Protein AF-A0A535MM72-F1 (afdb_monomer)

Nearest PDB structures (foldseek):
  7nyc-assembly1_B  TM=1.642E-01  e=7.229E+00  Homo sapiens
  6sb5-assembly1_A  TM=1.407E-01  e=8.800E+00  Mus musculus
  8b0f-assembly1_C  TM=9.864E-02  e=9.709E+00  Homo sapiens

Mean predicted aligned error: 16.47 Å

Sequence (391 aa):
MTTKSVNGSDGHAFVYADVTDSTATFPAPAGSHYQSPYYSVWTPLYQYWLPAGDPCQWLWLIYVYDRATNKLINGDPSVGVIYFRTKNTLCASGSRTPVGMPVFNDAQAQLSLDLQVSLSPSQPLAGSPASLIASLSSRLRNDMNIYLSMAITDWAVDRWGIDFGDGHVATVTDQRGDYLSVPHTYATAGSYDPRVTAYISGHAQAAVYNSYGSPYLVTRRFTVQVSNSTRAQPGRQALKAYLAPRITAAVAPVIDGSGLAPANVAFQQVDALRGTLTDFFIHPLILREGYITLDGRAAGSGHTILTAWRYTGPPSDAPPSVATVAGTLHQANDPMRLQWNQPDALAGGTGRDYDVPLILYVRTTYPDGHVADFTFSSTFSVTVNFAAQNG

Structure (mmCIF, N/CA/C/O backbone):
data_AF-A0A535MM72-F1
#
_entry.id   AF-A0A535MM72-F1
#
loop_
_atom_site.group_PDB
_atom_site.id
_atom_site.type_symbol
_atom_site.label_atom_id
_atom_site.label_alt_id
_atom_site.label_comp_id
_atom_site.label_asym_id
_atom_site.label_entity_id
_atom_site.label_seq_id
_atom_site.pdbx_PDB_ins_code
_atom_site.Cartn_x
_atom_site.Cartn_y
_atom_site.Cartn_z
_atom_site.occupancy
_atom_site.B_iso_or_equiv
_atom_site.auth_seq_id
_atom_site.auth_comp_id
_atom_site.auth_asym_id
_atom_site.auth_atom_id
_atom_site.pdbx_PDB_model_num
ATOM 1 N N . MET A 1 1 ? -29.707 -8.256 40.793 1.00 66.69 1 MET A N 1
ATOM 2 C CA . MET A 1 1 ? -28.809 -7.666 39.779 1.00 66.69 1 MET A CA 1
ATOM 3 C C . MET A 1 1 ? -28.748 -8.571 38.569 1.00 66.69 1 MET A C 1
ATOM 5 O O . MET A 1 1 ? -28.382 -9.738 38.720 1.00 66.69 1 MET A O 1
ATOM 9 N N . THR A 1 2 ? -29.062 -8.020 37.402 1.00 67.56 2 THR A N 1
ATOM 10 C CA . THR A 1 2 ? -28.869 -8.669 36.108 1.00 67.56 2 THR A CA 1
ATOM 11 C C . THR A 1 2 ? -27.914 -7.844 35.243 1.00 67.56 2 THR A C 1
ATOM 13 O O . THR A 1 2 ? -27.744 -6.643 35.448 1.00 67.56 2 THR A O 1
ATOM 16 N N . THR A 1 3 ? -27.209 -8.514 34.333 1.00 60.78 3 THR A N 1
ATOM 17 C CA . THR A 1 3 ? -26.357 -7.886 33.321 1.00 60.78 3 THR A CA 1
ATOM 18 C C . THR A 1 3 ? -26.774 -8.420 31.959 1.00 60.78 3 THR A C 1
ATOM 20 O O . THR A 1 3 ? -26.908 -9.628 31.765 1.00 60.78 3 THR A O 1
ATOM 23 N N . LYS A 1 4 ? -26.981 -7.522 31.000 1.00 62.19 4 LYS A N 1
ATOM 24 C CA . LYS A 1 4 ? -27.322 -7.844 29.619 1.00 62.19 4 LYS A CA 1
ATOM 25 C C . LYS A 1 4 ? -26.340 -7.146 28.693 1.00 62.19 4 LYS A C 1
ATOM 27 O O . LYS A 1 4 ? -26.112 -5.949 28.802 1.00 62.19 4 LYS A O 1
ATOM 32 N N . SER A 1 5 ? -25.753 -7.903 27.777 1.00 64.88 5 SER A N 1
ATOM 33 C CA . SER A 1 5 ? -24.889 -7.362 26.727 1.00 64.88 5 SER A CA 1
ATOM 34 C C . SER A 1 5 ? -25.602 -7.479 25.386 1.00 64.88 5 SER A C 1
ATOM 36 O O . SER A 1 5 ? -26.242 -8.494 25.106 1.00 64.88 5 SER A O 1
ATOM 38 N N . VAL A 1 6 ? -25.519 -6.428 24.579 1.00 64.50 6 VAL A N 1
ATOM 39 C CA . VAL A 1 6 ? -26.051 -6.352 23.220 1.00 64.50 6 VAL A CA 1
ATOM 40 C C . VAL A 1 6 ? -24.861 -6.176 22.291 1.00 64.50 6 VAL A C 1
ATOM 42 O O . VAL A 1 6 ? -24.219 -5.126 22.286 1.00 64.50 6 VAL A O 1
ATOM 45 N N . ASN A 1 7 ? -24.555 -7.230 21.539 1.00 63.81 7 ASN A N 1
ATOM 46 C CA . ASN A 1 7 ? -23.473 -7.210 20.563 1.00 63.81 7 ASN A CA 1
ATOM 47 C C . ASN A 1 7 ? -23.823 -6.311 19.370 1.00 63.81 7 ASN A C 1
ATOM 49 O O . ASN A 1 7 ? -24.993 -6.180 19.010 1.00 63.81 7 ASN A O 1
ATOM 53 N N . GLY A 1 8 ? -22.790 -5.745 18.747 1.00 63.50 8 GLY A N 1
ATOM 54 C CA . GLY A 1 8 ? -22.901 -4.819 17.622 1.00 63.50 8 GLY A CA 1
ATOM 55 C C . GLY A 1 8 ? -22.217 -5.305 16.350 1.00 63.50 8 GLY A C 1
ATOM 56 O O . GLY A 1 8 ? -21.058 -5.728 16.403 1.00 63.50 8 GLY A O 1
ATOM 57 N N . SER A 1 9 ? -22.894 -5.206 15.203 1.00 70.88 9 SER A N 1
ATOM 58 C CA . SER A 1 9 ? -22.296 -5.436 13.874 1.00 70.88 9 SER A CA 1
ATOM 59 C C . SER A 1 9 ? -21.894 -4.165 13.127 1.00 70.88 9 SER A C 1
ATOM 61 O O . SER A 1 9 ? -21.050 -4.243 12.239 1.00 70.88 9 SER A O 1
ATOM 63 N N . ASP A 1 10 ? -22.459 -3.022 13.518 1.00 68.69 10 ASP A N 1
ATOM 64 C CA . ASP A 1 10 ? -22.357 -1.760 12.772 1.00 68.69 10 ASP A CA 1
ATOM 65 C C . ASP A 1 10 ? -21.533 -0.725 13.554 1.00 68.69 10 ASP A C 1
ATOM 67 O O . ASP A 1 10 ? -21.807 0.471 13.549 1.00 68.69 10 ASP A O 1
ATOM 71 N N . GLY A 1 11 ? -20.554 -1.209 14.318 1.00 67.25 11 GLY A N 1
ATOM 72 C CA . GLY A 1 11 ? -19.682 -0.390 15.150 1.00 67.25 11 GLY A CA 1
ATOM 73 C C . GLY A 1 11 ? -20.271 0.059 16.477 1.00 67.25 11 GLY A C 1
ATOM 74 O O . GLY A 1 11 ? -19.578 0.758 17.196 1.00 67.25 11 GLY A O 1
ATOM 75 N N . HIS A 1 12 ? -21.477 -0.366 16.855 1.00 64.44 12 HIS A N 1
ATOM 76 C CA . HIS A 1 12 ? -22.114 0.066 18.103 1.00 64.44 12 HIS A CA 1
ATOM 77 C C . HIS A 1 12 ? -22.575 -1.114 18.955 1.00 64.44 12 HIS A C 1
ATOM 79 O O . HIS A 1 12 ? -23.354 -1.940 18.484 1.00 64.44 12 HIS A O 1
ATOM 85 N N . ALA A 1 13 ? -22.131 -1.186 20.211 1.00 58.69 13 ALA A N 1
ATOM 86 C CA . ALA A 1 13 ? -22.555 -2.209 21.168 1.00 58.69 13 ALA A CA 1
ATOM 87 C C . ALA A 1 13 ? -22.870 -1.605 22.539 1.00 58.69 13 ALA A C 1
ATOM 89 O O . ALA A 1 13 ? -22.363 -0.542 22.903 1.00 58.69 13 ALA A O 1
ATOM 90 N N . PHE A 1 14 ? -23.685 -2.315 23.321 1.00 65.56 14 PHE A N 1
ATOM 91 C CA . PHE A 1 14 ? -24.109 -1.851 24.639 1.00 65.56 14 PHE A CA 1
ATOM 92 C C . PHE A 1 14 ? -23.981 -2.942 25.691 1.00 65.56 14 PHE A C 1
ATOM 94 O O . PHE A 1 14 ? -24.297 -4.106 25.449 1.00 65.56 14 PHE A O 1
ATOM 101 N N . VAL A 1 15 ? -23.608 -2.548 26.899 1.00 62.84 15 VAL A N 1
ATOM 102 C CA . VAL A 1 15 ? -23.810 -3.350 28.105 1.00 62.84 15 VAL A CA 1
ATOM 103 C C . VAL A 1 15 ? -24.737 -2.577 29.014 1.00 62.84 15 VAL A C 1
ATOM 105 O O . VAL A 1 15 ? -24.555 -1.381 29.222 1.00 62.84 15 VAL A O 1
ATOM 108 N N . TYR A 1 16 ? -25.727 -3.272 29.546 1.00 60.59 16 TYR A N 1
ATOM 109 C CA . TYR A 1 16 ? -26.680 -2.753 30.499 1.00 60.59 16 TYR A CA 1
ATOM 110 C C . TYR A 1 16 ? -26.650 -3.624 31.752 1.00 60.59 16 TYR A C 1
ATOM 112 O O . TYR A 1 16 ? -26.609 -4.853 31.671 1.00 60.59 16 TYR A O 1
ATOM 120 N N . ALA A 1 17 ? -26.642 -2.991 32.912 1.00 60.06 17 ALA A N 1
ATOM 121 C CA . ALA A 1 17 ? -26.736 -3.651 34.197 1.00 60.06 17 ALA A CA 1
ATOM 122 C C . ALA A 1 17 ? -27.846 -2.991 35.002 1.00 60.06 17 ALA A C 1
ATOM 124 O O . ALA A 1 17 ? -27.882 -1.769 35.113 1.00 60.06 17 ALA A O 1
ATOM 125 N N . ASP A 1 18 ? -28.714 -3.799 35.592 1.00 64.88 18 ASP A N 1
ATOM 126 C CA . ASP A 1 18 ? -29.791 -3.323 36.451 1.00 64.88 18 ASP A CA 1
ATOM 127 C C . ASP A 1 18 ? -29.820 -4.076 37.774 1.00 64.88 18 ASP A C 1
ATOM 129 O O . ASP A 1 18 ? -29.448 -5.251 37.904 1.00 64.88 18 ASP A O 1
ATOM 133 N N . VAL A 1 19 ? -30.253 -3.361 38.801 1.00 60.41 19 VAL A N 1
ATOM 134 C CA . VAL A 1 19 ? -30.718 -3.954 40.040 1.00 60.41 19 VAL A CA 1
ATOM 135 C C . VAL A 1 19 ? -32.100 -3.396 40.310 1.00 60.41 19 VAL A C 1
ATOM 137 O O . VAL A 1 19 ? -32.259 -2.219 40.602 1.00 60.41 19 VAL A O 1
ATOM 140 N N . THR A 1 20 ? -33.102 -4.252 40.163 1.00 57.97 20 THR A N 1
ATOM 141 C CA . THR A 1 20 ? -34.463 -3.995 40.621 1.00 57.97 20 THR A CA 1
ATOM 142 C C . THR A 1 20 ? -34.664 -4.660 41.971 1.00 57.97 20 THR A C 1
ATOM 144 O O . THR A 1 20 ? -34.142 -5.757 42.201 1.00 57.97 20 THR A O 1
ATOM 147 N N . ASP A 1 21 ? -35.462 -4.037 42.829 1.00 53.69 21 ASP A N 1
ATOM 148 C CA . ASP A 1 21 ? -35.957 -4.634 44.065 1.00 53.69 21 ASP A CA 1
ATOM 149 C C . ASP A 1 21 ? -36.861 -5.853 43.764 1.00 53.69 21 ASP A C 1
ATOM 151 O O . ASP A 1 21 ? -38.084 -5.761 43.654 1.00 53.69 21 ASP A O 1
ATOM 155 N N . SER A 1 22 ? -36.255 -7.019 43.522 1.00 37.47 22 SER A N 1
ATOM 156 C CA . SER A 1 22 ? -36.980 -8.263 43.259 1.00 37.47 22 SER A CA 1
ATOM 157 C C . SER A 1 22 ? -37.359 -8.920 44.585 1.00 37.47 22 SER A C 1
ATOM 159 O O . SER A 1 22 ? -36.665 -9.823 45.047 1.00 37.47 22 SER A O 1
ATOM 161 N N . THR A 1 23 ? -38.441 -8.451 45.210 1.00 39.69 23 THR A N 1
ATOM 162 C CA . THR A 1 23 ? -39.262 -9.159 46.223 1.00 39.69 23 THR A CA 1
ATOM 163 C C . THR A 1 23 ? -38.561 -9.776 47.454 1.00 39.69 23 THR A C 1
ATOM 165 O O . THR A 1 23 ? -39.213 -10.475 48.224 1.00 39.69 23 THR A O 1
ATOM 168 N N . ALA A 1 24 ? -37.265 -9.547 47.677 1.00 35.88 24 ALA A N 1
ATOM 169 C CA . ALA A 1 24 ? -36.484 -10.144 48.771 1.00 35.88 24 ALA A CA 1
ATOM 170 C C . ALA A 1 24 ? -35.471 -9.172 49.401 1.00 35.88 24 ALA A C 1
ATOM 172 O O . ALA A 1 24 ? -34.693 -9.553 50.276 1.00 35.88 24 ALA A O 1
ATOM 173 N N . THR A 1 25 ? -35.477 -7.918 48.968 1.00 35.7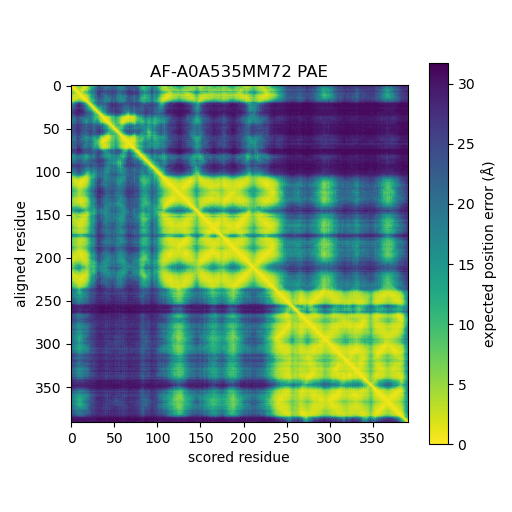5 25 THR A N 1
ATOM 174 C CA . THR A 1 25 ? -34.628 -6.856 49.491 1.00 35.75 25 THR A CA 1
ATOM 175 C C . THR A 1 25 ? -35.534 -5.887 50.223 1.00 35.75 25 THR A C 1
ATOM 177 O O . THR A 1 25 ? -36.468 -5.357 49.649 1.00 35.75 25 THR A O 1
ATOM 180 N N . PHE A 1 26 ? -35.334 -5.719 51.527 1.00 37.47 26 PHE A N 1
ATOM 181 C CA . PHE A 1 26 ? -36.056 -4.707 52.285 1.00 37.47 26 PHE A CA 1
ATOM 182 C C . PHE A 1 26 ? -35.415 -3.362 51.927 1.00 37.47 26 PHE A C 1
ATOM 184 O O . PHE A 1 26 ? -34.307 -3.105 52.416 1.00 37.47 26 PHE A O 1
ATOM 191 N N . PRO A 1 27 ? -36.028 -2.495 51.092 1.00 34.84 27 PRO A N 1
ATOM 192 C CA . PRO A 1 27 ? -35.595 -1.108 51.063 1.00 34.84 27 PRO A CA 1
ATOM 193 C C . PRO A 1 27 ? -35.678 -0.618 52.506 1.00 34.84 27 PRO A C 1
ATOM 195 O O . PRO A 1 27 ? -36.607 -1.001 53.224 1.00 34.84 27 PRO A O 1
ATOM 198 N N . ALA A 1 28 ? -34.706 0.175 52.968 1.00 34.59 28 ALA A N 1
ATOM 199 C CA . ALA A 1 28 ? -34.850 0.815 54.269 1.00 34.59 28 ALA A CA 1
ATOM 200 C C . ALA A 1 28 ? -36.226 1.517 54.265 1.00 34.59 28 ALA A C 1
ATOM 202 O O . ALA A 1 28 ? -36.465 2.378 53.416 1.00 34.59 28 ALA A O 1
ATOM 203 N N . PRO A 1 29 ? -37.173 1.060 55.098 1.00 34.91 29 PRO A N 1
ATOM 204 C CA . PRO A 1 29 ? -38.585 1.243 54.803 1.00 34.91 29 PRO A CA 1
ATOM 205 C C . PRO A 1 29 ? -38.970 2.718 54.897 1.00 34.91 29 PRO A C 1
ATOM 207 O O . PRO A 1 29 ? -38.846 3.349 55.949 1.00 34.91 29 PRO A O 1
ATOM 210 N N . ALA A 1 30 ? -39.461 3.265 53.785 1.00 36.69 30 ALA A N 1
ATOM 211 C CA . ALA A 1 30 ? -40.161 4.539 53.760 1.00 36.69 30 ALA A CA 1
ATOM 212 C C . ALA A 1 30 ? -41.618 4.290 54.184 1.00 36.69 30 ALA A C 1
ATOM 214 O O . ALA A 1 30 ? -42.485 4.021 53.358 1.00 36.69 30 ALA A O 1
ATOM 215 N N . GLY A 1 31 ? -41.884 4.311 55.492 1.00 34.06 31 GLY A N 1
ATOM 216 C CA . GLY A 1 31 ? -43.240 4.166 56.027 1.00 34.06 31 GLY A CA 1
ATOM 217 C C . GLY A 1 31 ? -43.277 3.770 57.502 1.00 34.06 31 GLY A C 1
ATOM 218 O O . GLY A 1 31 ? -42.466 2.982 57.976 1.00 34.06 31 GLY A O 1
ATOM 219 N N . SER A 1 32 ? -44.241 4.317 58.241 1.00 34.44 32 SER A N 1
ATOM 220 C CA . SER A 1 32 ? -44.362 4.284 59.708 1.00 34.44 32 SER A CA 1
ATOM 221 C C . SER A 1 32 ? -44.634 2.919 60.356 1.00 34.44 32 SER A C 1
ATOM 223 O O . SER A 1 32 ? -44.755 2.868 61.577 1.00 34.44 32 SER A O 1
ATOM 225 N N . HIS A 1 33 ? -44.742 1.823 59.598 1.00 33.69 33 HIS A N 1
ATOM 226 C CA . HIS A 1 33 ? -45.269 0.555 60.132 1.00 33.69 33 HIS A CA 1
ATOM 227 C C . HIS A 1 33 ? -44.265 -0.595 60.230 1.00 33.69 33 HIS A C 1
ATOM 229 O O . HIS A 1 33 ? -44.517 -1.546 60.959 1.00 33.69 33 HIS A O 1
ATOM 235 N N . TYR A 1 34 ? -43.096 -0.467 59.608 1.00 36.34 34 TYR A N 1
ATOM 236 C CA . TYR A 1 34 ? -41.943 -1.323 59.870 1.00 36.34 34 TYR A CA 1
ATOM 237 C C . TYR A 1 34 ? -40.730 -0.422 59.775 1.00 36.34 34 TYR A C 1
ATOM 239 O O . TYR A 1 34 ? -40.361 -0.047 58.678 1.00 36.34 34 TYR A O 1
ATOM 247 N N . GLN A 1 35 ? -40.146 0.005 60.891 1.00 41.66 35 GLN A N 1
ATOM 248 C CA . GLN A 1 35 ? -38.859 0.693 60.846 1.00 41.66 35 GLN A CA 1
ATOM 249 C C . GLN A 1 35 ? -37.773 -0.369 60.974 1.00 41.66 35 GLN A C 1
ATOM 251 O O . GLN A 1 35 ? -37.809 -1.168 61.909 1.00 41.66 35 GLN A O 1
ATOM 256 N N . SER A 1 36 ? -36.817 -0.387 60.039 1.00 40.41 36 SER A N 1
ATOM 257 C CA . SER A 1 36 ? -35.587 -1.158 60.235 1.00 40.41 36 SER A CA 1
ATOM 258 C C . SER A 1 36 ? -35.001 -0.781 61.602 1.00 40.41 36 SER A C 1
ATOM 260 O O . SER A 1 36 ? -34.955 0.418 61.914 1.00 40.41 36 SER A O 1
ATOM 262 N N . PRO A 1 37 ? -34.528 -1.749 62.409 1.00 43.78 37 PRO A N 1
ATOM 263 C CA . PRO A 1 37 ? -33.821 -1.447 63.648 1.00 43.78 37 PRO A CA 1
ATOM 264 C C . PRO A 1 37 ? -32.530 -0.658 63.393 1.00 43.78 37 PRO A C 1
ATOM 266 O O . PRO A 1 37 ? -31.907 -0.217 64.348 1.00 43.78 37 PRO A O 1
ATOM 269 N N . TYR A 1 38 ? -32.152 -0.432 62.128 1.00 44.44 38 TYR A N 1
ATOM 270 C CA . TYR A 1 38 ? -30.949 0.275 61.715 1.00 44.44 38 TYR A CA 1
ATOM 271 C C . TYR A 1 38 ? -31.243 1.457 60.772 1.00 44.44 38 TYR A C 1
ATOM 273 O O . TYR A 1 38 ? -32.256 1.491 60.065 1.00 44.44 38 TYR A O 1
ATOM 281 N N . TYR A 1 39 ? -30.347 2.444 60.741 1.00 47.31 39 TYR A N 1
ATOM 282 C CA . TYR A 1 39 ? -30.312 3.503 59.725 1.00 47.31 39 TYR A CA 1
ATOM 283 C C . TYR A 1 39 ? -28.870 3.801 59.302 1.00 47.31 39 TYR A C 1
ATOM 285 O O . TYR A 1 39 ? -27.946 3.624 60.092 1.00 47.31 39 TYR A O 1
ATOM 293 N N . SER A 1 40 ? -28.661 4.245 58.060 1.00 45.81 40 SER A N 1
ATOM 294 C CA . SER A 1 40 ? -27.330 4.602 57.559 1.00 45.81 40 SER A CA 1
ATOM 295 C C . SER A 1 40 ? -27.158 6.110 57.387 1.00 45.81 40 SER A C 1
ATOM 297 O O . SER A 1 40 ? -28.045 6.768 56.844 1.00 45.81 40 SER A O 1
ATOM 299 N N . VAL A 1 41 ? -25.997 6.636 57.765 1.00 49.03 41 VAL A N 1
ATOM 300 C CA . VAL A 1 41 ? -25.523 7.990 57.462 1.00 49.03 41 VAL A CA 1
ATOM 301 C C . VAL A 1 41 ? -24.380 7.883 56.463 1.00 49.03 41 VAL A C 1
ATOM 303 O O . VAL A 1 41 ? -23.445 7.110 56.655 1.00 49.03 41 VAL A O 1
ATOM 306 N N . TRP A 1 42 ? -24.460 8.665 55.396 1.00 48.09 42 TRP A N 1
ATOM 307 C CA . TRP A 1 42 ? -23.463 8.692 54.336 1.00 48.09 42 TRP A CA 1
ATOM 308 C C . TRP A 1 42 ? -22.667 9.984 54.458 1.00 48.09 42 TRP A C 1
ATOM 310 O O . TRP A 1 42 ? -23.228 11.073 54.338 1.00 48.09 42 TRP A O 1
ATOM 320 N N . THR A 1 43 ? -21.366 9.865 54.699 1.00 48.12 43 THR A N 1
ATOM 321 C CA . THR A 1 43 ? -20.471 11.012 54.865 1.00 48.12 43 THR A CA 1
ATOM 322 C C . THR A 1 43 ? -19.534 11.092 53.665 1.00 48.12 43 THR A C 1
ATOM 324 O O . THR A 1 43 ? -18.871 10.099 53.351 1.00 48.12 43 THR A O 1
ATOM 327 N N . PRO A 1 44 ? -19.445 12.243 52.982 1.00 47.28 44 PRO A N 1
ATOM 328 C CA . PRO A 1 44 ? -18.492 12.407 51.895 1.00 47.28 44 PRO A CA 1
ATOM 329 C C . PRO A 1 44 ? -17.065 12.367 52.453 1.00 47.28 44 PRO A C 1
ATOM 331 O O . PRO A 1 44 ? -16.744 13.055 53.425 1.00 47.28 44 PRO A O 1
ATOM 334 N N . LEU A 1 45 ? -16.192 11.581 51.827 1.00 47.12 45 LEU A N 1
ATOM 335 C CA . LEU A 1 45 ? -14.759 11.664 52.072 1.00 47.12 45 LEU A CA 1
ATOM 336 C C . LEU A 1 45 ? -14.240 12.892 51.312 1.00 47.12 45 LEU A C 1
ATOM 338 O O . LEU A 1 45 ? -14.148 12.887 50.086 1.00 47.12 45 LEU A O 1
ATOM 342 N N . TYR A 1 46 ? -13.956 13.974 52.036 1.00 45.22 46 TYR A N 1
ATOM 343 C CA . TYR A 1 46 ? -13.472 15.207 51.420 1.00 45.22 46 TYR A CA 1
ATOM 344 C C . TYR A 1 46 ? -12.100 15.017 50.750 1.00 45.22 46 TYR A C 1
ATOM 346 O O . TYR A 1 46 ? -11.212 14.341 51.270 1.00 45.22 46 TYR A O 1
ATOM 354 N N . GLN A 1 47 ? -11.942 15.711 49.621 1.00 45.50 47 GLN A N 1
ATOM 355 C CA . GLN A 1 47 ? -10.834 15.738 48.654 1.00 45.50 47 GLN A CA 1
ATOM 356 C C . GLN A 1 47 ? -9.403 15.853 49.234 1.00 45.50 47 GLN A C 1
ATOM 358 O O . GLN A 1 47 ? -8.441 15.554 48.536 1.00 45.50 47 GLN A O 1
ATOM 363 N N . TYR A 1 48 ? -9.237 16.244 50.502 1.00 44.22 48 TYR A N 1
ATOM 364 C CA . TYR A 1 48 ? -7.937 16.510 51.137 1.00 44.22 48 TYR A CA 1
ATOM 365 C C . TYR A 1 48 ? -7.076 15.268 51.433 1.00 44.22 48 TYR A C 1
ATOM 367 O O . TYR A 1 48 ? -5.902 15.420 51.759 1.00 44.22 48 TYR A O 1
ATOM 375 N N . TRP A 1 49 ? -7.625 14.056 51.312 1.00 42.94 49 TRP A N 1
ATOM 376 C CA . TRP A 1 49 ? -6.893 12.797 51.537 1.00 42.94 49 TRP A CA 1
ATOM 377 C C . TRP A 1 49 ? -6.515 12.055 50.247 1.00 42.94 49 TRP A C 1
ATOM 379 O O . TRP A 1 49 ? -6.031 10.925 50.310 1.00 42.94 49 TRP A O 1
ATOM 389 N N . LEU A 1 50 ? -6.740 12.662 49.078 1.00 48.81 50 LEU A N 1
ATOM 390 C CA . LEU A 1 50 ? -6.479 12.038 47.782 1.00 48.81 50 LEU A CA 1
ATOM 391 C C . LEU A 1 50 ? -5.267 12.676 47.085 1.00 48.81 50 LEU A C 1
ATOM 393 O O . LEU A 1 50 ? -5.075 13.889 47.193 1.00 48.81 50 LEU A O 1
ATOM 397 N N . PRO A 1 51 ? -4.447 11.889 46.360 1.00 44.91 51 PRO A N 1
ATOM 398 C CA . PRO A 1 51 ? -3.366 12.424 45.539 1.00 44.91 51 PRO A CA 1
ATOM 399 C C . PRO A 1 51 ? -3.901 13.481 44.563 1.00 44.91 51 PRO A C 1
ATOM 401 O O . PRO A 1 51 ? -4.908 13.261 43.891 1.00 44.91 51 PRO A O 1
ATOM 404 N N . ALA A 1 52 ? -3.238 14.635 44.491 1.00 40.84 52 ALA A N 1
ATOM 405 C CA . ALA A 1 52 ? -3.636 15.729 43.612 1.00 40.84 52 ALA A CA 1
ATOM 406 C C . ALA A 1 52 ? -3.625 15.286 42.136 1.00 40.84 52 ALA A C 1
ATOM 408 O O . ALA A 1 52 ? -2.599 14.815 41.648 1.00 40.84 52 ALA A O 1
ATOM 409 N N . GLY A 1 53 ? -4.746 15.460 41.424 1.00 46.81 53 GLY A N 1
ATOM 410 C CA . GLY A 1 53 ? -4.804 15.250 39.971 1.00 46.81 53 GLY A CA 1
ATOM 411 C C . GLY A 1 53 ? -6.149 14.814 39.383 1.00 46.81 53 GLY A C 1
ATOM 412 O O . GLY A 1 53 ? -6.305 14.904 38.171 1.00 46.81 53 GLY A O 1
ATOM 413 N N . ASP A 1 54 ? -7.122 14.385 40.194 1.00 45.91 54 ASP A N 1
ATOM 414 C CA . ASP A 1 54 ? -8.350 13.756 39.679 1.00 45.91 54 ASP A CA 1
ATOM 415 C C . ASP A 1 54 ? -9.621 14.482 40.194 1.00 45.91 54 ASP A C 1
ATOM 417 O O . ASP A 1 54 ? -9.991 14.335 41.362 1.00 45.91 54 ASP A O 1
ATOM 421 N N . PRO A 1 55 ? -10.292 15.326 39.381 1.00 42.16 55 PRO A N 1
ATOM 422 C CA . PRO A 1 55 ? -11.328 16.255 39.854 1.00 42.16 55 PRO A CA 1
ATOM 423 C C . PRO A 1 55 ? -12.715 15.632 40.115 1.00 42.16 55 PRO A C 1
ATOM 425 O O . PRO A 1 55 ? -13.636 16.358 40.484 1.00 42.16 55 PRO A O 1
ATOM 428 N N . CYS A 1 56 ? -12.900 14.318 39.933 1.00 45.38 56 CYS A N 1
ATOM 429 C CA . CYS A 1 56 ? -14.224 13.675 39.976 1.00 45.38 56 CYS A CA 1
ATOM 430 C C . CYS A 1 56 ? -14.249 12.314 40.714 1.00 45.38 56 CYS A C 1
ATOM 432 O O . CYS A 1 56 ? -14.776 11.323 40.205 1.00 45.38 56 CYS A O 1
ATOM 434 N N . GLN A 1 5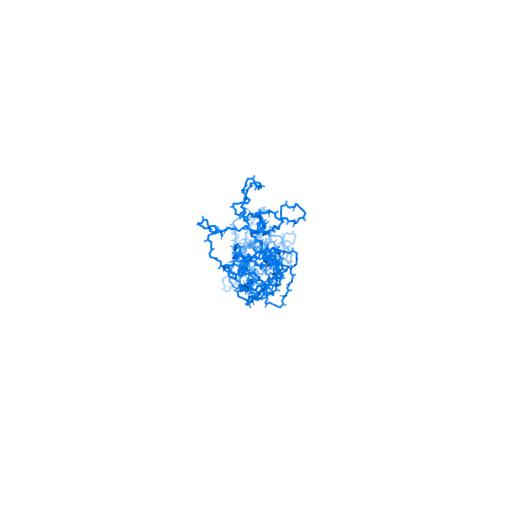7 ? -13.718 12.238 41.936 1.00 45.16 57 GLN A N 1
ATOM 435 C CA . GLN A 1 57 ? -13.891 11.053 42.790 1.00 45.16 57 GLN A CA 1
ATOM 436 C C . GLN A 1 57 ? -14.797 11.361 43.990 1.00 45.16 57 GLN A C 1
ATOM 438 O O . GLN A 1 57 ? -14.424 12.114 44.886 1.00 45.16 57 GLN A O 1
ATOM 443 N N . TRP A 1 58 ? -15.989 10.755 44.020 1.00 46.34 58 TRP A N 1
ATOM 444 C CA . TRP A 1 58 ? -16.888 10.775 45.178 1.00 46.34 58 TRP A CA 1
ATOM 445 C C . TRP A 1 58 ? -16.690 9.494 45.994 1.00 46.34 58 TRP A C 1
ATOM 447 O O . TRP A 1 58 ? -17.325 8.475 45.730 1.00 46.34 58 TRP A O 1
ATOM 457 N N . LEU A 1 59 ? -15.790 9.525 46.977 1.00 46.62 59 LEU A N 1
ATOM 458 C CA . LEU A 1 59 ? -15.667 8.460 47.974 1.00 46.62 59 LEU A CA 1
ATOM 459 C C . LEU A 1 59 ? -16.648 8.739 49.121 1.00 46.62 59 LEU A C 1
ATOM 461 O O . LEU A 1 59 ? -16.671 9.846 49.656 1.00 46.62 59 LEU A O 1
ATOM 465 N N . TRP A 1 60 ? -17.452 7.747 49.507 1.00 46.28 60 TRP A N 1
ATOM 466 C CA . TRP A 1 60 ? -18.421 7.861 50.603 1.00 46.28 60 TRP A CA 1
ATOM 467 C C . TRP A 1 60 ? -18.077 6.889 51.728 1.00 46.28 60 TRP A C 1
ATOM 469 O O . TRP A 1 60 ? -17.823 5.710 51.488 1.00 46.28 60 TRP A O 1
ATOM 479 N N . LEU A 1 61 ? -18.097 7.389 52.961 1.00 48.31 61 LEU A N 1
ATOM 480 C CA . LEU A 1 61 ? -18.089 6.574 54.170 1.00 48.31 61 LEU A CA 1
ATOM 481 C C . LEU A 1 61 ? -19.540 6.293 54.560 1.00 48.31 61 LEU A C 1
ATOM 483 O O . LEU A 1 61 ? -20.325 7.222 54.750 1.00 48.31 61 LEU A O 1
ATOM 487 N N . ILE A 1 62 ? -19.898 5.017 54.668 1.00 49.06 62 ILE A N 1
ATOM 488 C CA . ILE A 1 62 ? -21.237 4.589 55.081 1.00 49.06 62 ILE A CA 1
ATOM 489 C C . ILE A 1 62 ? -21.161 4.190 56.552 1.00 49.06 62 ILE A C 1
ATOM 491 O O . ILE A 1 62 ? -20.478 3.229 56.897 1.00 49.06 62 ILE A O 1
ATOM 495 N N . TYR A 1 63 ? -21.871 4.907 57.414 1.00 50.91 63 TYR A N 1
ATOM 496 C CA . TYR A 1 63 ? -22.017 4.621 58.839 1.00 50.91 63 TYR A CA 1
ATOM 497 C C . TYR A 1 63 ? -23.403 4.038 59.096 1.00 50.91 63 TYR A C 1
ATOM 499 O O . TYR A 1 63 ? -24.390 4.590 58.632 1.00 50.91 63 TYR A O 1
ATOM 507 N N . VAL A 1 64 ? -23.507 2.939 59.830 1.00 47.81 64 VAL A N 1
ATOM 508 C CA . VAL A 1 64 ? -24.757 2.244 60.148 1.00 47.81 64 VAL A CA 1
ATOM 509 C C . VAL A 1 64 ? -24.975 2.315 61.649 1.00 47.81 64 VAL A C 1
ATOM 511 O O . VAL A 1 64 ? -24.111 1.916 62.428 1.00 47.81 64 VAL A O 1
ATOM 514 N N . TYR A 1 65 ? -26.136 2.810 62.048 1.00 51.28 65 TYR A N 1
ATOM 515 C CA . TYR A 1 65 ? -26.529 3.049 63.427 1.00 51.28 65 TYR A CA 1
ATOM 516 C C . TYR A 1 65 ? -27.722 2.181 63.802 1.00 51.28 65 TYR A C 1
ATOM 518 O O . TYR A 1 65 ? -28.618 1.959 62.989 1.00 51.28 65 TYR A O 1
ATOM 526 N N . ASP A 1 66 ? -27.754 1.742 65.054 1.00 49.75 66 ASP A N 1
ATOM 527 C CA . ASP A 1 66 ? -28.943 1.212 65.705 1.00 49.75 66 ASP A CA 1
ATOM 528 C C . ASP A 1 66 ? -29.945 2.344 65.920 1.00 49.75 66 ASP A C 1
ATOM 530 O O . ASP A 1 66 ? -29.616 3.374 66.496 1.00 49.75 66 ASP A O 1
ATOM 534 N N . ARG A 1 67 ? -31.168 2.176 65.434 1.00 54.38 67 ARG A N 1
ATOM 535 C CA . ARG A 1 67 ? -32.221 3.191 65.471 1.00 54.38 67 ARG A CA 1
ATOM 536 C C . ARG A 1 67 ? -32.809 3.364 66.871 1.00 54.38 67 ARG A C 1
ATOM 538 O O . ARG A 1 67 ? -33.238 4.463 67.202 1.00 54.38 67 ARG A O 1
ATOM 545 N N . ALA A 1 68 ? -32.843 2.306 67.683 1.00 59.31 68 ALA A N 1
ATOM 546 C CA . ALA A 1 68 ? -33.387 2.373 69.039 1.00 59.31 68 ALA A CA 1
ATOM 547 C C . ALA A 1 68 ? -32.421 3.064 70.012 1.00 59.31 68 ALA A C 1
ATOM 549 O O . ALA A 1 68 ? -32.848 3.748 70.938 1.00 59.31 68 ALA A O 1
ATOM 550 N N . THR A 1 69 ? -31.118 2.890 69.798 1.00 67.44 69 THR A N 1
ATOM 551 C CA . THR A 1 69 ? -30.065 3.342 70.717 1.00 67.44 69 THR A CA 1
ATOM 552 C C . THR A 1 69 ? -29.170 4.438 70.140 1.00 67.44 69 THR A C 1
ATOM 554 O O . THR A 1 69 ? -28.331 4.977 70.858 1.00 67.44 69 THR A O 1
ATOM 557 N N . ASN A 1 70 ? -29.321 4.776 68.856 1.00 64.19 70 ASN A N 1
ATOM 558 C CA . ASN A 1 70 ? -28.440 5.678 68.105 1.00 64.19 70 ASN A CA 1
ATOM 559 C C . ASN A 1 70 ? -26.955 5.275 68.141 1.00 64.19 70 ASN A C 1
ATOM 561 O O . ASN A 1 70 ? -26.064 6.097 67.911 1.00 64.19 70 ASN A O 1
ATOM 565 N N . LYS A 1 71 ? -26.659 4.006 68.434 1.00 63.50 71 LYS A N 1
ATOM 566 C CA . LYS A 1 71 ? -25.288 3.519 68.558 1.00 63.50 71 LYS A CA 1
ATOM 567 C C . LYS A 1 71 ? -24.748 3.122 67.189 1.00 63.50 71 LYS A C 1
ATOM 569 O O . LYS A 1 71 ? -25.376 2.344 66.478 1.00 63.50 71 LYS A O 1
ATOM 574 N N . LEU A 1 72 ? -23.568 3.627 66.832 1.00 53.91 72 LEU A N 1
ATOM 575 C CA . LEU A 1 72 ? -22.857 3.214 65.623 1.00 53.91 72 LEU A CA 1
ATOM 576 C C . LEU A 1 72 ? -22.487 1.725 65.721 1.00 53.91 72 LEU A C 1
ATOM 578 O O . LEU A 1 72 ? -21.849 1.308 66.687 1.00 53.91 72 LEU A O 1
ATOM 582 N N . ILE A 1 73 ? -22.885 0.935 64.727 1.00 52.53 73 ILE A N 1
ATOM 583 C CA . ILE A 1 73 ? -22.719 -0.526 64.709 1.00 52.53 73 ILE A CA 1
ATOM 584 C C . ILE A 1 73 ? -21.525 -0.929 63.853 1.00 52.53 73 ILE A C 1
ATOM 586 O O . ILE A 1 73 ? -20.775 -1.824 64.222 1.00 52.53 73 ILE A O 1
ATOM 590 N N . ASN A 1 74 ? -21.307 -0.244 62.731 1.00 50.31 74 ASN A N 1
ATOM 591 C CA . ASN A 1 74 ? -20.172 -0.502 61.843 1.00 50.31 74 ASN A CA 1
ATOM 592 C C . ASN A 1 74 ? -18.971 0.425 62.119 1.00 50.31 74 ASN A C 1
ATOM 594 O O . ASN A 1 74 ? -18.169 0.691 61.229 1.00 50.31 74 ASN A O 1
ATOM 598 N N . GLY A 1 75 ? -18.856 0.928 63.353 1.00 43.50 75 GLY A N 1
ATOM 599 C CA . GLY A 1 75 ? -17.707 1.714 63.821 1.00 43.50 75 GLY A CA 1
ATOM 600 C C . GLY A 1 75 ? -16.488 0.868 64.189 1.00 43.50 75 GLY A C 1
ATOM 601 O O . GLY A 1 75 ? -15.454 1.418 64.561 1.00 43.50 75 GLY A O 1
ATOM 602 N N . ASP A 1 76 ? -16.616 -0.456 64.111 1.00 40.88 76 ASP A N 1
ATOM 603 C CA . ASP A 1 76 ? -15.541 -1.404 64.360 1.00 40.88 76 ASP A CA 1
ATOM 604 C C . ASP A 1 76 ? -14.681 -1.566 63.085 1.00 40.88 76 ASP A C 1
ATOM 606 O O . ASP A 1 76 ? -15.214 -1.945 62.034 1.00 40.88 76 ASP A O 1
ATOM 610 N N . PRO A 1 77 ? -13.359 -1.304 63.135 1.00 38.03 77 PRO A N 1
ATOM 611 C CA . PRO A 1 77 ? -12.457 -1.480 61.994 1.00 38.03 77 PRO A CA 1
ATOM 612 C C . PRO A 1 77 ? -12.406 -2.921 61.450 1.00 38.03 77 PRO A C 1
ATOM 614 O O . PRO A 1 77 ? -11.893 -3.131 60.351 1.00 38.03 77 PRO A O 1
ATOM 617 N N . SER A 1 78 ? -12.963 -3.906 62.165 1.00 34.59 78 SER A N 1
ATOM 618 C CA . SER A 1 78 ? -13.079 -5.297 61.710 1.00 34.59 78 SER A CA 1
ATOM 619 C C . SER A 1 78 ? -14.272 -5.586 60.779 1.00 34.59 78 SER A C 1
ATOM 621 O O . SER A 1 78 ? -14.278 -6.634 60.135 1.00 34.59 78 SER A O 1
ATOM 623 N N . VAL A 1 79 ? -15.246 -4.672 60.630 1.00 37.94 79 VAL A N 1
ATOM 624 C CA . VAL A 1 79 ? -16.436 -4.883 59.764 1.00 37.94 79 VAL A CA 1
ATOM 625 C C . VAL A 1 79 ? -16.225 -4.384 58.323 1.00 37.94 79 VAL A C 1
ATOM 627 O O . VAL A 1 79 ? -17.061 -4.616 57.456 1.00 37.94 79 VAL A O 1
ATOM 630 N N . GLY A 1 80 ? -15.059 -3.806 58.020 1.00 38.22 80 GLY A N 1
ATOM 631 C CA . GLY A 1 80 ? -14.627 -3.522 56.651 1.00 38.22 80 GLY A CA 1
ATOM 632 C C . GLY A 1 80 ? -15.368 -2.347 56.011 1.00 38.22 80 GLY A C 1
ATOM 633 O O . GLY A 1 80 ? -16.546 -2.413 55.671 1.00 38.22 80 GLY A O 1
ATOM 634 N N . VAL A 1 81 ? -14.646 -1.253 55.779 1.00 39.28 81 VAL A N 1
ATOM 635 C CA . VAL A 1 81 ? -15.123 -0.173 54.908 1.00 39.28 81 VAL A CA 1
ATOM 636 C C . VAL A 1 81 ? -15.363 -0.758 53.512 1.00 39.28 81 VAL A C 1
ATOM 638 O O . VAL A 1 81 ? -14.431 -1.237 52.863 1.00 39.28 81 VAL A O 1
ATOM 641 N N . ILE A 1 82 ? -16.613 -0.744 53.047 1.00 39.25 82 ILE A N 1
ATOM 642 C CA . ILE A 1 82 ? -16.958 -1.171 51.689 1.00 39.25 82 ILE A CA 1
ATOM 643 C C . ILE A 1 82 ? -16.629 -0.019 50.737 1.00 39.25 82 ILE A C 1
ATOM 645 O O . ILE A 1 82 ? -17.331 0.989 50.695 1.00 39.25 82 ILE A O 1
ATOM 649 N N . TYR A 1 83 ? -15.556 -0.171 49.963 1.00 41.62 83 TYR A N 1
ATOM 650 C CA . TYR A 1 83 ? -15.176 0.790 48.931 1.00 41.62 83 TYR A CA 1
ATOM 651 C C . TYR A 1 83 ? -15.897 0.480 47.617 1.00 41.62 83 TYR A C 1
ATOM 653 O O . TYR A 1 83 ? -15.642 -0.552 46.996 1.00 41.62 83 TYR A O 1
ATOM 661 N N . PHE A 1 84 ? -16.737 1.405 47.154 1.00 39.16 84 PHE A N 1
ATOM 662 C CA . PHE A 1 84 ? -17.236 1.404 45.778 1.00 39.16 84 PHE A CA 1
ATOM 663 C C . PHE A 1 84 ? -16.122 1.940 44.869 1.00 39.16 84 PHE A C 1
ATOM 665 O O . PHE A 1 84 ? -15.973 3.146 44.683 1.00 39.16 84 PHE A O 1
ATOM 672 N N . ARG A 1 85 ? -15.243 1.050 44.396 1.00 38.47 85 ARG A N 1
ATOM 673 C CA . ARG A 1 85 ? -14.069 1.432 43.597 1.00 38.47 85 ARG A CA 1
ATOM 674 C C . ARG A 1 85 ? -14.385 1.278 42.110 1.00 38.47 85 ARG A C 1
ATOM 676 O O . ARG A 1 85 ? -14.519 0.160 41.622 1.00 38.47 85 ARG A O 1
ATOM 683 N N . THR A 1 86 ? -14.450 2.387 41.378 1.00 37.75 86 THR A N 1
ATOM 684 C CA . THR A 1 86 ? -14.525 2.385 39.909 1.00 37.75 86 THR A CA 1
ATOM 685 C C . THR A 1 86 ? -13.159 2.730 39.324 1.00 37.75 86 THR A C 1
ATOM 687 O O . THR A 1 86 ? -12.424 3.529 39.900 1.00 37.75 86 THR A O 1
ATOM 690 N N . LYS A 1 87 ? -12.779 2.114 38.194 1.00 33.66 87 LYS A N 1
ATOM 691 C CA . LYS A 1 87 ? -11.545 2.494 37.476 1.00 33.66 87 LYS A CA 1
ATOM 692 C C . LYS A 1 87 ? -11.693 3.795 36.685 1.00 33.66 87 LYS A C 1
ATOM 694 O O . LYS A 1 87 ? -10.689 4.415 36.365 1.00 33.66 87 LYS A O 1
ATOM 699 N N . ASN A 1 88 ? -12.930 4.193 36.389 1.00 33.28 88 ASN A N 1
ATOM 700 C CA . ASN A 1 88 ? -13.247 5.406 35.645 1.00 33.28 88 ASN A CA 1
ATOM 701 C C . ASN A 1 88 ? -13.808 6.479 36.580 1.00 33.28 88 ASN A C 1
ATOM 703 O O . ASN A 1 88 ? -14.637 6.187 37.449 1.00 33.28 88 ASN A O 1
ATOM 707 N N . THR A 1 89 ? -13.341 7.708 36.380 1.00 35.50 89 THR A N 1
ATOM 708 C CA . THR A 1 89 ? -13.711 8.900 37.138 1.00 35.50 89 THR A CA 1
ATOM 709 C C . THR A 1 89 ? -15.207 9.204 36.946 1.00 35.50 89 THR A C 1
ATOM 711 O O . THR A 1 89 ? -15.669 9.405 35.823 1.00 35.50 89 THR A O 1
ATOM 714 N N . LEU A 1 90 ? -15.992 9.197 38.030 1.00 38.88 90 LEU A N 1
ATOM 715 C CA . LEU A 1 90 ? -17.449 9.376 37.999 1.00 38.88 90 LEU A CA 1
ATOM 716 C C . LEU A 1 90 ? -17.831 10.791 38.438 1.00 38.88 90 LEU A C 1
ATOM 718 O O . LEU A 1 90 ? -17.875 11.092 39.629 1.00 38.88 90 LEU A O 1
ATOM 722 N N . CYS A 1 91 ? -18.162 11.662 37.485 1.00 36.88 91 CYS A N 1
ATOM 723 C CA . CYS A 1 91 ? -18.690 12.992 37.785 1.00 36.88 91 CYS A CA 1
ATOM 724 C C . CYS A 1 91 ? -20.224 12.935 37.932 1.00 36.88 91 CYS A C 1
ATOM 726 O O . CYS A 1 91 ? -20.938 12.834 36.936 1.00 36.88 91 CYS A O 1
ATOM 728 N N . ALA A 1 92 ? -20.760 13.042 39.152 1.00 37.00 92 ALA A N 1
ATOM 729 C CA . ALA A 1 92 ? -22.155 13.455 39.328 1.00 37.00 92 ALA A CA 1
ATOM 730 C C . ALA A 1 92 ? -22.332 14.894 38.801 1.00 37.00 92 ALA A C 1
ATOM 732 O O . ALA A 1 92 ? -21.433 15.725 38.951 1.00 37.00 92 ALA A O 1
ATOM 733 N N . SER A 1 93 ? -23.475 15.216 38.185 1.00 35.97 93 SER A N 1
ATOM 734 C CA . SER A 1 93 ? -23.764 16.586 37.739 1.00 35.97 93 SER A CA 1
ATOM 735 C C . SER A 1 93 ? -23.740 17.542 38.938 1.00 35.97 93 SER A C 1
ATOM 737 O O . SER A 1 93 ? -24.497 17.346 39.889 1.00 35.97 93 SER A O 1
ATOM 739 N N . GLY A 1 94 ? -22.899 18.580 38.887 1.00 32.78 94 GLY A N 1
ATOM 74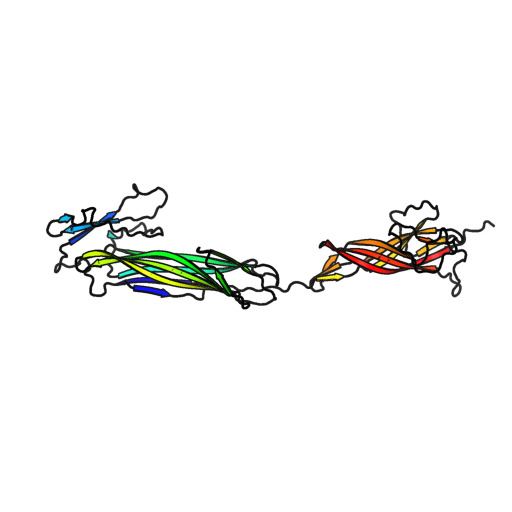0 C CA . GLY A 1 94 ? -22.535 19.446 40.020 1.00 32.78 94 GLY A CA 1
ATOM 741 C C . GLY A 1 94 ? -23.638 20.299 40.665 1.00 32.78 94 GLY A C 1
ATOM 742 O O . GLY A 1 94 ? -23.317 21.206 41.422 1.00 32.78 94 GLY A O 1
ATOM 743 N N . SER A 1 95 ? -24.921 20.053 40.393 1.00 34.28 95 SER A N 1
ATOM 744 C CA . SER A 1 95 ? -26.037 20.838 40.936 1.00 34.28 95 SER A CA 1
ATOM 745 C C . SER A 1 95 ? -26.910 20.103 41.959 1.00 34.28 95 SER A C 1
ATOM 747 O O . SER A 1 95 ? -27.729 20.759 42.603 1.00 34.28 95 SER A O 1
ATOM 749 N N . ARG A 1 96 ? -26.777 18.778 42.144 1.00 34.09 96 ARG A N 1
ATOM 750 C CA . ARG A 1 96 ? -27.588 18.007 43.111 1.00 34.09 96 ARG A CA 1
ATOM 751 C C . ARG A 1 96 ? -26.802 16.844 43.714 1.00 34.09 96 ARG A C 1
ATOM 753 O O . ARG A 1 96 ? -26.231 16.034 42.993 1.00 34.09 96 ARG A O 1
ATOM 760 N N . THR A 1 97 ? -26.789 16.765 45.043 1.00 35.22 97 THR A N 1
ATOM 761 C CA . THR A 1 97 ? -26.211 15.639 45.788 1.00 35.22 97 THR A CA 1
ATOM 762 C C . THR A 1 97 ? -27.108 14.399 45.630 1.00 35.22 97 THR A C 1
ATOM 764 O O . THR A 1 97 ? -28.329 14.556 45.538 1.00 35.22 97 THR A O 1
ATOM 767 N N . PRO A 1 98 ? -26.569 13.162 45.662 1.00 37.03 98 PRO A N 1
ATOM 768 C CA . PRO A 1 98 ? -27.391 11.944 45.715 1.00 37.03 98 PRO A CA 1
ATOM 769 C C . PRO A 1 98 ? -28.354 11.939 46.913 1.00 37.03 98 PRO A C 1
ATOM 771 O O . PRO A 1 98 ? -29.410 11.324 46.858 1.00 37.03 98 PRO A O 1
ATOM 774 N N . VAL A 1 99 ? -28.015 12.694 47.970 1.00 33.88 99 VAL A N 1
ATOM 775 C CA . VAL A 1 99 ? -28.814 12.882 49.192 1.00 33.88 99 VAL A CA 1
ATOM 776 C C . VAL A 1 99 ? -30.135 13.629 48.943 1.00 33.88 99 VAL A C 1
ATOM 778 O O . VAL A 1 99 ? -31.070 13.506 49.727 1.00 33.88 99 VAL A O 1
ATOM 781 N N . GLY A 1 100 ? -30.236 14.387 47.845 1.00 32.81 100 GLY A N 1
ATOM 782 C CA . GLY A 1 100 ? -31.442 15.125 47.454 1.00 32.81 100 GLY A CA 1
ATOM 783 C C . GLY A 1 100 ? -32.258 14.479 46.331 1.00 32.81 100 GLY A C 1
ATOM 784 O O . GLY A 1 100 ? -33.182 15.118 45.826 1.00 32.81 100 GLY A O 1
ATOM 785 N N . MET A 1 101 ? -31.908 13.266 45.885 1.00 36.41 101 MET A N 1
ATOM 786 C CA . MET A 1 101 ? -32.647 12.573 44.827 1.00 36.41 101 MET A CA 1
ATOM 787 C C . MET A 1 101 ? -33.803 11.735 45.399 1.00 36.41 101 MET A C 1
ATOM 789 O O . MET A 1 101 ? -33.689 11.213 46.509 1.00 36.41 101 MET A O 1
ATOM 793 N N . PRO A 1 102 ? -34.924 11.593 44.664 1.00 37.22 102 PRO A N 1
ATOM 794 C CA . PRO A 1 102 ? -35.996 10.678 45.041 1.00 37.22 102 PRO A CA 1
ATOM 795 C C . PRO A 1 102 ? -35.472 9.249 45.236 1.00 37.22 102 PRO A C 1
ATOM 797 O O . PRO A 1 102 ? -34.526 8.815 44.573 1.00 37.22 102 PRO A O 1
ATOM 800 N N . VAL A 1 103 ? -36.109 8.504 46.138 1.00 45.16 103 VAL A N 1
ATOM 801 C CA . VAL A 1 103 ? -35.860 7.067 46.295 1.00 45.16 103 VAL A CA 1
ATOM 802 C C . VAL A 1 103 ? -36.309 6.367 45.015 1.00 45.16 103 VAL A C 1
ATOM 804 O O . VAL A 1 103 ? -37.485 6.441 44.660 1.00 45.16 103 VAL A O 1
ATOM 807 N N . PHE A 1 104 ? -35.379 5.712 44.323 1.00 46.94 104 PHE A N 1
ATOM 808 C CA . PHE A 1 104 ? -35.683 4.843 43.188 1.00 46.94 104 PHE A CA 1
ATOM 809 C C . PHE A 1 104 ? -35.535 3.389 43.645 1.00 46.94 104 PHE A C 1
ATOM 811 O O . PHE A 1 104 ? -34.579 3.053 44.346 1.00 46.94 104 PHE A O 1
ATOM 818 N N . ASN A 1 105 ? -36.495 2.540 43.270 1.00 51.41 105 ASN A N 1
ATOM 819 C CA . ASN A 1 105 ? -36.482 1.100 43.578 1.00 51.41 105 ASN A CA 1
ATOM 820 C C . ASN A 1 105 ? -35.624 0.303 42.574 1.00 51.41 105 ASN A C 1
ATOM 822 O O . ASN A 1 105 ? -35.589 -0.930 42.596 1.00 51.41 105 ASN A O 1
ATOM 826 N N . ASP A 1 106 ? -34.955 1.019 41.676 1.00 54.91 106 ASP A N 1
ATOM 827 C CA . ASP A 1 106 ? -34.090 0.523 40.629 1.00 54.91 106 ASP A CA 1
ATOM 828 C C . ASP A 1 106 ? -32.836 1.403 40.487 1.00 54.91 106 ASP A C 1
ATOM 830 O O . ASP A 1 106 ? -32.869 2.615 40.699 1.00 54.91 106 ASP A O 1
ATOM 834 N N . ALA A 1 107 ? -31.709 0.777 40.142 1.00 58.31 107 ALA A N 1
ATOM 835 C CA . ALA A 1 107 ? -30.489 1.469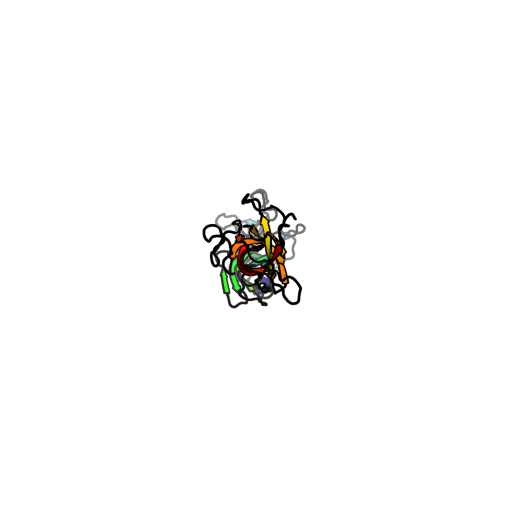 39.728 1.00 58.31 107 ALA A CA 1
ATOM 836 C C . ALA A 1 107 ? -29.903 0.799 38.483 1.00 58.31 107 ALA A C 1
ATOM 838 O O . ALA A 1 107 ? -29.879 -0.435 38.387 1.00 58.31 107 ALA A O 1
ATOM 839 N N . GLN A 1 108 ? -29.426 1.614 37.539 1.00 61.00 108 GLN A N 1
ATOM 840 C CA . GLN A 1 108 ? -28.970 1.164 36.228 1.00 61.00 108 GLN A CA 1
ATOM 841 C C . GLN A 1 108 ? -27.531 1.613 35.950 1.00 61.00 108 GLN A C 1
ATOM 843 O O . GLN A 1 108 ? -27.066 2.651 36.417 1.00 61.00 108 GLN A O 1
ATOM 848 N N . ALA A 1 109 ? -26.804 0.827 35.166 1.00 58.47 109 ALA A N 1
ATOM 849 C CA . ALA A 1 109 ? -25.549 1.235 34.553 1.00 58.47 109 ALA A CA 1
ATOM 850 C C . ALA A 1 109 ? -25.518 0.810 33.089 1.00 58.47 109 ALA A C 1
ATOM 852 O O . ALA A 1 109 ? -26.012 -0.254 32.718 1.00 58.47 109 ALA A O 1
ATOM 853 N N . GLN A 1 110 ? -24.905 1.643 32.261 1.00 64.88 110 GLN A N 1
ATOM 854 C CA . GLN A 1 110 ? -24.785 1.450 30.831 1.00 64.88 110 GLN A CA 1
ATOM 855 C C . GLN A 1 110 ? -23.365 1.776 30.367 1.00 64.88 110 GLN A C 1
ATOM 857 O O . GLN A 1 110 ? -22.807 2.824 30.693 1.00 64.88 110 GLN A O 1
ATOM 862 N N . LEU A 1 111 ? -22.810 0.891 29.545 1.00 66.00 111 LEU A N 1
ATOM 863 C CA . LEU A 1 111 ? -21.608 1.116 28.751 1.00 66.00 111 LEU A CA 1
ATOM 864 C C . LEU A 1 111 ? -22.022 1.111 27.281 1.00 66.00 111 LEU A C 1
ATOM 866 O O . LEU A 1 111 ? -22.570 0.122 26.799 1.00 66.00 111 LEU A O 1
ATOM 870 N N . SER A 1 112 ? -21.772 2.220 26.593 1.00 68.38 112 SER A N 1
ATOM 871 C CA . SER A 1 112 ? -21.881 2.348 25.140 1.00 68.38 112 SER A CA 1
ATOM 872 C C . SER A 1 112 ? -20.489 2.246 24.539 1.00 68.38 112 SER A C 1
ATOM 874 O O . SER A 1 112 ? -19.563 2.881 25.046 1.00 68.38 112 SER A O 1
ATOM 876 N N . LEU A 1 113 ? -20.350 1.462 23.478 1.00 76.44 113 LEU A N 1
ATOM 877 C CA . LEU A 1 113 ? -19.091 1.213 22.787 1.00 76.44 113 LEU A CA 1
ATOM 878 C C . LEU A 1 113 ? -19.255 1.547 21.312 1.00 76.44 113 LEU A C 1
ATOM 880 O O . LEU A 1 113 ? -20.142 0.989 20.666 1.00 76.44 113 LEU A O 1
ATOM 884 N N . ASP A 1 114 ? -18.367 2.395 20.800 1.00 75.38 114 ASP A N 1
ATOM 885 C CA . ASP A 1 114 ? -18.356 2.813 19.402 1.00 75.38 114 ASP A CA 1
ATOM 886 C C . ASP A 1 114 ? -17.004 2.441 18.775 1.00 75.38 114 ASP A C 1
ATOM 888 O O . ASP A 1 114 ? -15.962 2.981 19.158 1.00 75.38 114 ASP A O 1
ATOM 892 N N . LEU A 1 115 ? -17.013 1.499 17.832 1.00 84.62 115 LEU A N 1
ATOM 893 C CA . LEU A 1 115 ? -15.850 1.003 17.104 1.00 84.62 115 LEU A CA 1
ATOM 894 C C . LEU A 1 115 ? -15.788 1.625 15.711 1.00 84.62 115 LEU A C 1
ATOM 896 O O . LEU A 1 115 ? -16.678 1.420 14.886 1.00 84.62 115 LEU A O 1
ATOM 900 N N . GLN A 1 116 ? -14.688 2.306 15.416 1.00 92.06 116 GLN A N 1
ATOM 901 C CA . GLN A 1 116 ? -14.371 2.812 14.086 1.00 92.06 116 GLN A CA 1
ATOM 902 C C . GLN A 1 116 ? -13.286 1.955 13.443 1.00 92.06 116 GLN A C 1
ATOM 904 O O . GLN A 1 116 ? -12.319 1.581 14.104 1.00 92.06 116 GLN A O 1
ATOM 909 N N . VAL A 1 117 ? -13.441 1.661 12.150 1.00 94.88 117 VAL A N 1
ATOM 910 C CA . VAL A 1 117 ? -12.476 0.885 11.361 1.00 94.88 117 VAL A CA 1
ATOM 911 C C . VAL A 1 117 ? -12.138 1.659 10.094 1.00 94.88 117 VAL A C 1
ATOM 913 O O . VAL A 1 117 ? -13.021 2.183 9.413 1.00 94.88 117 VAL A O 1
ATOM 916 N N . SER A 1 118 ? -10.853 1.741 9.775 1.00 94.38 118 SER A N 1
ATOM 917 C CA . SER A 1 118 ? -10.349 2.437 8.596 1.00 94.38 118 SER A CA 1
ATOM 918 C C . SER A 1 118 ? -9.131 1.730 8.010 1.00 94.38 118 SER A C 1
ATOM 920 O O . SER A 1 118 ? -8.529 0.856 8.634 1.00 94.38 118 SER A O 1
ATOM 922 N N . LEU A 1 119 ? -8.784 2.096 6.779 1.00 95.31 119 LEU A N 1
ATOM 923 C CA . LEU A 1 119 ? -7.616 1.591 6.068 1.00 95.31 119 LEU A CA 1
ATOM 924 C C . LEU A 1 119 ? -6.680 2.758 5.744 1.00 95.31 119 LEU A C 1
ATOM 926 O O . LEU A 1 119 ? -7.142 3.821 5.322 1.00 95.31 119 LEU A O 1
ATOM 930 N N . SER A 1 120 ? -5.376 2.563 5.929 1.00 94.06 120 SER A N 1
ATOM 931 C CA . SER A 1 120 ? -4.347 3.551 5.602 1.00 94.06 120 SER A CA 1
ATOM 932 C C . SER A 1 120 ? -3.242 2.936 4.728 1.00 94.06 120 SER A C 1
ATOM 934 O O . SER A 1 120 ? -2.578 2.007 5.184 1.00 94.06 120 SER A O 1
ATOM 936 N N . PRO A 1 121 ? -3.013 3.425 3.496 1.00 92.44 121 PRO A N 1
ATOM 937 C CA . PRO A 1 121 ? -3.836 4.414 2.799 1.00 92.44 121 PRO A CA 1
ATOM 938 C C . PRO A 1 121 ? -5.256 3.879 2.538 1.00 92.44 121 PRO A C 1
ATOM 940 O O . PRO A 1 121 ? -5.469 2.671 2.479 1.00 92.44 121 PRO A O 1
ATOM 943 N N . SER A 1 122 ? -6.231 4.775 2.358 1.00 86.12 122 SER A N 1
ATOM 944 C CA . SER A 1 122 ? -7.635 4.394 2.115 1.00 86.12 122 SER A CA 1
ATOM 945 C C . SER A 1 122 ? -7.845 3.674 0.779 1.00 86.12 122 SER A C 1
ATOM 947 O O . SER A 1 122 ? -8.776 2.885 0.633 1.00 86.12 122 SER A O 1
ATOM 949 N N . GLN A 1 123 ? -6.960 3.925 -0.188 1.00 88.31 123 GLN A N 1
ATOM 950 C CA . GLN A 1 123 ? -6.917 3.267 -1.492 1.00 88.31 123 GLN A CA 1
ATOM 951 C C . GLN A 1 123 ? -5.481 2.798 -1.768 1.00 88.31 123 GLN A C 1
ATOM 953 O O . GLN A 1 123 ? -4.715 3.511 -2.422 1.00 88.31 123 GLN A O 1
ATOM 958 N N . PRO A 1 124 ? -5.063 1.640 -1.227 1.00 91.00 124 PRO A N 1
ATOM 959 C CA . PRO A 1 124 ? -3.753 1.086 -1.541 1.00 91.00 124 PRO A CA 1
ATOM 960 C C . PRO A 1 124 ? -3.706 0.615 -2.997 1.00 91.00 124 PRO A C 1
ATOM 962 O O . PRO A 1 124 ? -4.734 0.399 -3.633 1.00 91.00 124 PRO A O 1
ATOM 965 N N . LEU A 1 125 ? -2.509 0.413 -3.537 1.00 92.31 125 LEU A N 1
ATOM 966 C CA . LEU A 1 125 ? -2.349 -0.351 -4.773 1.00 92.31 125 LEU A CA 1
ATOM 967 C C . LEU A 1 125 ? -2.283 -1.842 -4.435 1.00 92.31 125 LEU A C 1
ATOM 969 O O . LEU A 1 125 ? -1.760 -2.224 -3.387 1.00 92.31 125 LEU A O 1
ATOM 973 N N . ALA A 1 126 ? -2.786 -2.692 -5.327 1.00 92.69 126 ALA A N 1
ATOM 974 C CA . ALA A 1 126 ? -2.598 -4.132 -5.218 1.00 92.69 126 ALA A CA 1
ATOM 975 C C . ALA A 1 126 ? -1.098 -4.465 -5.104 1.00 92.69 126 ALA A C 1
ATOM 977 O O . ALA A 1 126 ? -0.266 -3.874 -5.794 1.00 92.69 126 ALA A O 1
ATOM 978 N N . GLY A 1 127 ? -0.753 -5.372 -4.191 1.00 89.81 127 GLY A N 1
ATOM 979 C CA . GLY A 1 127 ? 0.627 -5.737 -3.866 1.00 89.81 127 GLY A CA 1
ATOM 980 C C . GLY A 1 127 ? 1.384 -4.720 -3.003 1.00 89.81 127 GLY A C 1
ATOM 981 O O . GLY A 1 127 ? 2.530 -4.979 -2.649 1.00 89.81 127 GLY A O 1
ATOM 982 N N . SER A 1 128 ? 0.774 -3.584 -2.642 1.00 90.50 128 SER A N 1
ATOM 983 C CA . SER A 1 128 ? 1.376 -2.593 -1.741 1.00 90.50 128 SER A CA 1
ATOM 984 C C . SER A 1 128 ? 0.854 -2.737 -0.307 1.00 90.50 128 SER A C 1
ATOM 986 O O . SER A 1 128 ? -0.318 -3.074 -0.117 1.00 90.50 128 SER A O 1
ATOM 988 N N . PRO A 1 129 ? 1.689 -2.457 0.710 1.00 92.88 129 PRO A N 1
ATOM 989 C CA . PRO A 1 129 ? 1.277 -2.549 2.103 1.00 92.88 129 PRO A CA 1
ATOM 990 C C . PRO A 1 129 ? 0.219 -1.494 2.448 1.00 92.88 129 PRO A C 1
ATOM 992 O O . PRO A 1 129 ? 0.331 -0.326 2.074 1.00 92.88 129 PRO A O 1
ATOM 995 N N . ALA A 1 130 ? -0.784 -1.915 3.209 1.00 94.38 130 ALA A N 1
ATOM 996 C CA . ALA A 1 130 ? -1.782 -1.074 3.852 1.00 94.38 130 ALA A CA 1
ATOM 997 C C . ALA A 1 130 ? -1.896 -1.463 5.328 1.00 94.38 130 ALA A C 1
ATOM 999 O O . ALA A 1 130 ? -1.531 -2.568 5.712 1.00 94.38 130 ALA A O 1
ATOM 1000 N N . SER A 1 131 ? -2.431 -0.582 6.159 1.00 95.69 131 SER A N 1
ATOM 1001 C CA . SER A 1 131 ? -2.694 -0.852 7.570 1.00 95.69 131 SER A CA 1
ATOM 1002 C C . SER A 1 131 ? -4.184 -0.758 7.837 1.00 95.69 131 SER A C 1
ATOM 1004 O O . SER A 1 131 ? -4.798 0.278 7.574 1.00 95.69 131 SER A O 1
ATOM 1006 N N . LEU A 1 132 ? -4.756 -1.832 8.374 1.00 96.75 132 LEU A N 1
ATOM 1007 C CA . LEU A 1 132 ? -6.105 -1.832 8.917 1.00 96.75 132 LEU A CA 1
ATOM 1008 C C . LEU A 1 132 ? -6.043 -1.299 10.347 1.00 96.75 132 LEU A C 1
ATOM 1010 O O . LEU A 1 132 ? -5.329 -1.843 11.193 1.00 96.75 132 LEU A O 1
ATOM 1014 N N . ILE A 1 133 ? -6.772 -0.220 10.593 1.00 96.00 133 ILE A N 1
ATOM 1015 C CA . ILE A 1 133 ? -6.776 0.503 11.858 1.00 96.00 133 ILE A CA 1
ATOM 1016 C C . ILE A 1 133 ? -8.161 0.365 12.475 1.00 96.00 133 ILE A C 1
ATOM 1018 O O . ILE A 1 133 ? -9.170 0.564 11.797 1.00 96.00 133 ILE A O 1
ATOM 1022 N N . ALA A 1 134 ? -8.211 0.051 13.766 1.00 95.62 134 ALA A N 1
ATOM 1023 C CA . ALA A 1 134 ? -9.443 0.071 14.535 1.00 95.62 134 ALA A CA 1
ATOM 1024 C C . ALA A 1 134 ? -9.261 0.885 15.817 1.00 95.62 134 ALA A C 1
ATOM 1026 O O . ALA A 1 134 ? -8.251 0.753 16.506 1.00 95.62 134 ALA A O 1
ATOM 1027 N N . SER A 1 135 ? -10.243 1.727 16.129 1.00 93.56 135 SER A N 1
ATOM 1028 C CA . SER A 1 135 ? -10.269 2.537 17.344 1.00 93.56 135 SER A CA 1
ATOM 1029 C C . SER A 1 135 ? -11.617 2.388 18.030 1.00 93.56 135 SER A C 1
ATOM 1031 O O . SER A 1 135 ? -12.668 2.594 17.423 1.00 93.56 135 SER A O 1
ATOM 1033 N N . LEU A 1 136 ? -11.569 1.994 19.296 1.00 88.94 136 LEU A N 1
ATOM 1034 C CA . LEU A 1 136 ? -12.718 1.824 20.159 1.00 88.94 136 LEU A CA 1
ATOM 1035 C C . LEU A 1 136 ? -12.845 3.048 21.064 1.00 88.94 136 LEU A C 1
ATOM 1037 O O . LEU A 1 136 ? -11.885 3.482 21.693 1.00 88.94 136 LEU A O 1
ATOM 1041 N N . SER A 1 137 ? -14.048 3.593 21.155 1.00 75.94 137 SER A N 1
ATOM 1042 C CA . SER A 1 137 ? -14.388 4.617 22.136 1.00 75.94 137 SER A CA 1
ATOM 1043 C C . SER A 1 137 ? -15.523 4.129 23.022 1.00 75.94 137 SER A C 1
ATOM 1045 O O . SER A 1 137 ? -16.287 3.236 22.649 1.00 75.94 137 SER A O 1
ATOM 1047 N N . SER A 1 138 ? -15.611 4.687 24.226 1.00 74.50 138 SER A N 1
ATOM 1048 C CA . SER A 1 138 ? -16.611 4.282 25.205 1.00 74.50 138 SER A CA 1
ATOM 1049 C C . SER A 1 138 ? -17.288 5.477 25.859 1.00 74.50 138 SER A C 1
ATOM 1051 O O . SER A 1 138 ? -16.699 6.549 26.020 1.00 74.50 138 SER A O 1
ATOM 1053 N N . ARG A 1 139 ? -18.544 5.281 26.262 1.00 62.22 139 ARG A N 1
ATOM 1054 C CA . ARG A 1 139 ? -19.294 6.209 27.111 1.00 62.22 139 ARG A CA 1
ATOM 1055 C C . ARG A 1 139 ? -19.975 5.433 28.224 1.00 62.22 139 ARG A C 1
ATOM 1057 O O . ARG A 1 139 ? -20.662 4.447 27.966 1.00 62.22 139 ARG A O 1
ATOM 1064 N N . LEU A 1 140 ? -19.794 5.897 29.454 1.00 61.28 140 LEU A N 1
ATOM 1065 C CA . LEU A 1 140 ? -20.357 5.281 30.649 1.00 61.28 140 LEU A CA 1
ATOM 1066 C C . LEU A 1 140 ? -21.450 6.160 31.241 1.00 61.28 140 LEU A C 1
ATOM 1068 O O . LEU A 1 140 ? -21.277 7.369 31.393 1.00 61.28 140 LEU A O 1
ATOM 1072 N N . ARG A 1 141 ? -22.551 5.525 31.628 1.00 56.34 141 ARG A N 1
ATOM 1073 C CA . ARG A 1 141 ? -23.608 6.122 32.437 1.00 56.34 141 ARG A CA 1
ATOM 1074 C C . ARG A 1 141 ? -23.879 5.193 33.608 1.00 56.34 141 ARG A C 1
ATOM 1076 O O . ARG A 1 141 ? -24.229 4.044 33.395 1.00 56.34 141 ARG A O 1
ATOM 1083 N N . ASN A 1 142 ? -23.722 5.690 34.824 1.00 57.31 142 ASN A N 1
ATOM 1084 C CA . ASN A 1 142 ? -23.940 4.921 36.043 1.00 57.31 142 ASN A CA 1
ATOM 1085 C C . ASN A 1 142 ? -24.910 5.690 36.938 1.00 57.31 142 ASN A C 1
ATOM 1087 O O . ASN A 1 142 ? -24.732 6.897 37.123 1.00 57.31 142 ASN A O 1
ATOM 1091 N N . ASP A 1 143 ? -25.883 4.998 37.517 1.00 50.09 143 ASP A N 1
ATOM 1092 C CA . ASP A 1 143 ? -26.781 5.571 38.509 1.00 50.09 143 ASP A CA 1
ATOM 1093 C C . ASP A 1 143 ? -26.246 5.293 39.919 1.00 50.09 143 ASP A C 1
ATOM 1095 O O . ASP A 1 143 ? -26.050 4.146 40.334 1.00 50.09 143 ASP A O 1
ATOM 1099 N N . MET A 1 144 ? -26.028 6.366 40.680 1.00 52.09 144 MET A N 1
ATOM 1100 C CA . MET A 1 144 ? -25.636 6.292 42.087 1.00 52.09 144 MET A CA 1
ATOM 1101 C C . MET A 1 144 ? -26.727 6.910 42.959 1.00 52.09 144 MET A C 1
ATOM 1103 O O . MET A 1 144 ? -26.990 8.110 42.869 1.00 52.09 144 MET A O 1
ATOM 1107 N N . ASN A 1 145 ? -27.350 6.095 43.812 1.00 48.22 145 ASN A N 1
ATOM 1108 C CA . ASN A 1 145 ? -28.372 6.513 44.772 1.00 48.22 145 ASN A CA 1
ATOM 1109 C C . ASN A 1 145 ? -28.045 5.971 46.178 1.00 48.22 145 ASN A C 1
ATOM 1111 O O . ASN A 1 145 ? -27.303 5.001 46.338 1.00 48.22 145 ASN A O 1
ATOM 1115 N N . ILE A 1 146 ? -28.626 6.605 47.198 1.00 46.00 146 ILE A N 1
ATOM 1116 C CA . ILE A 1 146 ? -28.520 6.268 48.624 1.00 46.00 146 ILE A CA 1
ATOM 1117 C C . ILE A 1 146 ? -29.006 4.839 48.912 1.00 46.00 146 ILE A C 1
ATOM 1119 O O . ILE A 1 146 ? -28.474 4.187 49.804 1.00 46.00 146 ILE A O 1
ATOM 1123 N N . TYR A 1 147 ? -30.022 4.356 48.187 1.00 46.84 147 TYR A N 1
ATOM 1124 C CA . TYR A 1 147 ? -30.664 3.058 48.452 1.00 46.84 147 TYR A CA 1
ATOM 1125 C C . TYR A 1 147 ? -30.171 1.933 47.535 1.00 46.84 147 TYR A C 1
ATOM 1127 O O . TYR A 1 147 ? -30.097 0.783 47.954 1.00 46.84 147 TYR A O 1
ATOM 1135 N N . LEU A 1 148 ? -29.817 2.251 46.291 1.00 53.09 148 LEU A N 1
ATOM 1136 C CA . LEU A 1 148 ? -29.260 1.315 45.318 1.00 53.09 148 LEU A CA 1
ATOM 1137 C C . LEU A 1 148 ? -28.236 2.078 44.474 1.00 53.09 148 LEU A C 1
ATOM 1139 O O . LEU A 1 148 ? -28.525 3.153 43.959 1.00 53.09 148 LEU A O 1
ATOM 1143 N N . SER A 1 149 ? -27.028 1.541 44.335 1.00 58.19 149 SER A N 1
ATOM 1144 C CA . SER A 1 149 ? -25.995 2.106 43.457 1.00 58.19 149 SER A CA 1
ATOM 1145 C C . SER A 1 149 ? -25.515 1.033 42.498 1.00 58.19 149 SER A C 1
ATOM 1147 O O . SER A 1 149 ? -25.280 -0.099 42.926 1.00 58.19 149 SER A O 1
ATOM 1149 N N . MET A 1 150 ? -25.362 1.386 41.222 1.00 61.47 150 MET A N 1
ATOM 1150 C CA . MET A 1 150 ? -24.923 0.488 40.158 1.00 61.47 150 MET A CA 1
ATOM 1151 C C . MET A 1 150 ? -23.822 1.154 39.333 1.00 61.47 150 MET A C 1
ATOM 1153 O O . MET A 1 150 ? -23.936 2.314 38.944 1.00 61.47 150 MET A O 1
ATOM 1157 N N . ALA A 1 151 ? -22.762 0.412 39.020 1.00 58.44 151 ALA A N 1
ATOM 1158 C CA . ALA A 1 151 ? -21.716 0.887 38.127 1.00 58.44 151 ALA A CA 1
ATOM 1159 C C . ALA A 1 151 ? -21.121 -0.239 37.287 1.00 58.44 151 ALA A C 1
ATOM 1161 O O . ALA A 1 151 ? -20.954 -1.363 37.756 1.00 58.44 151 ALA A O 1
ATOM 1162 N N . ILE A 1 152 ? -20.700 0.088 36.067 1.00 63.06 152 ILE A N 1
ATOM 1163 C CA . ILE A 1 152 ? -19.681 -0.701 35.369 1.00 63.06 152 ILE A CA 1
ATOM 1164 C C . ILE A 1 152 ? -18.318 -0.264 35.908 1.00 63.06 152 ILE A C 1
ATOM 1166 O O . ILE A 1 152 ? -17.925 0.896 35.769 1.00 63.06 152 ILE A O 1
ATOM 1170 N N . THR A 1 153 ? -17.634 -1.179 36.593 1.00 66.00 153 THR A N 1
ATOM 1171 C CA . THR A 1 153 ? -16.433 -0.873 37.383 1.00 66.00 153 THR A CA 1
ATOM 1172 C C . THR A 1 153 ? -15.163 -0.946 36.558 1.00 66.00 153 THR A C 1
ATOM 1174 O O . THR A 1 153 ? -14.241 -0.160 36.785 1.00 66.00 153 THR A O 1
ATOM 1177 N N . ASP A 1 154 ? -15.118 -1.887 35.616 1.00 74.81 154 ASP A N 1
ATOM 1178 C CA . ASP A 1 154 ? -14.044 -2.042 34.650 1.00 74.81 154 ASP A CA 1
ATOM 1179 C C . ASP A 1 154 ? -14.512 -2.766 33.385 1.00 74.81 154 ASP A C 1
ATOM 1181 O O . ASP A 1 154 ? -15.545 -3.440 33.368 1.00 74.81 154 ASP A O 1
ATOM 1185 N N . TRP A 1 155 ? -13.736 -2.587 32.321 1.00 83.75 155 TRP A N 1
ATOM 1186 C CA . TRP A 1 155 ? -13.816 -3.349 31.085 1.00 83.75 155 TRP A CA 1
ATOM 1187 C C . TRP A 1 155 ? -12.474 -3.242 30.350 1.00 83.75 155 TRP A C 1
ATOM 1189 O O . TRP A 1 155 ? -11.701 -2.316 30.608 1.00 83.75 155 TRP A O 1
ATOM 1199 N N . ALA A 1 156 ? -12.181 -4.204 29.482 1.00 89.31 156 ALA A N 1
ATOM 1200 C CA . ALA A 1 156 ? -11.010 -4.185 28.612 1.00 89.31 156 ALA A CA 1
ATOM 1201 C C . ALA A 1 156 ? -11.266 -5.008 27.347 1.00 89.31 156 ALA A C 1
ATOM 1203 O O . ALA A 1 156 ? -12.084 -5.932 27.350 1.00 89.31 156 ALA A O 1
ATOM 1204 N N . VAL A 1 157 ? -10.534 -4.698 26.277 1.00 93.38 157 VAL A N 1
ATOM 1205 C CA . VAL A 1 157 ? -10.474 -5.559 25.094 1.00 93.38 157 VAL A CA 1
ATOM 1206 C C . VAL A 1 157 ? -9.576 -6.762 25.399 1.00 93.38 157 VAL A C 1
ATOM 1208 O O . VAL A 1 157 ? -8.376 -6.621 25.632 1.00 93.38 157 VAL A O 1
ATOM 1211 N N . ASP A 1 158 ? -10.153 -7.961 25.378 1.00 92.69 158 ASP A N 1
ATOM 1212 C CA . ASP A 1 158 ? -9.430 -9.213 25.617 1.00 92.69 158 ASP A CA 1
ATOM 1213 C C . ASP A 1 158 ? -8.613 -9.631 24.389 1.00 92.69 158 ASP A C 1
ATOM 1215 O O . ASP A 1 158 ? -7.500 -10.150 24.510 1.00 92.69 158 ASP A O 1
ATOM 1219 N N . ARG A 1 159 ? -9.198 -9.441 23.199 1.00 94.62 159 ARG A N 1
ATOM 1220 C CA . ARG A 1 159 ? -8.602 -9.762 21.897 1.00 94.62 159 ARG A CA 1
ATOM 1221 C C . ARG A 1 159 ? -9.332 -9.061 20.754 1.00 94.62 159 ARG A C 1
ATOM 1223 O O . ARG A 1 159 ? -10.509 -8.711 20.872 1.00 94.62 159 ARG A O 1
ATOM 1230 N N . TRP A 1 160 ? -8.666 -9.004 19.609 1.00 96.94 160 TRP A N 1
ATOM 1231 C CA . TRP A 1 160 ? -9.224 -8.559 18.336 1.00 96.94 160 TRP A CA 1
ATOM 1232 C C . TRP A 1 160 ? -9.327 -9.721 17.351 1.00 96.94 160 TRP A C 1
ATOM 1234 O O . TRP A 1 160 ? -8.382 -10.493 17.199 1.00 96.94 160 TRP A O 1
ATOM 1244 N N . GLY A 1 161 ? -10.466 -9.845 16.675 1.00 96.31 161 GLY A N 1
ATOM 1245 C CA . GLY A 1 161 ? -10.636 -10.694 15.496 1.00 96.31 161 GLY A CA 1
ATOM 1246 C C . GLY A 1 161 ? -10.676 -9.836 14.238 1.00 96.31 161 GLY A C 1
ATOM 1247 O O . GLY A 1 161 ? -11.336 -8.799 14.232 1.00 96.31 161 GLY A O 1
ATOM 1248 N N . ILE A 1 162 ? -9.978 -10.261 13.193 1.00 97.62 162 ILE A N 1
ATOM 1249 C CA . ILE A 1 162 ? -9.863 -9.538 11.928 1.00 97.62 162 ILE A CA 1
ATOM 1250 C C . ILE A 1 162 ? -10.206 -10.497 10.794 1.00 97.62 162 ILE A C 1
ATOM 1252 O O . ILE A 1 162 ? -9.676 -11.606 10.742 1.00 97.62 162 ILE A O 1
ATOM 1256 N N . ASP A 1 163 ? -11.062 -10.051 9.890 1.00 97.06 163 ASP A N 1
ATOM 1257 C CA . ASP A 1 163 ? -11.293 -10.647 8.579 1.00 97.06 163 ASP A CA 1
ATOM 1258 C C . ASP A 1 163 ? -10.936 -9.581 7.546 1.00 97.06 163 ASP A C 1
ATOM 1260 O O . ASP A 1 163 ? -11.505 -8.492 7.571 1.00 97.06 163 ASP A O 1
ATOM 1264 N N . PHE A 1 164 ? -9.961 -9.840 6.680 1.00 96.19 164 PHE A N 1
ATOM 1265 C CA . PHE A 1 164 ? -9.533 -8.864 5.677 1.00 96.19 164 PHE A CA 1
ATOM 1266 C C . PHE A 1 164 ? -10.460 -8.827 4.450 1.00 96.19 164 PHE A C 1
ATOM 1268 O O . PHE A 1 164 ? -10.304 -7.965 3.590 1.00 96.19 164 PHE A O 1
ATOM 1275 N N . GLY A 1 165 ? -11.440 -9.732 4.355 1.00 94.94 165 GLY A N 1
ATOM 1276 C CA . GLY A 1 165 ? -12.389 -9.815 3.242 1.00 94.94 165 GLY A CA 1
ATOM 1277 C C . GLY A 1 165 ? -11.824 -10.474 1.979 1.00 94.94 165 GLY A C 1
ATOM 1278 O O . GLY A 1 165 ? -12.567 -10.711 1.031 1.00 94.94 165 GLY A O 1
ATOM 1279 N N . ASP A 1 166 ? -10.532 -10.809 1.959 1.00 94.44 166 ASP A N 1
ATOM 1280 C CA . ASP A 1 166 ? -9.852 -11.535 0.877 1.00 94.44 166 ASP A CA 1
ATOM 1281 C C . ASP A 1 166 ? -9.608 -13.022 1.211 1.00 94.44 166 ASP A C 1
ATOM 1283 O O . ASP A 1 166 ? -8.828 -13.703 0.546 1.00 94.44 166 ASP A O 1
ATOM 1287 N N . GLY A 1 167 ? -10.277 -13.521 2.256 1.00 93.56 167 GLY A N 1
ATOM 1288 C CA . GLY A 1 167 ? -10.128 -14.876 2.785 1.00 93.56 167 GLY A CA 1
ATOM 1289 C C . GLY A 1 167 ? -9.080 -15.010 3.894 1.00 93.56 167 GLY A C 1
ATOM 1290 O O . GLY A 1 167 ? -9.049 -16.049 4.556 1.00 93.56 167 GLY A O 1
ATOM 1291 N N . HIS A 1 168 ? -8.257 -13.985 4.148 1.00 95.44 168 HIS A N 1
ATOM 1292 C CA . HIS A 1 168 ? -7.342 -13.984 5.289 1.00 95.44 168 HIS A CA 1
ATOM 1293 C C . HIS A 1 168 ? -8.047 -13.523 6.561 1.00 95.44 168 HIS A C 1
ATOM 1295 O O . HIS A 1 168 ? -8.726 -12.496 6.595 1.00 95.44 168 HIS A O 1
ATOM 1301 N N . VAL A 1 169 ? -7.806 -14.260 7.643 1.00 96.19 169 VAL A N 1
ATOM 1302 C CA . VAL A 1 169 ? -8.292 -13.936 8.983 1.00 96.19 169 VAL A CA 1
ATOM 1303 C C . VAL A 1 169 ? -7.131 -13.908 9.965 1.00 96.19 169 VAL A C 1
ATOM 1305 O O . VAL A 1 169 ? -6.176 -14.677 9.843 1.00 96.19 169 VAL A O 1
ATOM 1308 N N . ALA A 1 170 ? -7.217 -13.037 10.962 1.00 94.50 170 ALA A N 1
ATOM 1309 C CA . ALA A 1 170 ? -6.225 -12.928 12.020 1.00 94.50 170 ALA A CA 1
ATOM 1310 C C . ALA A 1 170 ? -6.889 -12.759 13.388 1.00 94.50 170 ALA A C 1
ATOM 1312 O O . ALA A 1 170 ? -8.027 -12.309 13.520 1.00 94.50 170 ALA A O 1
ATOM 1313 N N . THR A 1 171 ? -6.163 -13.139 14.435 1.00 94.81 171 THR A N 1
ATOM 1314 C CA . THR A 1 171 ? -6.540 -12.871 15.825 1.00 94.81 171 THR A CA 1
ATOM 1315 C C . THR A 1 171 ? -5.345 -12.256 16.534 1.00 94.81 171 THR A C 1
ATOM 1317 O O . THR A 1 171 ? -4.248 -12.803 16.472 1.00 94.81 171 THR A O 1
ATOM 1320 N N . VAL A 1 172 ? -5.563 -11.128 17.205 1.00 92.44 172 VAL A N 1
ATOM 1321 C CA . VAL A 1 172 ? -4.521 -10.354 17.889 1.00 92.44 172 VAL A CA 1
ATOM 1322 C C . VAL A 1 172 ? -4.840 -10.335 19.382 1.00 92.44 172 VAL A C 1
ATOM 1324 O O . VAL A 1 172 ? -5.936 -9.940 19.784 1.00 92.44 172 VAL A O 1
ATOM 1327 N N . THR A 1 173 ? -3.908 -10.813 20.208 1.00 88.19 173 THR A N 1
ATOM 1328 C CA . THR A 1 173 ? -4.100 -11.005 21.665 1.00 88.19 173 THR A CA 1
ATOM 1329 C C . THR A 1 173 ? -3.105 -10.228 22.529 1.00 88.19 173 THR A C 1
ATOM 1331 O O . THR A 1 173 ? -3.260 -10.153 23.750 1.00 88.19 173 THR A O 1
ATOM 1334 N N . ASP A 1 174 ? -2.058 -9.707 21.902 1.00 76.06 174 ASP A N 1
ATOM 1335 C CA . ASP A 1 174 ? -0.969 -8.912 22.468 1.00 76.06 174 ASP A CA 1
ATOM 1336 C C . ASP A 1 174 ? -1.310 -7.413 22.529 1.00 76.06 174 ASP A C 1
ATOM 1338 O O . ASP A 1 174 ? -0.885 -6.728 23.458 1.00 76.06 174 ASP A O 1
ATOM 1342 N N . GLN A 1 175 ? -2.154 -6.910 21.623 1.00 71.00 175 GLN A N 1
ATOM 1343 C CA . GLN A 1 175 ? -2.689 -5.542 21.669 1.00 71.00 175 GLN A CA 1
ATOM 1344 C C . GLN A 1 175 ? -4.033 -5.487 22.418 1.00 71.00 175 GLN A C 1
ATOM 1346 O O . GLN A 1 175 ? -5.101 -5.590 21.820 1.00 71.00 175 GLN A O 1
ATOM 1351 N N . ARG A 1 176 ? -3.985 -5.328 23.749 1.00 69.06 176 ARG A N 1
ATOM 1352 C CA . ARG A 1 176 ? -5.164 -5.331 24.653 1.00 69.06 176 ARG A CA 1
ATOM 1353 C C . ARG A 1 176 ? -5.743 -3.944 24.975 1.00 69.06 176 ARG A C 1
ATOM 1355 O O . ARG A 1 176 ? -6.326 -3.742 26.036 1.00 69.06 176 ARG A O 1
ATOM 1362 N N . GLY A 1 177 ? -5.522 -2.973 24.095 1.00 79.62 177 GLY A N 1
ATOM 1363 C CA . GLY A 1 177 ? -6.004 -1.600 24.256 1.00 79.62 177 GLY A CA 1
ATOM 1364 C C . GLY A 1 177 ? -7.191 -1.274 23.356 1.00 79.62 177 GLY A C 1
ATOM 1365 O O . GLY A 1 177 ? -7.648 -2.104 22.574 1.00 79.62 177 GLY A O 1
ATOM 1366 N N . ASP A 1 178 ? -7.619 -0.018 23.414 1.00 86.56 178 ASP A N 1
ATOM 1367 C CA . ASP A 1 178 ? -8.733 0.525 22.626 1.00 86.56 178 ASP A CA 1
ATOM 1368 C C . ASP A 1 178 ? -8.321 0.907 21.188 1.00 86.56 178 ASP A C 1
ATOM 1370 O O . ASP A 1 178 ? -9.045 1.596 20.469 1.00 86.56 178 ASP A O 1
ATOM 1374 N N . TYR A 1 179 ? -7.131 0.482 20.762 1.00 92.19 179 TYR A N 1
ATOM 1375 C CA . TYR A 1 179 ? -6.549 0.775 19.458 1.00 92.19 179 TYR A CA 1
ATOM 1376 C C . TYR A 1 179 ? -5.828 -0.454 18.902 1.00 92.19 179 TYR A C 1
ATOM 1378 O O . TYR A 1 179 ? -5.118 -1.150 19.631 1.00 92.19 179 TYR A O 1
ATOM 1386 N N . LEU A 1 180 ? -5.983 -0.674 17.600 1.00 94.69 180 LEU A N 1
ATOM 1387 C CA . LEU A 1 180 ? -5.370 -1.749 16.828 1.00 94.69 180 LEU A CA 1
ATOM 1388 C C . LEU A 1 180 ? -4.848 -1.174 15.508 1.00 94.69 180 LEU A C 1
ATOM 1390 O O . LEU A 1 180 ? -5.550 -0.419 14.837 1.00 94.69 180 LEU A O 1
ATOM 1394 N N . SER A 1 181 ? -3.645 -1.576 15.105 1.00 94.62 181 SER A N 1
ATOM 1395 C CA . SER A 1 181 ? -3.104 -1.281 13.774 1.00 94.62 181 SER A CA 1
ATOM 1396 C C . SER A 1 181 ? -2.344 -2.488 13.249 1.00 94.62 181 SER A C 1
ATOM 1398 O O . SER A 1 181 ? -1.294 -2.838 13.791 1.00 94.62 181 SER A O 1
ATOM 1400 N N . VAL A 1 182 ? -2.859 -3.107 12.186 1.00 95.50 182 VAL A N 1
ATOM 1401 C CA . VAL A 1 182 ? -2.298 -4.337 11.611 1.00 95.50 182 VAL A CA 1
ATOM 1402 C C . VAL A 1 182 ? -1.993 -4.139 10.126 1.00 95.50 182 VAL A C 1
ATOM 1404 O O . VAL A 1 182 ? -2.893 -3.745 9.380 1.00 95.50 182 VAL A O 1
ATOM 1407 N N . PRO A 1 183 ? -0.754 -4.406 9.675 1.00 95.81 183 PRO A N 1
ATOM 1408 C CA . PRO A 1 183 ? -0.416 -4.345 8.261 1.00 95.81 183 PRO A CA 1
ATOM 1409 C C . PRO A 1 183 ? -1.032 -5.521 7.488 1.00 95.81 183 PRO A C 1
ATOM 1411 O O . PRO A 1 183 ? -1.056 -6.650 7.972 1.00 95.81 183 PRO A O 1
ATOM 1414 N N . HIS A 1 184 ? -1.479 -5.260 6.263 1.00 96.00 184 HIS A N 1
ATOM 1415 C CA . HIS A 1 184 ? -1.986 -6.240 5.305 1.00 96.00 184 HIS A CA 1
ATOM 1416 C C . HIS A 1 184 ? -1.674 -5.813 3.869 1.00 96.00 184 HIS A C 1
ATOM 1418 O O . HIS A 1 184 ? -1.544 -4.627 3.575 1.00 96.00 184 HIS A O 1
ATOM 1424 N N . THR A 1 185 ? -1.550 -6.772 2.956 1.00 96.06 185 THR A N 1
ATOM 1425 C CA . THR A 1 185 ? -1.297 -6.506 1.533 1.00 96.06 185 THR A CA 1
ATOM 1426 C C . THR A 1 185 ? -2.295 -7.279 0.687 1.00 96.06 185 THR A C 1
ATOM 1428 O O . THR A 1 185 ? -2.240 -8.503 0.620 1.00 96.06 185 THR A O 1
ATOM 1431 N N . TYR A 1 186 ? -3.179 -6.562 -0.006 1.00 94.88 186 TYR A N 1
ATOM 1432 C CA . TYR A 1 186 ? -4.122 -7.175 -0.938 1.00 94.88 186 TYR A CA 1
ATOM 1433 C C . TYR A 1 186 ? -3.416 -7.516 -2.250 1.00 94.88 186 TYR A C 1
ATOM 1435 O O . TYR A 1 186 ? -2.917 -6.625 -2.936 1.00 94.88 186 TYR A O 1
ATOM 1443 N N . ALA A 1 187 ? -3.386 -8.794 -2.624 1.00 92.00 187 ALA A N 1
ATOM 1444 C CA . ALA A 1 187 ? -2.642 -9.253 -3.800 1.00 92.00 187 ALA A CA 1
ATOM 1445 C C . ALA A 1 187 ? -3.248 -8.786 -5.134 1.00 92.00 187 ALA A C 1
ATOM 1447 O O . ALA A 1 187 ? -2.522 -8.568 -6.102 1.00 92.00 187 ALA A O 1
ATOM 1448 N N . THR A 1 188 ? -4.573 -8.635 -5.201 1.00 92.50 188 THR A N 1
ATOM 1449 C CA . THR A 1 188 ? -5.277 -8.287 -6.441 1.00 92.50 188 THR A CA 1
ATOM 1450 C C . THR A 1 188 ? -6.173 -7.072 -6.262 1.00 92.50 188 THR A C 1
ATOM 1452 O O . THR A 1 188 ? -6.720 -6.828 -5.183 1.00 92.50 188 THR A O 1
ATOM 1455 N N . ALA A 1 189 ? -6.315 -6.301 -7.340 1.00 93.00 189 ALA A N 1
ATOM 1456 C CA . ALA A 1 189 ? -7.216 -5.161 -7.375 1.00 93.00 189 ALA A CA 1
ATOM 1457 C C . ALA A 1 189 ? -8.673 -5.624 -7.291 1.00 93.00 189 ALA A C 1
ATOM 1459 O O . ALA A 1 189 ? -9.053 -6.601 -7.937 1.00 93.00 189 ALA A O 1
ATOM 1460 N N . GLY A 1 190 ? -9.492 -4.903 -6.534 1.00 91.44 190 GLY A N 1
ATOM 1461 C CA . GLY A 1 190 ? -10.869 -5.310 -6.276 1.00 91.44 190 GLY A CA 1
ATOM 1462 C C . GLY A 1 190 ? -11.538 -4.471 -5.199 1.00 91.44 190 GLY A C 1
ATOM 1463 O O . GLY A 1 190 ? -11.040 -3.412 -4.827 1.00 91.44 190 GLY A O 1
ATOM 1464 N N . SER A 1 191 ? -12.679 -4.954 -4.713 1.00 93.81 191 SER A N 1
ATOM 1465 C CA . SER A 1 191 ? -13.365 -4.411 -3.543 1.00 93.81 191 SER A CA 1
ATOM 1466 C C . SER A 1 191 ? -13.436 -5.505 -2.491 1.00 93.81 191 SER A C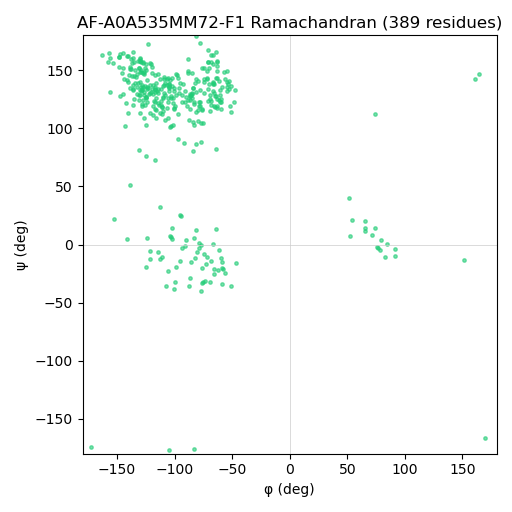 1
ATOM 1468 O O . SER 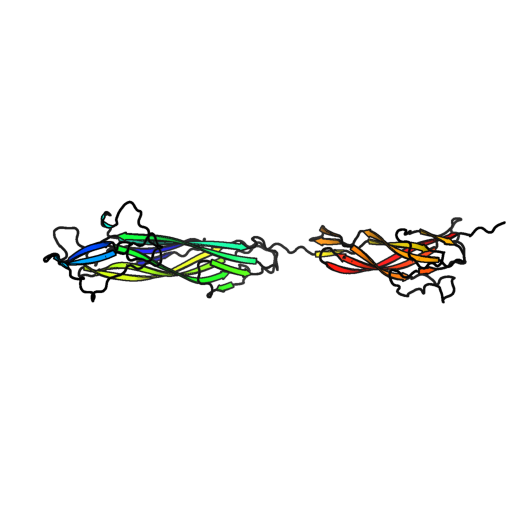A 1 191 ? -13.877 -6.610 -2.796 1.00 93.81 191 SER A O 1
ATOM 1470 N N . TYR A 1 192 ? -13.027 -5.174 -1.275 1.00 95.00 192 TYR A N 1
ATOM 1471 C CA . TYR A 1 192 ? -13.076 -6.049 -0.111 1.00 95.00 192 TYR A CA 1
ATOM 1472 C C . TYR A 1 192 ? -13.706 -5.281 1.048 1.00 95.00 192 TYR A C 1
ATOM 1474 O O . TYR A 1 192 ? -13.573 -4.055 1.124 1.00 95.00 192 TYR A O 1
ATOM 1482 N N . ASP A 1 193 ? -14.357 -6.000 1.956 1.00 94.56 193 ASP A N 1
ATOM 1483 C CA . ASP A 1 193 ? -15.009 -5.427 3.134 1.00 94.56 193 ASP A CA 1
ATOM 1484 C C . ASP A 1 193 ? -14.334 -5.958 4.410 1.00 94.56 193 ASP A C 1
ATOM 1486 O O . ASP A 1 193 ? -14.892 -6.819 5.096 1.00 94.56 193 ASP A O 1
ATOM 1490 N N . PRO A 1 194 ? -13.103 -5.503 4.725 1.00 95.88 194 PRO A N 1
ATOM 1491 C CA . PRO A 1 194 ? -12.422 -5.912 5.941 1.00 95.88 194 PRO A CA 1
ATOM 1492 C C . PRO A 1 194 ? -13.241 -5.548 7.181 1.00 95.88 194 PRO A C 1
ATOM 1494 O O . PRO A 1 194 ? -13.741 -4.427 7.327 1.00 95.88 194 PRO A O 1
ATOM 1497 N N . ARG A 1 195 ? -13.327 -6.498 8.108 1.00 95.94 195 ARG A N 1
ATOM 1498 C CA . ARG A 1 195 ? -14.094 -6.420 9.346 1.00 95.94 195 ARG A CA 1
ATOM 1499 C C . ARG A 1 195 ? -13.195 -6.657 10.546 1.00 95.94 195 ARG A C 1
ATOM 1501 O O . ARG A 1 195 ? -12.429 -7.615 10.598 1.00 95.94 195 ARG A O 1
ATOM 1508 N N . VAL A 1 196 ? -13.351 -5.813 11.558 1.00 96.81 196 VAL A N 1
ATOM 1509 C CA . VAL A 1 196 ? -12.682 -5.960 12.852 1.00 96.81 196 VAL A CA 1
ATOM 1510 C C . VAL A 1 196 ? -13.731 -6.193 13.929 1.00 96.81 196 VAL A C 1
ATOM 1512 O O . VAL A 1 196 ? -14.786 -5.566 13.919 1.00 96.81 196 VAL A O 1
ATOM 1515 N N . THR A 1 197 ? -13.442 -7.101 14.859 1.00 96.19 197 THR A N 1
ATOM 1516 C CA . THR A 1 197 ? -14.274 -7.423 16.023 1.00 96.19 197 THR A CA 1
ATOM 1517 C C . THR A 1 197 ? -13.448 -7.302 17.298 1.00 96.19 197 THR A C 1
ATOM 1519 O O . THR A 1 197 ? -12.473 -8.032 17.470 1.00 96.19 197 THR A O 1
ATOM 1522 N N . ALA A 1 198 ? -13.853 -6.424 18.210 1.00 94.19 198 ALA A N 1
ATOM 1523 C CA . ALA A 1 198 ? -13.326 -6.370 19.567 1.00 94.19 198 ALA A CA 1
ATOM 1524 C C . ALA A 1 198 ? -14.118 -7.331 20.462 1.00 94.19 198 ALA A C 1
ATOM 1526 O O . ALA A 1 198 ? -15.349 -7.266 20.518 1.00 94.19 198 ALA A O 1
ATOM 1527 N N . TYR A 1 199 ? -13.413 -8.206 21.177 1.00 94.69 199 TYR A N 1
ATOM 1528 C CA . TYR A 1 199 ? -13.988 -9.055 22.220 1.00 94.69 199 TYR A CA 1
ATOM 1529 C C . TYR A 1 199 ? -13.664 -8.424 23.568 1.00 94.69 199 TYR A C 1
ATOM 1531 O O . TYR A 1 199 ? -12.491 -8.264 23.897 1.00 94.69 199 TYR A O 1
ATOM 1539 N N . ILE A 1 200 ? -14.692 -8.036 24.314 1.00 92.62 200 ILE A N 1
ATOM 1540 C CA . ILE A 1 200 ? -14.560 -7.216 25.518 1.00 92.62 200 ILE A CA 1
ATOM 1541 C C . ILE A 1 200 ? -15.149 -7.967 26.705 1.00 92.62 200 ILE A C 1
ATOM 1543 O O . ILE A 1 200 ? -16.251 -8.517 26.614 1.00 92.62 200 ILE A O 1
ATOM 1547 N N . SER A 1 201 ? -14.454 -7.922 27.836 1.00 91.75 201 SER A N 1
ATOM 1548 C CA . SER A 1 201 ? -14.959 -8.400 29.119 1.00 91.75 201 SER A CA 1
ATOM 1549 C C . SER A 1 201 ? -14.829 -7.328 30.191 1.00 91.75 201 SER A C 1
ATOM 1551 O O . SER A 1 201 ? -14.033 -6.395 30.082 1.00 91.75 201 SER A O 1
ATOM 1553 N N . GLY A 1 202 ? -15.658 -7.434 31.226 1.00 87.44 202 GLY A N 1
ATOM 1554 C CA . GLY A 1 202 ? -15.661 -6.485 32.328 1.00 87.44 202 GLY A CA 1
ATOM 1555 C C . GLY A 1 202 ? -16.563 -6.913 33.471 1.00 87.44 202 GLY A C 1
ATOM 1556 O O . GLY A 1 202 ? -17.133 -8.014 33.477 1.00 87.44 202 GLY A O 1
ATOM 1557 N N . HIS A 1 203 ? -16.691 -6.025 34.449 1.00 81.31 203 HIS A N 1
ATOM 1558 C CA . HIS A 1 203 ? -17.515 -6.242 35.627 1.00 81.31 203 HIS A CA 1
ATOM 1559 C C . HIS A 1 203 ? -18.477 -5.077 35.845 1.00 81.31 203 HIS A C 1
ATOM 1561 O O . HIS A 1 203 ? -18.122 -3.902 35.739 1.00 81.31 203 HIS A O 1
ATOM 1567 N N . ALA A 1 204 ? -19.712 -5.425 36.187 1.00 70.25 204 ALA A N 1
ATOM 1568 C CA . ALA A 1 204 ? -20.678 -4.516 36.771 1.00 70.25 204 ALA A CA 1
ATOM 1569 C C . ALA A 1 204 ? -20.832 -4.846 38.258 1.00 70.25 204 ALA A C 1
ATOM 1571 O O . ALA A 1 204 ? -20.810 -6.016 38.652 1.00 70.25 204 ALA A O 1
ATOM 1572 N N . GLN A 1 205 ? -20.996 -3.823 39.082 1.00 69.69 205 GLN A N 1
ATOM 1573 C CA . GLN A 1 205 ? -21.109 -3.938 40.526 1.00 69.69 205 GLN A CA 1
ATOM 1574 C C . GLN A 1 205 ? -22.304 -3.137 41.032 1.00 69.69 205 GLN A C 1
ATOM 1576 O O . GLN A 1 205 ? -22.531 -2.009 40.601 1.00 69.69 205 GLN A O 1
ATOM 1581 N N . ALA A 1 206 ? -23.031 -3.720 41.981 1.00 61.78 206 ALA A N 1
ATOM 1582 C CA . ALA A 1 206 ? -24.126 -3.079 42.690 1.00 61.78 206 ALA A CA 1
ATOM 1583 C C . ALA A 1 206 ? -23.898 -3.114 44.205 1.00 61.78 206 ALA A C 1
ATOM 1585 O O . ALA A 1 206 ? -23.449 -4.134 44.734 1.00 61.78 206 ALA A O 1
ATOM 1586 N N . ALA A 1 207 ? -24.262 -2.036 44.901 1.00 60.16 207 ALA A N 1
ATOM 1587 C CA . ALA A 1 207 ? -24.481 -2.057 46.348 1.00 60.16 207 ALA A CA 1
ATOM 1588 C C . ALA A 1 207 ? -25.926 -2.482 46.612 1.00 60.16 207 ALA A C 1
ATOM 1590 O O . ALA A 1 207 ? -26.856 -1.895 46.060 1.00 60.16 207 ALA A O 1
ATOM 1591 N N . VAL A 1 208 ? -26.101 -3.495 47.455 1.00 59.84 208 VAL A N 1
ATOM 1592 C CA . VAL A 1 208 ? -27.405 -4.048 47.838 1.00 59.84 208 VAL A CA 1
ATOM 1593 C C . VAL A 1 208 ? -27.448 -4.305 49.343 1.00 59.84 208 VAL A C 1
ATOM 1595 O O . VAL A 1 208 ? -26.411 -4.327 50.003 1.00 59.84 208 VAL A O 1
ATOM 1598 N N . TYR A 1 209 ? -28.643 -4.527 49.885 1.00 56.25 209 TYR A N 1
ATOM 1599 C CA . TYR A 1 209 ? -28.855 -4.844 51.298 1.00 56.25 209 TYR A CA 1
ATOM 1600 C C . TYR A 1 209 ? -29.285 -6.297 51.472 1.00 56.25 209 TYR A C 1
ATOM 1602 O O . TYR A 1 209 ? -30.031 -6.830 50.656 1.00 56.25 209 TYR A O 1
ATOM 1610 N N . ASN A 1 210 ? -28.814 -6.963 52.526 1.00 52.12 210 ASN A N 1
ATOM 1611 C CA . ASN A 1 210 ? -29.300 -8.301 52.875 1.00 52.12 210 ASN A CA 1
ATOM 1612 C C . ASN A 1 210 ? -30.627 -8.221 53.660 1.00 52.12 210 ASN A C 1
ATOM 1614 O O . ASN A 1 210 ? -31.121 -7.136 53.970 1.00 52.12 210 ASN A O 1
ATOM 1618 N N . SER A 1 211 ? -31.189 -9.373 54.036 1.00 51.47 211 SER A N 1
ATOM 1619 C CA . SER A 1 211 ? -32.432 -9.463 54.823 1.00 51.47 211 SER A CA 1
ATOM 1620 C C . SER A 1 211 ? -32.377 -8.771 56.194 1.00 51.47 211 SER A C 1
ATOM 1622 O O . SER A 1 211 ? -33.416 -8.549 56.804 1.00 51.47 211 SER A O 1
ATOM 1624 N N . TYR A 1 212 ? -31.181 -8.433 56.682 1.00 47.38 212 TYR A N 1
ATOM 1625 C CA . TYR A 1 212 ? -30.938 -7.741 57.949 1.00 47.38 212 TYR A CA 1
ATOM 1626 C C . TYR A 1 212 ? -30.613 -6.249 57.758 1.00 47.38 212 TYR A C 1
ATOM 1628 O O . TYR A 1 212 ? -30.284 -5.560 58.721 1.00 47.38 212 TYR A O 1
ATOM 1636 N N . GLY A 1 213 ? -30.677 -5.738 56.523 1.00 47.94 213 GLY A N 1
ATOM 1637 C CA . GLY A 1 213 ? -30.347 -4.350 56.203 1.00 47.94 213 GLY A CA 1
ATOM 1638 C C . GLY A 1 213 ? -28.847 -4.038 56.223 1.00 47.94 213 GLY A C 1
ATOM 1639 O O . GLY A 1 213 ? -28.474 -2.867 56.233 1.00 47.94 213 GLY A O 1
ATOM 1640 N N . SER A 1 214 ? -27.968 -5.048 56.227 1.00 49.75 214 SER A N 1
ATOM 1641 C CA . SER A 1 214 ? -26.523 -4.830 56.084 1.00 49.75 214 SER A CA 1
ATOM 1642 C C . SER A 1 214 ? -26.153 -4.662 54.605 1.00 49.75 214 SER A C 1
ATOM 1644 O O . SER A 1 214 ? -26.569 -5.495 53.790 1.00 49.75 214 SER A O 1
ATOM 1646 N N . PRO A 1 215 ? -25.376 -3.625 54.237 1.00 53.00 215 PRO A N 1
ATOM 1647 C CA . PRO A 1 215 ? -24.940 -3.426 52.861 1.00 53.00 215 PRO A CA 1
ATOM 1648 C C . PRO A 1 215 ? -23.887 -4.468 52.456 1.00 53.00 215 PRO A C 1
ATOM 1650 O O . PRO A 1 215 ? -23.018 -4.826 53.248 1.00 53.00 215 PRO A O 1
ATOM 1653 N N . TYR A 1 216 ? -23.933 -4.925 51.208 1.00 57.12 216 TYR A N 1
ATOM 1654 C CA . TYR A 1 216 ? -22.897 -5.752 50.589 1.00 57.12 216 TYR A CA 1
ATOM 1655 C C . TYR A 1 216 ? -22.800 -5.479 49.082 1.00 57.12 216 TYR A C 1
ATOM 1657 O O . TYR A 1 216 ? -23.717 -4.930 48.468 1.00 57.12 216 TYR A O 1
ATOM 1665 N N . LEU A 1 217 ? -21.670 -5.855 48.475 1.00 61.03 217 LEU A N 1
ATOM 1666 C CA . LEU A 1 217 ? -21.438 -5.685 47.040 1.00 61.03 217 LEU A CA 1
ATOM 1667 C C . LEU A 1 217 ? -21.767 -6.963 46.277 1.00 61.03 217 LEU A C 1
ATOM 1669 O O . LEU A 1 217 ? -21.259 -8.040 46.590 1.00 61.03 217 LEU A O 1
ATOM 1673 N N . VAL A 1 218 ? -22.548 -6.829 45.211 1.00 67.88 218 VAL A N 1
ATOM 1674 C CA . VAL A 1 218 ? -22.724 -7.877 44.205 1.00 67.88 218 VAL A CA 1
ATOM 1675 C C . VAL A 1 218 ? -21.952 -7.468 42.970 1.00 67.88 218 VAL A C 1
ATOM 1677 O O . VAL A 1 218 ? -22.167 -6.390 42.435 1.00 67.88 218 VAL A O 1
ATOM 1680 N N . THR A 1 219 ? -21.067 -8.342 42.500 1.00 76.00 219 THR A N 1
ATOM 1681 C CA . THR A 1 219 ? -20.324 -8.135 41.253 1.00 76.00 219 THR A CA 1
ATOM 1682 C C . THR A 1 219 ? -20.735 -9.200 40.244 1.00 76.00 219 THR A C 1
ATOM 1684 O O . THR A 1 219 ? -20.788 -10.391 40.567 1.00 76.00 219 THR A O 1
ATOM 1687 N N . ARG A 1 220 ? -21.042 -8.786 39.016 1.00 80.94 220 ARG A N 1
ATOM 1688 C CA . ARG A 1 220 ? -21.375 -9.665 37.893 1.00 80.94 220 ARG A CA 1
ATOM 1689 C C . ARG A 1 220 ? -20.446 -9.375 36.726 1.00 80.94 220 ARG A C 1
ATOM 1691 O O . ARG A 1 220 ? -20.220 -8.223 36.371 1.00 80.94 220 ARG A O 1
ATOM 1698 N N . ARG A 1 221 ? -19.922 -10.440 36.125 1.00 90.81 221 ARG A N 1
ATOM 1699 C CA . ARG A 1 221 ? -19.154 -10.356 34.882 1.00 90.81 221 ARG A CA 1
ATOM 1700 C C . ARG A 1 221 ? -20.083 -10.104 33.702 1.00 90.81 221 ARG A C 1
ATOM 1702 O O . ARG A 1 221 ? -21.234 -10.543 33.712 1.00 90.81 221 ARG A O 1
ATOM 1709 N N . PHE A 1 222 ? -19.553 -9.450 32.681 1.00 83.06 222 PHE A N 1
ATOM 1710 C CA . PHE A 1 222 ? -20.164 -9.382 31.363 1.00 83.06 222 PHE A CA 1
ATOM 1711 C C . PHE A 1 222 ? -19.113 -9.590 30.276 1.00 83.06 222 PHE A C 1
ATOM 1713 O O . PHE A 1 222 ? -17.913 -9.416 30.496 1.00 83.06 222 PHE A O 1
ATOM 1720 N N . THR A 1 223 ? -19.601 -9.951 29.095 1.00 91.69 223 THR A N 1
ATOM 1721 C CA . THR A 1 223 ? -18.819 -10.049 27.866 1.00 91.69 223 THR A CA 1
ATOM 1722 C C . THR A 1 223 ? -19.637 -9.475 26.726 1.00 91.69 223 THR A C 1
ATOM 1724 O O . THR A 1 223 ? -20.813 -9.817 26.590 1.00 91.69 223 THR A O 1
ATOM 1727 N N . VAL A 1 224 ? -19.019 -8.655 25.888 1.00 86.75 224 VAL A N 1
ATOM 1728 C CA . VAL A 1 224 ? -19.669 -8.037 24.734 1.00 86.75 224 VAL A CA 1
ATOM 1729 C C . VAL A 1 224 ? -18.733 -8.068 23.537 1.00 86.75 224 VAL A C 1
ATOM 1731 O O . VAL A 1 224 ? -17.511 -8.074 23.677 1.00 86.75 224 VAL A O 1
ATOM 1734 N N . GLN A 1 225 ? -19.317 -8.125 22.348 1.00 91.06 225 GLN A N 1
ATOM 1735 C CA . GLN A 1 225 ? -18.587 -8.038 21.094 1.00 91.06 225 GLN A CA 1
ATOM 1736 C C . GLN A 1 225 ? -19.098 -6.845 20.303 1.00 91.06 225 GLN A C 1
ATOM 1738 O O . GLN A 1 225 ? -20.307 -6.684 20.113 1.00 91.06 225 GLN A O 1
ATOM 1743 N N . VAL A 1 226 ? -18.171 -6.027 19.820 1.00 83.06 226 VAL A N 1
ATOM 1744 C CA . VAL A 1 226 ? -18.464 -4.965 18.861 1.00 83.06 226 VAL A CA 1
ATOM 1745 C C . VAL A 1 226 ? -17.629 -5.205 17.624 1.00 83.06 226 VAL A C 1
ATOM 1747 O O . VAL A 1 226 ? -16.428 -5.450 17.704 1.00 83.06 226 VAL A O 1
ATOM 1750 N N . SER A 1 227 ? -18.279 -5.171 16.473 1.00 88.50 227 SER A N 1
ATOM 1751 C CA . SER A 1 227 ? -17.620 -5.301 15.188 1.00 88.50 227 SER A CA 1
ATOM 1752 C C . SER A 1 227 ? -18.037 -4.173 14.271 1.00 88.50 227 SER A C 1
ATOM 1754 O O . SER A 1 227 ? -19.131 -3.635 14.417 1.00 88.50 227 SER A O 1
ATOM 1756 N N . ASN A 1 228 ? -17.142 -3.801 13.369 1.00 87.94 228 ASN A N 1
ATOM 1757 C CA . ASN A 1 228 ? -17.404 -2.847 12.306 1.00 87.94 228 ASN A CA 1
ATOM 1758 C C . ASN A 1 228 ? -16.551 -3.221 11.093 1.00 87.94 228 ASN A C 1
ATOM 1760 O O . ASN A 1 228 ? -15.559 -3.948 11.214 1.00 87.94 228 ASN A O 1
ATOM 1764 N N . SER A 1 229 ? -16.934 -2.717 9.933 1.00 91.50 229 SER A N 1
ATOM 1765 C CA . SER A 1 229 ? -16.224 -2.915 8.678 1.00 91.50 229 SER A CA 1
ATOM 1766 C C . SER A 1 229 ? -15.817 -1.587 8.070 1.00 91.50 229 SER A C 1
ATOM 1768 O O . SER A 1 229 ? -16.441 -0.552 8.295 1.00 91.50 229 SER A O 1
ATOM 1770 N N . THR A 1 230 ? -14.786 -1.632 7.245 1.00 93.69 230 THR A N 1
ATOM 1771 C CA . THR A 1 230 ? -14.475 -0.556 6.309 1.00 93.69 230 THR A CA 1
ATOM 1772 C C . THR A 1 230 ? -14.430 -1.127 4.902 1.00 93.69 230 THR A C 1
ATOM 1774 O O . THR A 1 230 ? -14.506 -2.339 4.723 1.00 93.69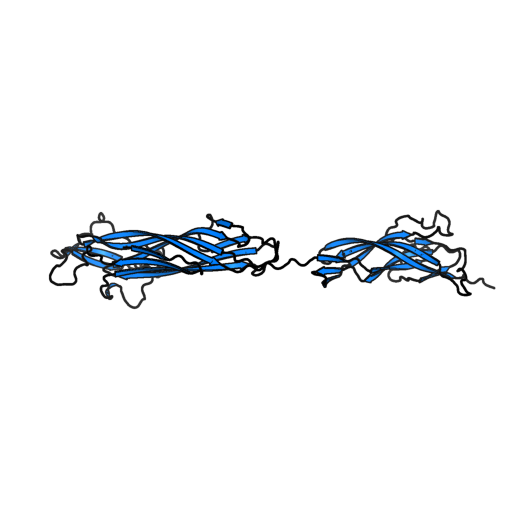 230 THR A O 1
ATOM 1777 N N . ARG A 1 231 ? -14.309 -0.265 3.896 1.00 92.50 231 ARG A N 1
ATOM 1778 C CA . ARG A 1 231 ? -14.157 -0.708 2.512 1.00 92.50 231 ARG A CA 1
ATOM 1779 C C . ARG A 1 231 ? -12.703 -0.570 2.089 1.00 92.50 231 ARG A C 1
ATOM 1781 O O . ARG A 1 231 ? -12.144 0.522 2.154 1.00 92.50 231 ARG A O 1
ATOM 1788 N N . ALA A 1 232 ? -12.120 -1.655 1.596 1.00 92.94 232 ALA A N 1
ATOM 1789 C CA . ALA A 1 232 ? -10.831 -1.644 0.923 1.00 92.94 232 ALA A CA 1
ATOM 1790 C C . ALA A 1 232 ? -11.048 -1.716 -0.591 1.00 92.94 232 ALA A C 1
ATOM 1792 O O . ALA A 1 232 ? -11.708 -2.626 -1.090 1.00 92.94 232 ALA A O 1
ATOM 1793 N N . GLN A 1 233 ? -10.470 -0.771 -1.334 1.00 93.25 233 GLN A N 1
ATOM 1794 C CA . GLN A 1 233 ? -10.492 -0.786 -2.800 1.00 93.25 233 GLN A CA 1
ATOM 1795 C C . GLN A 1 233 ? -9.074 -0.705 -3.365 1.00 93.25 233 GLN A C 1
ATOM 1797 O O . GLN A 1 233 ? -8.653 0.372 -3.796 1.00 93.25 233 GLN A O 1
ATOM 1802 N N . PRO A 1 234 ? -8.306 -1.811 -3.336 1.00 92.12 234 PRO A N 1
ATOM 1803 C CA . PRO A 1 234 ? -6.977 -1.826 -3.911 1.00 92.12 234 PRO A CA 1
ATOM 1804 C C . PRO A 1 234 ? -7.023 -1.520 -5.410 1.00 92.12 234 PRO A C 1
ATOM 1806 O O . PRO A 1 234 ? -7.692 -2.216 -6.181 1.00 92.12 234 PRO A O 1
ATOM 1809 N N . GLY A 1 235 ? -6.311 -0.475 -5.826 1.00 88.69 235 GLY A N 1
ATOM 1810 C CA . GLY A 1 235 ? -6.173 -0.095 -7.227 1.00 88.69 235 GLY A CA 1
ATOM 1811 C C . GLY A 1 235 ? -5.296 -1.080 -7.999 1.00 88.69 235 GLY A C 1
ATOM 1812 O O . GLY A 1 235 ? -4.452 -1.771 -7.426 1.00 88.69 235 GLY A O 1
ATOM 1813 N N . ARG A 1 236 ? -5.462 -1.142 -9.324 1.00 87.06 236 ARG A N 1
ATOM 1814 C CA . ARG A 1 236 ? -4.519 -1.882 -10.176 1.00 87.06 236 ARG A CA 1
ATOM 1815 C C . ARG A 1 236 ? -3.154 -1.206 -10.128 1.00 87.06 236 ARG A C 1
ATOM 1817 O O . ARG A 1 236 ? -3.064 0.016 -10.207 1.00 87.06 236 ARG A O 1
ATOM 1824 N N . GLN A 1 237 ? -2.101 -2.008 -10.036 1.00 81.25 237 GLN A N 1
ATOM 1825 C CA . GLN A 1 237 ? -0.755 -1.517 -10.282 1.00 81.25 237 GLN A CA 1
ATOM 1826 C C . GLN A 1 237 ? -0.631 -1.196 -11.775 1.00 81.25 237 GLN A C 1
ATOM 1828 O O . GLN A 1 237 ? -0.990 -2.028 -12.611 1.00 81.25 237 GLN A O 1
ATOM 1833 N N . ALA A 1 238 ? -0.162 0.008 -12.101 1.00 81.50 238 ALA A N 1
ATOM 1834 C CA . ALA A 1 238 ? 0.009 0.412 -13.490 1.00 81.50 238 ALA A CA 1
ATOM 1835 C C . ALA A 1 238 ? 0.999 -0.525 -14.194 1.00 81.50 238 ALA A C 1
ATOM 1837 O O . ALA A 1 238 ? 2.082 -0.806 -13.666 1.00 81.50 238 ALA A O 1
ATOM 1838 N N . LEU A 1 239 ? 0.649 -0.994 -15.392 1.00 84.19 239 LEU A N 1
ATOM 1839 C CA . LEU A 1 239 ? 1.551 -1.805 -16.198 1.00 84.19 239 LEU A CA 1
ATOM 1840 C C . LEU A 1 239 ? 2.701 -0.923 -16.675 1.00 84.19 239 LEU A C 1
ATOM 1842 O O . LEU A 1 239 ? 2.505 0.011 -17.456 1.00 84.19 239 LEU A O 1
ATOM 1846 N N . LYS A 1 240 ? 3.903 -1.236 -16.201 1.00 90.25 240 LYS A N 1
ATOM 1847 C CA . LYS A 1 240 ? 5.118 -0.508 -16.541 1.00 90.25 240 LYS A CA 1
ATOM 1848 C C . LYS A 1 240 ? 5.826 -1.169 -17.717 1.00 90.25 240 LYS A C 1
ATOM 1850 O O . LYS A 1 240 ? 6.107 -2.364 -17.666 1.00 90.25 240 LYS A O 1
ATOM 1855 N N . ALA A 1 241 ? 6.154 -0.394 -18.745 1.00 93.00 241 ALA A N 1
ATOM 1856 C CA . ALA A 1 241 ? 6.964 -0.863 -19.867 1.00 93.00 241 ALA A CA 1
ATOM 1857 C C . ALA A 1 241 ? 8.012 0.177 -20.271 1.00 93.00 241 ALA A C 1
ATOM 1859 O O . ALA A 1 241 ? 7.747 1.380 -20.232 1.00 93.00 241 ALA A O 1
ATOM 1860 N N . TYR A 1 242 ? 9.182 -0.303 -20.689 1.00 94.88 242 TYR A N 1
ATOM 1861 C CA . TYR A 1 242 ? 10.300 0.514 -21.155 1.00 94.88 242 TYR A CA 1
ATOM 1862 C C . TYR A 1 242 ? 10.401 0.401 -22.670 1.00 94.88 242 TYR A C 1
ATOM 1864 O O . TYR A 1 242 ? 10.512 -0.697 -23.215 1.00 94.88 242 TYR A O 1
ATOM 1872 N N . LEU A 1 243 ? 10.330 1.536 -23.358 1.00 95.31 243 LEU A N 1
ATOM 1873 C CA . LEU A 1 243 ? 10.397 1.588 -24.812 1.00 95.31 243 LEU A CA 1
ATOM 1874 C C . LEU A 1 243 ? 11.759 2.109 -25.259 1.00 95.31 243 LEU A C 1
ATOM 1876 O O . LEU A 1 243 ? 12.286 3.063 -24.680 1.00 95.31 243 LEU A O 1
ATOM 1880 N N . ALA A 1 244 ? 12.300 1.479 -26.301 1.00 95.81 244 ALA A N 1
ATOM 1881 C CA . ALA A 1 244 ? 13.586 1.828 -26.889 1.00 95.81 244 ALA A CA 1
ATOM 1882 C C . ALA A 1 244 ? 13.579 3.249 -27.493 1.00 95.81 244 ALA A C 1
ATOM 1884 O O . ALA A 1 244 ? 12.534 3.706 -27.997 1.00 95.81 244 ALA A O 1
ATOM 1885 N N . PRO A 1 245 ? 14.735 3.940 -27.499 1.00 96.50 245 PRO A N 1
ATOM 1886 C CA . PRO A 1 245 ? 14.895 5.178 -28.248 1.00 96.50 245 PRO A CA 1
ATOM 1887 C C . PRO A 1 245 ? 14.752 4.931 -29.756 1.00 96.50 245 PRO A C 1
ATOM 1889 O O . PRO A 1 245 ? 14.786 3.801 -30.245 1.00 96.50 245 PRO A O 1
ATOM 1892 N N . ARG A 1 246 ? 14.584 6.010 -30.517 1.00 95.94 246 ARG A N 1
ATOM 1893 C CA . ARG A 1 246 ? 14.772 6.027 -31.968 1.00 95.94 246 ARG A CA 1
ATOM 1894 C C . ARG A 1 246 ? 16.012 6.849 -32.253 1.00 95.94 246 ARG A C 1
ATOM 1896 O O . ARG A 1 246 ? 16.022 8.048 -31.980 1.00 95.94 246 ARG A O 1
ATOM 1903 N N . ILE A 1 247 ? 17.033 6.201 -32.793 1.00 94.88 247 ILE A N 1
ATOM 1904 C CA . ILE A 1 247 ? 18.316 6.826 -33.096 1.00 94.88 247 ILE A CA 1
ATOM 1905 C C . ILE A 1 247 ? 18.731 6.517 -34.531 1.00 94.88 247 ILE A C 1
ATOM 1907 O O . ILE A 1 247 ? 18.306 5.516 -35.106 1.00 94.88 247 ILE A O 1
ATOM 1911 N N . THR A 1 248 ? 19.600 7.359 -35.067 1.00 94.62 248 THR A N 1
ATOM 1912 C CA . THR A 1 248 ? 20.337 7.132 -36.311 1.00 94.62 248 THR A CA 1
ATOM 1913 C C . THR A 1 248 ? 21.779 7.586 -36.113 1.00 94.62 248 THR A C 1
ATOM 1915 O O . THR A 1 248 ? 22.079 8.348 -35.196 1.00 94.62 248 THR A O 1
ATOM 1918 N N . ALA A 1 249 ? 22.689 7.101 -36.945 1.00 93.50 249 ALA A N 1
ATOM 1919 C CA . ALA A 1 249 ? 24.075 7.531 -36.945 1.00 93.50 249 ALA A CA 1
ATOM 1920 C C . ALA A 1 249 ? 24.204 8.923 -37.567 1.00 93.50 249 ALA A C 1
ATOM 1922 O O . ALA A 1 249 ? 23.563 9.232 -38.573 1.00 93.50 249 ALA A O 1
ATOM 1923 N N . ALA A 1 250 ? 25.062 9.732 -36.964 1.00 92.94 250 ALA A N 1
ATOM 1924 C CA . ALA A 1 250 ? 25.665 10.908 -37.558 1.00 92.94 250 ALA A CA 1
ATOM 1925 C C . ALA A 1 250 ? 27.172 10.845 -37.286 1.00 92.94 250 ALA A C 1
ATOM 1927 O O . ALA A 1 250 ? 27.611 10.154 -36.364 1.00 92.94 250 ALA A O 1
ATOM 1928 N N . VAL A 1 251 ? 27.971 11.537 -38.089 1.00 92.38 251 VAL A N 1
ATOM 1929 C CA . VAL A 1 251 ? 29.429 11.482 -37.996 1.00 92.38 251 VAL A CA 1
ATOM 1930 C C . VAL A 1 251 ? 30.063 12.860 -38.027 1.00 92.38 251 VAL A C 1
ATOM 1932 O O . VAL A 1 251 ? 29.573 13.768 -38.697 1.00 92.38 251 VAL A O 1
ATOM 1935 N N . ALA A 1 252 ? 31.174 12.996 -37.314 1.00 90.88 252 ALA A N 1
ATOM 1936 C CA . ALA A 1 252 ? 32.036 14.166 -37.358 1.00 90.88 252 ALA A CA 1
ATOM 1937 C C . ALA A 1 252 ? 33.339 13.792 -38.093 1.00 90.88 252 ALA A C 1
ATOM 1939 O O . ALA A 1 252 ? 34.129 13.021 -37.537 1.00 90.88 252 ALA A O 1
ATOM 1940 N N . PRO A 1 253 ? 33.555 14.259 -39.337 1.00 88.38 253 PRO A N 1
ATOM 1941 C CA . PRO A 1 253 ? 34.753 13.931 -40.102 1.00 88.38 253 PRO A CA 1
ATOM 1942 C C . PRO A 1 253 ? 35.951 14.792 -39.673 1.00 88.38 253 PRO A C 1
ATOM 1944 O O . PRO A 1 253 ? 35.818 15.996 -39.449 1.00 88.38 253 PRO A O 1
ATOM 1947 N N . VAL A 1 254 ? 37.132 14.179 -39.610 1.00 86.38 254 VAL A N 1
ATOM 1948 C CA . VAL A 1 254 ? 38.419 14.814 -39.304 1.00 86.38 254 VAL A CA 1
ATOM 1949 C C . VAL A 1 254 ? 39.473 14.302 -40.288 1.00 86.38 254 VAL A C 1
ATOM 1951 O O . VAL A 1 254 ? 39.678 13.098 -40.430 1.00 86.38 254 VAL A O 1
ATOM 1954 N N . ILE A 1 255 ? 40.138 15.228 -40.984 1.00 78.00 255 ILE A N 1
ATOM 1955 C CA . ILE A 1 255 ? 41.130 14.922 -42.034 1.00 78.00 255 ILE A CA 1
ATOM 1956 C C . ILE A 1 255 ? 42.568 15.180 -41.550 1.00 78.00 255 ILE A C 1
ATOM 1958 O O . ILE A 1 255 ? 43.516 14.595 -42.063 1.00 78.00 255 ILE A O 1
ATOM 1962 N N . ASP A 1 256 ? 42.755 16.029 -40.538 1.00 66.94 256 ASP A N 1
ATOM 1963 C CA . ASP A 1 256 ? 44.077 16.481 -40.076 1.00 66.94 256 ASP A CA 1
ATOM 1964 C C . ASP A 1 256 ? 44.842 15.453 -39.219 1.00 66.94 256 ASP A C 1
ATOM 1966 O O . ASP A 1 256 ? 45.960 15.723 -38.780 1.00 66.94 256 ASP A O 1
ATOM 1970 N N . GLY A 1 257 ? 44.252 14.277 -38.974 1.00 59.34 257 GLY A N 1
ATOM 1971 C CA . GLY A 1 257 ? 44.852 13.216 -38.165 1.00 59.34 257 GLY A CA 1
ATOM 1972 C C . GLY A 1 257 ? 45.035 13.585 -36.690 1.00 59.34 257 GLY A C 1
ATOM 1973 O O . GLY A 1 257 ? 45.753 12.884 -35.979 1.00 59.34 257 GLY A O 1
ATOM 1974 N N . SER A 1 258 ? 44.396 14.661 -36.212 1.00 64.06 258 SER A N 1
ATOM 1975 C CA . SER A 1 258 ? 44.470 15.097 -34.811 1.00 64.06 258 SER A CA 1
ATOM 1976 C C . SER A 1 258 ? 43.914 14.059 -33.833 1.00 64.06 258 SER A C 1
ATOM 1978 O O . SER A 1 258 ? 44.263 14.084 -32.653 1.00 64.06 258 SER A O 1
ATOM 1980 N N . GLY A 1 259 ? 43.062 13.141 -34.307 1.00 62.66 259 GLY A N 1
ATOM 1981 C CA . GLY A 1 259 ? 42.464 12.074 -33.502 1.00 62.66 259 GLY A CA 1
ATOM 1982 C C . GLY A 1 259 ? 41.521 12.581 -32.407 1.00 62.66 259 GLY A C 1
ATOM 1983 O O . GLY A 1 259 ? 41.132 11.804 -31.536 1.00 62.66 259 GLY A O 1
ATOM 1984 N N . LEU A 1 260 ? 41.150 13.864 -32.435 1.00 66.56 260 LEU A N 1
ATOM 1985 C CA . LEU A 1 260 ? 40.237 14.476 -31.477 1.00 66.56 260 LEU A CA 1
ATOM 1986 C C . LEU A 1 260 ? 38.858 14.658 -32.110 1.00 66.56 260 LEU A C 1
ATOM 1988 O O . LEU A 1 260 ? 38.723 15.263 -33.171 1.00 66.56 260 LEU A O 1
ATOM 1992 N N . ALA A 1 261 ? 37.827 14.165 -31.425 1.00 67.31 261 ALA A N 1
ATOM 1993 C CA . ALA A 1 261 ? 36.445 14.336 -31.852 1.00 67.31 261 ALA A CA 1
ATOM 1994 C C . ALA A 1 261 ? 36.045 15.828 -31.831 1.00 67.31 261 ALA A C 1
ATOM 1996 O O . ALA A 1 261 ? 36.196 16.482 -30.791 1.00 67.31 261 ALA A O 1
ATOM 1997 N N . PRO A 1 262 ? 35.489 16.385 -32.923 1.00 69.12 262 PRO A N 1
ATOM 1998 C CA . PRO A 1 262 ? 34.890 17.714 -32.907 1.00 69.12 262 PRO A CA 1
ATOM 1999 C C . PRO A 1 262 ? 33.718 17.749 -31.919 1.00 69.12 262 PRO A C 1
ATOM 2001 O O . PRO A 1 262 ? 32.784 16.961 -32.022 1.00 69.12 262 PRO A O 1
ATOM 2004 N N . ALA A 1 263 ? 33.740 18.671 -30.954 1.00 62.16 263 ALA A N 1
ATOM 2005 C CA . ALA A 1 263 ? 32.852 18.573 -29.795 1.00 62.16 263 ALA A CA 1
ATOM 2006 C C . ALA A 1 263 ? 31.348 18.785 -30.080 1.00 62.16 263 ALA A C 1
ATOM 2008 O O . ALA A 1 263 ? 30.552 18.469 -29.207 1.00 62.16 263 ALA A O 1
ATOM 2009 N N . ASN A 1 264 ? 30.926 19.315 -31.239 1.00 64.12 264 ASN A N 1
ATOM 2010 C CA . ASN A 1 264 ? 29.534 19.773 -31.432 1.00 64.12 264 ASN A CA 1
ATOM 2011 C C . ASN A 1 264 ? 29.009 19.726 -32.880 1.00 64.12 264 ASN A C 1
ATOM 2013 O O . ASN A 1 264 ? 28.082 20.461 -33.219 1.00 64.12 264 ASN A O 1
ATOM 2017 N N . VAL A 1 265 ? 29.599 18.918 -33.760 1.00 75.12 265 VAL A N 1
ATOM 2018 C CA . VAL A 1 265 ? 29.183 18.875 -35.168 1.00 75.12 265 VAL A CA 1
ATOM 2019 C C . VAL A 1 265 ? 29.100 17.428 -35.621 1.00 75.12 265 VAL A C 1
ATOM 2021 O O . VAL A 1 265 ? 30.102 16.730 -35.585 1.00 75.12 265 VAL A O 1
ATOM 2024 N N . ALA A 1 266 ? 27.922 16.985 -36.056 1.00 85.19 266 ALA A N 1
ATOM 2025 C CA . ALA A 1 266 ? 27.736 15.666 -36.642 1.00 85.19 266 ALA A CA 1
ATOM 2026 C C . ALA A 1 266 ? 26.747 15.744 -37.806 1.00 85.19 266 ALA A C 1
ATOM 2028 O O . ALA A 1 266 ? 25.749 16.464 -37.737 1.00 85.19 266 ALA A O 1
ATOM 2029 N N . PHE A 1 267 ? 27.014 14.984 -38.861 1.00 90.00 267 PHE A N 1
ATOM 2030 C CA . PHE A 1 267 ? 26.232 14.992 -40.089 1.00 90.00 267 PHE A CA 1
ATOM 2031 C C . PHE A 1 267 ? 25.845 13.575 -40.496 1.00 90.00 267 PHE A C 1
ATOM 2033 O O . PHE A 1 267 ? 26.580 12.621 -40.257 1.00 90.00 267 PHE A O 1
ATOM 2040 N N . GLN A 1 268 ? 24.688 13.427 -41.131 1.00 91.56 268 GLN A N 1
ATOM 2041 C CA . GLN A 1 268 ? 24.272 12.146 -41.714 1.00 91.56 268 GLN A CA 1
ATOM 2042 C C . GLN A 1 268 ? 24.828 11.943 -43.129 1.00 91.56 268 GLN A C 1
ATOM 2044 O O . GLN A 1 268 ? 24.815 10.823 -43.631 1.00 91.56 268 GLN A O 1
ATOM 2049 N N . GLN A 1 269 ? 25.319 13.019 -43.746 1.00 91.94 269 GLN A N 1
ATOM 2050 C CA . GLN A 1 269 ? 25.967 13.034 -45.049 1.00 91.94 269 GLN A CA 1
ATOM 2051 C C . GLN A 1 269 ? 27.209 13.923 -44.965 1.00 91.94 269 GLN A C 1
ATOM 2053 O O . GLN A 1 269 ? 27.139 15.018 -44.404 1.00 91.94 269 GLN A O 1
ATOM 2058 N N . VAL A 1 270 ? 28.339 13.440 -45.475 1.00 89.50 270 VAL A N 1
ATOM 2059 C CA . VAL A 1 270 ? 29.636 14.128 -45.405 1.00 89.50 270 VAL A CA 1
ATOM 2060 C C . VAL A 1 270 ? 30.398 14.009 -46.713 1.00 89.50 270 VAL A C 1
ATOM 2062 O O . VAL A 1 270 ? 30.271 13.021 -47.430 1.00 89.50 270 VAL A O 1
ATOM 2065 N N . ASP A 1 271 ? 31.248 14.992 -46.980 1.00 86.62 271 ASP A N 1
ATOM 2066 C CA . ASP A 1 271 ? 32.192 14.950 -48.087 1.00 86.62 271 ASP A CA 1
ATOM 2067 C C . ASP A 1 271 ? 33.529 14.352 -47.627 1.00 86.62 271 ASP A C 1
ATOM 2069 O O . ASP A 1 271 ? 34.093 14.771 -46.613 1.00 86.62 271 ASP A O 1
ATOM 2073 N N . ALA A 1 272 ? 34.065 13.405 -48.392 1.00 85.19 272 ALA A N 1
ATOM 2074 C CA . ALA A 1 272 ? 35.408 12.864 -48.225 1.00 85.19 272 ALA A CA 1
ATOM 2075 C C . ALA A 1 272 ? 36.290 13.226 -49.425 1.00 85.19 272 ALA A C 1
ATOM 2077 O O . ALA A 1 272 ? 35.833 13.306 -50.567 1.00 85.19 272 ALA A O 1
ATOM 2078 N N . LEU A 1 273 ? 37.585 13.427 -49.174 1.00 85.12 273 LEU A N 1
ATOM 2079 C CA . LEU A 1 273 ? 38.561 13.635 -50.240 1.00 85.12 273 LEU A CA 1
ATOM 2080 C C . LEU A 1 273 ? 39.057 12.292 -50.767 1.00 85.12 273 LEU A C 1
ATOM 2082 O O . LEU A 1 273 ? 39.520 11.435 -50.009 1.00 85.12 273 LEU A O 1
ATOM 2086 N N . ARG A 1 274 ? 39.025 12.136 -52.092 1.00 87.06 274 ARG A N 1
ATOM 2087 C CA . ARG A 1 274 ? 39.567 10.951 -52.761 1.00 87.06 274 ARG A CA 1
ATOM 2088 C C . ARG A 1 274 ? 41.015 10.684 -52.334 1.00 87.06 274 ARG A C 1
ATOM 2090 O O . ARG A 1 274 ? 41.852 11.585 -52.332 1.00 87.06 274 ARG A O 1
ATOM 2097 N N . GLY A 1 275 ? 41.318 9.427 -52.021 1.00 86.81 275 GLY A N 1
ATOM 2098 C CA . GLY A 1 275 ? 42.656 8.961 -51.656 1.00 86.81 275 GLY A CA 1
ATOM 2099 C C . GLY A 1 275 ? 43.147 9.423 -50.284 1.00 86.81 275 GLY A C 1
ATOM 2100 O O . GLY A 1 275 ? 44.308 9.193 -49.960 1.00 86.81 275 GLY A O 1
ATOM 2101 N N . THR A 1 276 ? 42.285 10.055 -49.481 1.00 87.94 276 THR A N 1
ATOM 2102 C CA . THR A 1 276 ? 42.636 10.569 -48.154 1.00 87.94 276 THR A CA 1
ATOM 2103 C C . THR A 1 276 ? 41.989 9.719 -47.065 1.00 87.94 276 THR A C 1
ATOM 2105 O O . THR A 1 276 ? 40.780 9.484 -47.089 1.00 87.94 276 THR A O 1
ATOM 2108 N N . LEU A 1 277 ? 42.788 9.260 -46.098 1.00 89.81 277 LEU A N 1
ATOM 2109 C CA . LEU A 1 277 ? 42.272 8.603 -44.898 1.00 89.81 277 LEU A CA 1
ATOM 2110 C C . LEU A 1 277 ? 41.525 9.629 -44.041 1.00 89.81 277 LEU A C 1
ATOM 2112 O O . LEU A 1 277 ? 42.100 10.647 -43.663 1.00 89.81 277 LEU A O 1
ATOM 2116 N N . THR A 1 278 ? 40.258 9.355 -43.748 1.00 89.06 278 THR A N 1
ATOM 2117 C CA . THR A 1 278 ? 39.392 10.231 -42.950 1.00 89.06 278 THR A CA 1
ATOM 2118 C C . THR A 1 278 ? 38.971 9.515 -41.672 1.00 89.06 278 THR A C 1
ATOM 2120 O O . THR A 1 278 ? 38.517 8.367 -41.725 1.00 89.06 278 THR A O 1
ATOM 2123 N N . ASP A 1 279 ? 39.110 10.201 -40.538 1.00 91.12 279 ASP A N 1
ATOM 2124 C CA . ASP A 1 279 ? 38.600 9.759 -39.243 1.00 91.12 279 ASP A CA 1
ATOM 2125 C C . ASP A 1 279 ? 37.151 10.255 -39.087 1.00 91.12 279 ASP A C 1
ATOM 2127 O O . ASP A 1 279 ? 36.877 11.448 -39.185 1.00 91.12 279 ASP A O 1
ATOM 2131 N N . PHE A 1 280 ? 36.212 9.349 -38.830 1.00 91.56 280 PHE A N 1
ATOM 2132 C CA . PHE A 1 280 ? 34.806 9.649 -38.568 1.00 91.56 280 PHE A CA 1
ATOM 2133 C C . PHE A 1 280 ? 34.475 9.306 -37.116 1.00 91.56 280 PHE A C 1
ATOM 2135 O O . PHE A 1 280 ? 34.469 8.135 -36.731 1.00 91.56 280 PHE A O 1
ATOM 2142 N N . PHE A 1 281 ? 34.169 10.316 -36.304 1.00 92.25 281 PHE A N 1
ATOM 2143 C CA . PHE A 1 281 ? 33.678 10.101 -34.942 1.00 92.25 281 PHE A CA 1
ATOM 2144 C C . PHE A 1 281 ? 32.171 9.883 -34.968 1.00 92.25 281 PHE A C 1
ATOM 2146 O O . PHE A 1 281 ? 31.433 10.684 -35.541 1.00 92.25 281 PHE A O 1
ATOM 2153 N N . ILE A 1 282 ? 31.717 8.778 -34.380 1.00 93.56 282 ILE A N 1
ATOM 2154 C CA . ILE A 1 282 ? 30.319 8.356 -34.452 1.00 93.56 282 ILE A CA 1
ATOM 2155 C C . ILE A 1 282 ? 29.513 9.031 -33.342 1.00 93.56 282 ILE A C 1
ATOM 2157 O O . ILE A 1 282 ? 29.804 8.875 -32.160 1.00 93.56 282 ILE A O 1
ATOM 2161 N N . HIS A 1 283 ? 28.445 9.725 -33.726 1.00 91.12 283 HIS A N 1
ATOM 2162 C CA . HIS A 1 283 ? 27.497 10.356 -32.817 1.00 91.12 283 HIS A CA 1
ATOM 2163 C C . HIS A 1 283 ? 26.099 9.741 -32.981 1.00 91.12 283 HIS A C 1
ATOM 2165 O O . HIS A 1 283 ? 25.625 9.563 -34.108 1.00 91.12 283 HIS A O 1
ATOM 2171 N N . PRO A 1 284 ? 25.390 9.434 -31.879 1.00 91.44 284 PRO A N 1
ATOM 2172 C CA . PRO A 1 284 ? 23.989 9.052 -31.957 1.00 91.44 284 PRO A CA 1
ATOM 2173 C C . PRO A 1 284 ? 23.134 10.308 -32.185 1.00 91.44 284 PRO A C 1
ATOM 2175 O O . PRO A 1 284 ? 23.034 11.171 -31.316 1.00 91.44 284 PRO A O 1
ATOM 2178 N N . LEU A 1 285 ? 22.465 10.404 -33.332 1.00 92.19 285 LEU A N 1
ATOM 2179 C CA . LEU A 1 285 ? 21.405 11.386 -33.536 1.00 92.19 285 LEU A CA 1
ATOM 2180 C C . LEU A 1 285 ? 20.100 10.819 -32.969 1.00 92.19 285 LEU A C 1
ATOM 2182 O O . LEU A 1 285 ? 19.488 9.911 -33.539 1.00 92.19 285 LEU A O 1
ATOM 2186 N N . ILE A 1 286 ? 19.688 11.339 -31.816 1.00 93.25 286 ILE A N 1
ATOM 2187 C CA . ILE A 1 286 ? 18.502 10.877 -31.092 1.00 93.25 286 ILE A CA 1
ATOM 2188 C C . ILE A 1 286 ? 17.261 11.552 -31.686 1.00 93.25 286 ILE A C 1
ATOM 2190 O O . ILE A 1 286 ? 16.974 12.713 -31.410 1.00 93.25 286 ILE A O 1
ATOM 2194 N N . LEU A 1 287 ? 16.505 10.808 -32.495 1.00 93.75 287 LEU A N 1
ATOM 2195 C CA . LEU A 1 287 ? 15.233 11.263 -33.072 1.00 93.75 287 LEU A CA 1
ATOM 2196 C C . LEU A 1 287 ? 14.110 11.255 -32.028 1.00 93.75 287 LEU A C 1
ATOM 2198 O O . LEU A 1 287 ? 13.172 12.047 -32.092 1.00 93.75 287 LEU A O 1
ATOM 2202 N N . ARG A 1 288 ? 14.186 10.316 -31.079 1.00 94.75 288 ARG A N 1
ATOM 2203 C CA . ARG A 1 288 ? 13.302 10.226 -29.915 1.00 94.75 288 ARG A CA 1
ATOM 2204 C C . ARG A 1 288 ? 14.006 9.457 -28.811 1.00 94.75 288 ARG A C 1
ATOM 2206 O O . ARG A 1 288 ? 14.477 8.349 -29.051 1.00 94.75 288 ARG A O 1
ATOM 2213 N N . GLU A 1 289 ? 13.997 9.987 -27.600 1.00 95.94 289 GLU A N 1
ATOM 2214 C CA . GLU A 1 289 ? 14.483 9.241 -26.443 1.00 95.94 289 GLU A CA 1
ATOM 2215 C C . GLU A 1 289 ? 13.646 7.983 -26.164 1.00 95.94 289 GLU A C 1
ATOM 2217 O O . GLU A 1 289 ? 12.485 7.860 -26.582 1.00 95.94 289 GLU A O 1
ATOM 2222 N N . GLY A 1 290 ? 14.244 7.028 -25.451 1.00 94.31 290 GLY A N 1
ATOM 2223 C CA . GLY A 1 290 ? 13.474 5.946 -24.844 1.00 94.31 290 GLY A CA 1
ATOM 2224 C C . GLY A 1 290 ? 12.519 6.535 -23.808 1.00 94.31 290 GLY A C 1
ATOM 2225 O O . GLY A 1 290 ? 12.779 7.603 -23.263 1.00 94.31 290 GLY A O 1
ATOM 2226 N N . TYR A 1 291 ? 11.396 5.885 -23.521 1.00 95.81 291 TYR A N 1
ATOM 2227 C CA . TYR A 1 291 ? 10.486 6.373 -22.480 1.00 95.81 291 TYR A CA 1
ATOM 2228 C C . TYR A 1 291 ? 9.816 5.240 -21.715 1.00 95.81 291 TYR A C 1
ATOM 2230 O O . TYR A 1 291 ? 9.622 4.138 -22.234 1.00 95.81 291 TYR A O 1
ATOM 2238 N N . ILE A 1 292 ? 9.474 5.529 -20.462 1.00 96.25 292 ILE A N 1
ATOM 2239 C CA . ILE A 1 292 ? 8.650 4.666 -19.624 1.00 96.25 292 ILE A CA 1
ATOM 2240 C C . ILE A 1 292 ? 7.190 4.923 -19.982 1.00 96.25 292 ILE A C 1
ATOM 2242 O O . ILE A 1 292 ? 6.770 6.074 -20.142 1.00 96.25 292 ILE A O 1
ATOM 2246 N N . THR A 1 293 ? 6.401 3.857 -20.049 1.00 94.12 293 THR A N 1
ATOM 2247 C CA . THR A 1 293 ? 4.942 3.947 -20.036 1.00 94.12 293 THR A CA 1
ATOM 2248 C C . THR A 1 293 ? 4.359 3.352 -18.765 1.00 94.12 293 THR A C 1
ATOM 2250 O O . THR A 1 293 ? 4.864 2.349 -18.263 1.00 94.12 293 THR A O 1
ATOM 2253 N N . LEU A 1 294 ? 3.300 3.983 -18.260 1.00 90.75 294 LEU A N 1
ATOM 2254 C CA . LEU A 1 294 ? 2.422 3.475 -17.211 1.00 90.75 294 LEU A CA 1
ATOM 2255 C C . LEU A 1 294 ? 1.031 3.331 -17.830 1.00 90.75 294 LEU A C 1
ATOM 2257 O O . LEU A 1 294 ? 0.472 4.313 -18.320 1.00 90.75 294 LEU A O 1
ATOM 2261 N N . ASP A 1 295 ? 0.523 2.102 -17.903 1.00 87.38 295 ASP A N 1
ATOM 2262 C CA . ASP A 1 295 ? -0.730 1.768 -18.599 1.00 87.38 295 ASP A CA 1
ATOM 2263 C C . ASP A 1 295 ? -0.767 2.299 -20.048 1.00 87.38 295 ASP A C 1
ATOM 2265 O O . ASP A 1 295 ? -1.765 2.835 -20.531 1.00 87.38 295 ASP A O 1
ATOM 2269 N N . GLY A 1 296 ? 0.371 2.202 -20.744 1.00 86.38 296 GLY A N 1
ATOM 2270 C CA . GLY A 1 296 ? 0.529 2.657 -22.130 1.00 86.38 296 GLY A CA 1
ATOM 2271 C C . GLY A 1 296 ? 0.668 4.174 -22.313 1.00 86.38 296 GLY A C 1
ATOM 2272 O O . GLY A 1 296 ? 0.897 4.625 -23.435 1.00 86.38 296 GLY A O 1
ATOM 2273 N N . ARG A 1 297 ? 0.586 4.980 -21.246 1.00 90.44 297 ARG A N 1
ATOM 2274 C CA . ARG A 1 297 ? 0.809 6.437 -21.296 1.00 90.44 297 ARG A CA 1
ATOM 2275 C C . ARG A 1 297 ? 2.244 6.780 -20.932 1.00 90.44 297 ARG A C 1
ATOM 2277 O O . ARG A 1 297 ? 2.787 6.202 -19.998 1.00 90.44 297 ARG A O 1
ATOM 2284 N N . ALA A 1 298 ? 2.853 7.728 -21.642 1.00 90.00 298 ALA A N 1
ATOM 2285 C CA . ALA A 1 298 ? 4.214 8.171 -21.347 1.00 90.00 298 ALA A CA 1
ATOM 2286 C C . ALA A 1 298 ? 4.306 8.760 -19.928 1.00 90.00 298 ALA A C 1
ATOM 2288 O O . ALA A 1 298 ? 3.517 9.629 -19.564 1.00 90.00 298 ALA A O 1
ATOM 2289 N N . ALA A 1 299 ? 5.269 8.274 -19.145 1.00 91.19 299 ALA A N 1
ATOM 2290 C CA . ALA A 1 299 ? 5.474 8.639 -17.742 1.00 91.19 299 ALA A CA 1
ATOM 2291 C C . ALA A 1 299 ? 6.864 9.240 -17.466 1.00 91.19 299 ALA A C 1
ATOM 2293 O O . ALA A 1 299 ? 7.137 9.686 -16.357 1.00 91.19 299 ALA A O 1
ATOM 2294 N N . GLY A 1 300 ? 7.742 9.263 -18.470 1.00 92.44 300 GLY A N 1
ATOM 2295 C CA . GLY A 1 300 ? 9.052 9.896 -18.383 1.00 92.44 300 GLY A CA 1
ATOM 2296 C C . GLY A 1 300 ? 9.976 9.442 -19.506 1.00 92.44 300 GLY A C 1
ATOM 2297 O O . GLY A 1 300 ? 9.893 8.297 -19.950 1.00 92.44 300 GLY A O 1
ATOM 2298 N N . SER A 1 301 ? 10.846 10.338 -19.963 1.00 95.00 301 SER A N 1
ATOM 2299 C CA . SER A 1 301 ? 11.847 10.051 -20.994 1.00 95.00 301 SER A CA 1
ATOM 2300 C C . SER A 1 301 ? 13.160 9.627 -20.352 1.00 95.00 301 SER A C 1
ATOM 2302 O O . SER A 1 301 ? 13.576 10.203 -19.350 1.00 95.00 301 SER A O 1
ATOM 2304 N N . GLY A 1 302 ? 13.803 8.618 -20.922 1.00 95.62 302 GLY A N 1
ATOM 2305 C CA . GLY A 1 302 ? 15.165 8.250 -20.582 1.00 95.62 302 GLY A CA 1
ATOM 2306 C C . GLY A 1 302 ? 16.187 9.175 -21.233 1.00 95.62 302 GLY A C 1
ATOM 2307 O O . GLY A 1 302 ? 15.853 10.031 -22.050 1.00 95.62 302 GLY A O 1
ATOM 2308 N N . HIS A 1 303 ? 17.438 8.971 -20.850 1.00 96.69 303 HIS A N 1
ATOM 2309 C CA . HIS A 1 303 ? 18.603 9.607 -21.436 1.00 96.69 303 HIS A CA 1
ATOM 2310 C C . HIS A 1 303 ? 19.453 8.546 -22.128 1.00 96.69 303 HIS A C 1
ATOM 2312 O O . HIS A 1 303 ? 19.862 7.575 -21.483 1.00 96.69 303 HIS A O 1
ATOM 2318 N N . THR A 1 304 ? 19.691 8.716 -23.427 1.00 96.38 304 THR A N 1
ATOM 2319 C CA . THR A 1 304 ? 20.421 7.743 -24.245 1.00 96.38 304 THR A CA 1
ATOM 2320 C C . THR A 1 304 ? 21.839 8.211 -24.543 1.00 96.38 304 THR A C 1
ATOM 2322 O O . THR A 1 304 ? 22.058 9.345 -24.958 1.00 96.38 304 THR A O 1
ATOM 2325 N N . ILE A 1 305 ? 22.805 7.304 -24.396 1.00 95.12 305 ILE A N 1
ATOM 2326 C CA . ILE A 1 305 ? 24.210 7.523 -24.753 1.00 95.12 305 ILE A CA 1
ATOM 2327 C C . ILE A 1 305 ? 24.719 6.410 -25.672 1.00 95.12 305 ILE A C 1
ATOM 2329 O O . ILE A 1 305 ? 24.304 5.256 -25.553 1.00 95.12 305 ILE A O 1
ATOM 2333 N N . LEU A 1 306 ? 25.644 6.742 -26.575 1.00 95.38 306 LEU A N 1
ATOM 2334 C CA . LEU A 1 306 ? 26.400 5.749 -27.339 1.00 95.38 306 LEU A CA 1
ATOM 2335 C C . LEU A 1 306 ? 27.447 5.106 -26.432 1.00 95.38 306 LEU A C 1
ATOM 2337 O O . LEU A 1 306 ? 28.205 5.809 -25.770 1.00 95.38 306 LEU A O 1
ATOM 2341 N N . THR A 1 307 ? 27.503 3.779 -26.416 1.00 97.00 307 THR A N 1
ATOM 2342 C CA . THR A 1 307 ? 28.520 3.033 -25.662 1.00 97.00 307 THR A CA 1
ATOM 2343 C C . THR A 1 307 ? 29.549 2.396 -26.583 1.00 97.00 307 THR A C 1
ATOM 2345 O O . THR A 1 307 ? 30.728 2.344 -26.245 1.00 97.00 307 THR A O 1
ATOM 2348 N N . ALA A 1 308 ? 29.118 1.927 -27.753 1.00 97.31 308 ALA A N 1
ATOM 2349 C CA . ALA A 1 308 ? 29.987 1.299 -28.738 1.00 97.31 308 ALA A CA 1
ATOM 2350 C C . ALA A 1 308 ? 29.381 1.383 -30.143 1.00 97.31 308 ALA A C 1
ATOM 2352 O O . ALA A 1 308 ? 28.181 1.614 -30.312 1.00 97.31 308 ALA A O 1
ATOM 2353 N N . TRP A 1 309 ? 30.198 1.139 -31.158 1.00 97.62 309 TRP A N 1
ATOM 2354 C CA . TRP A 1 309 ? 29.758 1.024 -32.543 1.00 97.62 309 TRP A CA 1
ATOM 2355 C C . TRP A 1 309 ? 30.530 -0.082 -33.266 1.00 97.62 309 TRP A C 1
ATOM 2357 O O . TRP A 1 309 ? 31.571 -0.552 -32.809 1.00 97.62 309 TRP A O 1
ATOM 2367 N N . ARG A 1 310 ? 29.995 -0.547 -34.393 1.00 97.75 310 ARG A N 1
ATOM 2368 C CA . ARG A 1 310 ? 30.634 -1.563 -35.234 1.00 97.75 310 ARG A CA 1
ATOM 2369 C C . ARG A 1 310 ? 30.400 -1.254 -36.699 1.00 97.75 310 ARG A C 1
ATOM 2371 O O . ARG A 1 310 ? 29.255 -1.204 -37.138 1.00 97.75 310 ARG A O 1
ATOM 2378 N N . TYR A 1 311 ? 31.481 -1.087 -37.450 1.00 96.81 311 TYR A N 1
ATOM 2379 C CA . TYR A 1 311 ? 31.416 -0.958 -38.901 1.00 96.81 311 TYR A CA 1
ATOM 2380 C C . TYR A 1 311 ? 31.055 -2.309 -39.530 1.00 96.81 311 TYR A C 1
ATOM 2382 O O . TYR A 1 311 ? 31.616 -3.338 -39.155 1.00 96.81 311 TYR A O 1
ATOM 2390 N N . THR A 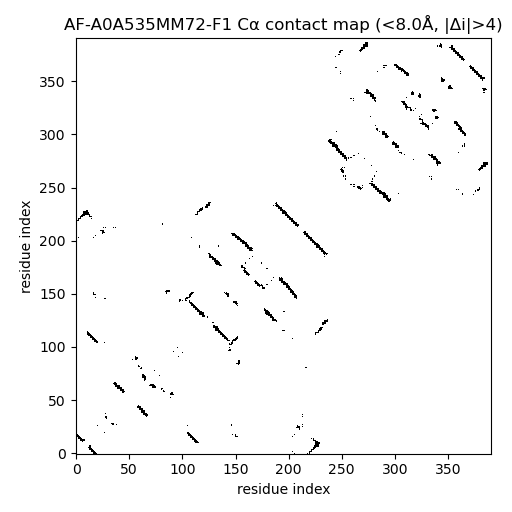1 312 ? 30.112 -2.321 -40.470 1.00 96.19 312 THR A N 1
ATOM 2391 C CA . THR A 1 312 ? 29.616 -3.553 -41.120 1.00 96.19 312 THR A CA 1
ATOM 2392 C C . THR A 1 312 ? 29.731 -3.529 -42.641 1.00 96.19 312 THR A C 1
ATOM 2394 O O . THR A 1 312 ? 29.246 -4.439 -43.308 1.00 96.19 312 THR A O 1
ATOM 2397 N N . GLY A 1 313 ? 30.355 -2.488 -43.191 1.00 91.75 313 GLY A N 1
ATOM 2398 C CA . GLY A 1 313 ? 30.559 -2.351 -44.626 1.00 91.75 313 GLY A CA 1
ATOM 2399 C C . GLY A 1 313 ? 31.787 -3.112 -45.135 1.00 91.75 313 GLY A C 1
ATOM 2400 O O . GLY A 1 313 ? 32.448 -3.827 -44.376 1.00 91.75 313 GLY A O 1
ATOM 2401 N N . PRO A 1 314 ? 32.097 -2.973 -46.434 1.00 89.06 314 PRO A N 1
ATOM 2402 C CA . PRO A 1 314 ? 33.273 -3.587 -47.039 1.00 89.06 314 PRO A CA 1
ATOM 2403 C C . PRO A 1 314 ? 34.580 -2.977 -46.502 1.00 89.06 314 PRO A C 1
ATOM 2405 O O . PRO A 1 314 ? 34.566 -1.878 -45.941 1.00 89.06 314 PRO A O 1
ATOM 2408 N N . PRO A 1 315 ? 35.729 -3.652 -46.685 1.00 87.56 315 PRO A N 1
ATOM 2409 C CA . PRO A 1 315 ? 37.029 -3.067 -46.378 1.00 87.56 315 PRO A CA 1
ATOM 2410 C C . PRO A 1 315 ? 37.225 -1.705 -47.056 1.00 87.56 315 PRO A C 1
ATOM 2412 O O . PRO A 1 315 ? 36.823 -1.509 -48.200 1.00 87.56 315 PRO A O 1
ATOM 2415 N N . SER A 1 316 ? 37.852 -0.785 -46.328 1.00 89.12 316 SER A N 1
ATOM 2416 C CA . SER A 1 316 ? 38.322 0.507 -46.839 1.00 89.12 316 SER A CA 1
ATOM 2417 C C . SER A 1 316 ? 39.462 0.322 -47.850 1.00 89.12 316 SER A C 1
ATOM 2419 O O . SER A 1 316 ? 40.204 -0.656 -47.758 1.00 89.12 316 SER A O 1
ATOM 2421 N N . ASP A 1 317 ? 39.662 1.290 -48.750 1.00 90.44 317 ASP A N 1
ATOM 2422 C CA . ASP A 1 317 ? 40.794 1.294 -49.689 1.00 90.44 317 ASP A CA 1
ATOM 2423 C C . ASP A 1 317 ? 42.143 1.651 -49.022 1.00 90.44 317 ASP A C 1
ATOM 2425 O O . ASP A 1 317 ? 43.200 1.573 -49.656 1.00 90.44 317 ASP A O 1
ATOM 2429 N N . ALA A 1 318 ? 42.129 2.070 -47.753 1.00 88.19 318 ALA A N 1
ATOM 2430 C CA . ALA A 1 318 ? 43.337 2.327 -46.971 1.00 88.19 318 ALA A CA 1
ATOM 2431 C C . ALA A 1 318 ? 44.077 1.025 -46.594 1.00 88.19 318 ALA A C 1
ATOM 2433 O O . ALA A 1 318 ? 43.458 -0.038 -46.496 1.00 88.19 318 ALA A O 1
ATOM 2434 N N . PRO A 1 319 ? 45.396 1.084 -46.309 1.00 89.00 319 PRO A N 1
ATOM 2435 C CA . PRO A 1 319 ? 46.136 -0.079 -45.833 1.00 89.00 319 PRO A CA 1
ATOM 2436 C C . PRO A 1 319 ? 45.473 -0.716 -44.594 1.00 89.00 319 PRO A C 1
ATOM 2438 O O . PRO A 1 319 ? 45.086 0.010 -43.671 1.00 89.00 319 PRO A O 1
ATOM 2441 N N . PRO A 1 320 ? 45.396 -2.060 -44.501 1.00 86.62 320 PRO A N 1
ATOM 2442 C CA . PRO A 1 320 ? 44.720 -2.740 -43.389 1.00 86.62 320 PRO A CA 1
ATOM 2443 C C . PRO A 1 320 ? 45.267 -2.409 -41.994 1.00 86.62 320 PRO A C 1
ATOM 2445 O O . PRO A 1 320 ? 44.570 -2.596 -41.005 1.00 86.62 320 PRO A O 1
ATOM 2448 N N . SER A 1 321 ? 46.511 -1.927 -41.901 1.00 86.81 321 SER A N 1
ATOM 2449 C CA . SER A 1 321 ? 47.142 -1.520 -40.641 1.00 86.81 321 SER A CA 1
ATOM 2450 C C . SER A 1 321 ? 46.597 -0.211 -40.062 1.00 86.81 321 SER A C 1
ATOM 2452 O O . SER A 1 321 ? 46.841 0.067 -38.890 1.00 86.81 321 SER A O 1
ATOM 2454 N N . VAL A 1 322 ? 45.898 0.600 -40.863 1.00 88.31 322 VAL A N 1
ATOM 2455 C CA . VAL A 1 322 ? 45.390 1.923 -40.454 1.00 88.31 322 VAL A CA 1
ATOM 2456 C C . VAL A 1 322 ? 43.881 2.084 -40.644 1.00 88.31 322 VAL A C 1
ATOM 2458 O O . VAL A 1 322 ? 43.291 2.954 -40.008 1.00 88.31 322 VAL A O 1
ATOM 2461 N N . ALA A 1 323 ? 43.254 1.257 -41.482 1.00 91.25 323 ALA A N 1
ATOM 2462 C CA . ALA A 1 323 ? 41.812 1.263 -41.701 1.00 91.25 323 ALA A CA 1
ATOM 2463 C C . ALA A 1 323 ? 41.032 0.613 -40.547 1.00 91.25 323 ALA A C 1
ATOM 2465 O O . ALA A 1 323 ? 41.504 -0.319 -39.894 1.00 91.25 323 ALA A O 1
ATOM 2466 N N . THR A 1 324 ? 39.787 1.049 -40.343 1.00 94.19 324 THR A N 1
ATOM 2467 C CA . THR A 1 324 ? 38.864 0.350 -39.444 1.00 94.19 324 THR A CA 1
ATOM 2468 C C . THR A 1 324 ? 38.533 -1.037 -39.983 1.00 94.19 324 THR A C 1
ATOM 2470 O O . THR A 1 324 ? 38.082 -1.201 -41.118 1.00 94.19 324 THR A O 1
ATOM 2473 N N . VAL A 1 325 ? 38.714 -2.047 -39.133 1.00 92.50 325 VAL A N 1
ATOM 2474 C CA . VAL A 1 325 ? 38.423 -3.443 -39.461 1.00 92.50 325 VAL A CA 1
ATOM 2475 C C . VAL A 1 325 ? 36.921 -3.698 -39.344 1.00 92.50 325 VAL A C 1
ATOM 2477 O O . VAL A 1 325 ? 36.351 -3.650 -38.252 1.00 92.50 325 VAL A O 1
ATOM 2480 N N . ALA A 1 326 ? 36.277 -4.016 -40.467 1.00 92.75 326 ALA A N 1
ATOM 2481 C CA . ALA A 1 326 ? 34.862 -4.376 -40.496 1.00 92.75 326 ALA A CA 1
ATOM 2482 C C . ALA A 1 326 ? 34.548 -5.557 -39.557 1.00 92.75 326 ALA A C 1
ATOM 2484 O O . ALA A 1 326 ? 35.332 -6.493 -39.409 1.00 92.75 326 ALA A O 1
ATOM 2485 N N . GLY A 1 327 ? 33.386 -5.507 -38.907 1.00 92.81 327 GLY A N 1
ATOM 2486 C CA . GLY A 1 327 ? 32.922 -6.521 -37.959 1.00 92.81 327 GLY A CA 1
ATOM 2487 C C . GLY A 1 327 ? 33.476 -6.385 -36.537 1.00 92.81 327 GLY A C 1
ATOM 2488 O O . GLY A 1 327 ? 32.939 -7.026 -35.631 1.00 92.81 327 GLY A O 1
ATOM 2489 N N . THR A 1 328 ? 34.475 -5.527 -36.312 1.00 94.38 328 THR A N 1
ATOM 2490 C CA . THR A 1 328 ? 35.063 -5.285 -34.985 1.00 94.38 328 THR A CA 1
ATOM 2491 C C . THR A 1 328 ? 34.214 -4.304 -34.175 1.00 94.38 328 THR A C 1
ATOM 2493 O O . THR A 1 328 ? 33.625 -3.371 -34.721 1.00 94.38 328 THR A O 1
ATOM 2496 N N . LEU A 1 329 ? 34.113 -4.542 -32.865 1.00 96.62 329 LEU A N 1
ATOM 2497 C CA . LEU A 1 329 ? 33.450 -3.633 -31.932 1.00 96.62 329 LEU A CA 1
ATOM 2498 C C . LEU A 1 329 ? 34.432 -2.549 -31.477 1.00 96.62 329 LEU A C 1
ATOM 2500 O O . LEU A 1 329 ? 35.527 -2.866 -31.017 1.00 96.62 329 LEU A O 1
ATOM 2504 N N . HIS A 1 330 ? 34.003 -1.297 -31.558 1.00 96.00 330 HIS A N 1
ATOM 2505 C CA . HIS A 1 330 ? 34.768 -0.112 -31.190 1.00 96.00 330 HIS A CA 1
ATOM 2506 C C . HIS A 1 330 ? 34.053 0.662 -30.079 1.00 96.00 330 HIS A C 1
ATOM 2508 O O . HIS A 1 330 ? 32.821 0.654 -30.005 1.00 96.00 330 HIS A O 1
ATOM 2514 N N . GLN A 1 331 ? 34.812 1.315 -29.200 1.00 94.62 331 GLN A N 1
ATOM 2515 C CA . GLN A 1 331 ? 34.255 2.169 -28.149 1.00 94.62 331 GLN A CA 1
ATOM 2516 C C . GLN A 1 331 ? 33.626 3.425 -28.761 1.00 94.62 331 GLN A C 1
ATOM 2518 O O . GLN A 1 331 ? 34.001 3.848 -29.851 1.00 94.62 331 GLN A O 1
ATOM 2523 N N . ALA A 1 332 ? 32.687 4.056 -28.050 1.00 91.62 332 ALA A N 1
ATOM 2524 C CA . ALA A 1 332 ? 31.970 5.237 -28.546 1.00 91.62 332 ALA A CA 1
ATOM 2525 C C . ALA A 1 332 ? 32.885 6.361 -29.073 1.00 91.62 332 ALA A C 1
ATOM 2527 O O . ALA A 1 332 ? 32.545 7.004 -30.059 1.00 91.62 332 ALA A O 1
ATOM 2528 N N . ASN A 1 333 ? 34.045 6.563 -28.440 1.00 88.38 333 ASN A N 1
ATOM 2529 C CA . ASN A 1 333 ? 34.983 7.633 -28.785 1.00 88.38 333 ASN A CA 1
ATOM 2530 C C . ASN A 1 333 ? 36.076 7.206 -29.779 1.00 88.38 333 ASN A C 1
ATOM 2532 O O . ASN A 1 333 ? 36.898 8.040 -30.158 1.00 88.38 333 ASN A O 1
ATOM 2536 N N . ASP A 1 334 ? 36.118 5.934 -30.184 1.00 91.56 334 ASP A N 1
ATOM 2537 C CA . ASP A 1 334 ? 37.087 5.475 -31.178 1.00 91.56 334 ASP A CA 1
ATOM 2538 C C . ASP A 1 334 ? 36.720 6.054 -32.558 1.00 91.56 334 ASP A C 1
ATOM 2540 O O . ASP A 1 334 ? 35.537 6.042 -32.922 1.00 91.56 334 ASP A O 1
ATOM 2544 N N . PRO A 1 335 ? 37.695 6.527 -33.357 1.00 91.62 335 PRO A N 1
ATOM 2545 C CA . PRO A 1 335 ? 37.433 6.971 -34.719 1.00 91.62 335 PRO A CA 1
ATOM 2546 C C . PRO A 1 335 ? 37.213 5.780 -35.661 1.00 91.62 335 PRO A C 1
ATOM 2548 O O . PRO A 1 335 ? 37.908 4.761 -35.592 1.00 91.62 335 PRO A O 1
ATOM 2551 N N . MET A 1 336 ? 36.283 5.935 -36.601 1.00 92.88 336 MET A N 1
ATOM 2552 C CA . MET A 1 336 ? 36.151 5.063 -37.764 1.00 92.88 336 MET A CA 1
ATOM 2553 C C . MET A 1 336 ? 37.019 5.605 -38.903 1.00 92.88 336 MET A C 1
ATOM 2555 O O . MET A 1 336 ? 36.802 6.713 -39.369 1.00 92.88 336 MET A O 1
ATOM 2559 N N . ARG A 1 337 ? 37.998 4.831 -39.366 1.00 93.06 337 ARG A N 1
ATOM 2560 C CA . ARG A 1 337 ? 38.999 5.244 -40.352 1.00 93.06 337 ARG A CA 1
ATOM 2561 C C . ARG A 1 337 ? 38.723 4.627 -41.711 1.00 93.06 337 ARG A C 1
ATOM 2563 O O . ARG A 1 337 ? 38.924 3.420 -41.888 1.00 93.06 337 ARG A O 1
ATOM 2570 N N . LEU A 1 338 ? 38.288 5.443 -42.668 1.00 92.81 338 LEU A N 1
ATOM 2571 C CA . LEU A 1 338 ? 37.937 5.003 -44.023 1.00 92.81 338 LEU A CA 1
ATOM 2572 C C . LEU A 1 338 ? 38.610 5.878 -45.092 1.00 92.81 338 LEU A C 1
ATOM 2574 O O . LEU A 1 338 ? 38.919 7.045 -44.861 1.00 92.81 338 LEU A O 1
ATOM 2578 N N . GLN A 1 339 ? 38.849 5.290 -46.261 1.00 91.44 339 GLN A N 1
ATOM 2579 C CA . GLN A 1 339 ? 39.433 5.919 -47.441 1.00 91.44 339 GLN A CA 1
ATOM 2580 C C . GLN A 1 339 ? 38.763 5.339 -48.688 1.00 91.44 339 GLN A C 1
ATOM 2582 O O . GLN A 1 339 ? 38.525 4.132 -48.762 1.00 91.44 339 GLN A O 1
ATOM 2587 N N . TRP A 1 340 ? 38.539 6.201 -49.679 1.00 90.19 340 TRP A N 1
ATOM 2588 C CA . TRP A 1 340 ? 38.019 5.837 -50.995 1.00 90.19 340 TRP A CA 1
ATOM 2589 C C . TRP A 1 340 ? 38.970 6.320 -52.089 1.00 90.19 340 TRP A C 1
ATOM 2591 O O . TRP A 1 340 ? 39.276 7.509 -52.191 1.00 90.19 340 TRP A O 1
ATOM 2601 N N . ASN A 1 341 ? 39.449 5.401 -52.922 1.00 87.44 341 ASN A N 1
ATOM 2602 C CA . ASN A 1 341 ? 40.318 5.677 -54.068 1.00 87.44 341 ASN A CA 1
ATOM 2603 C C . ASN A 1 341 ? 39.532 5.816 -55.376 1.00 87.44 341 ASN A C 1
ATOM 2605 O O . ASN A 1 341 ? 40.080 6.297 -56.376 1.00 87.44 341 ASN A O 1
ATOM 2609 N N . GLN A 1 342 ? 38.268 5.400 -55.388 1.00 82.19 342 GLN A N 1
ATOM 2610 C CA . GLN A 1 342 ? 37.353 5.576 -56.511 1.00 82.19 342 GLN A CA 1
ATOM 2611 C C . GLN A 1 342 ? 36.466 6.812 -56.283 1.00 82.19 342 GLN A C 1
ATOM 2613 O O . GLN A 1 342 ? 36.130 7.096 -55.136 1.00 82.19 342 GLN A O 1
ATOM 2618 N N . PRO A 1 343 ? 36.143 7.582 -57.341 1.00 72.50 343 PRO A N 1
ATOM 2619 C CA . PRO A 1 343 ? 35.132 8.633 -57.251 1.00 72.50 343 PRO A CA 1
ATOM 2620 C C . PRO A 1 343 ? 33.732 8.020 -57.117 1.00 72.50 343 PRO A C 1
ATOM 2622 O O . PRO A 1 343 ? 33.554 6.836 -57.417 1.00 72.50 343 PRO A O 1
ATOM 2625 N N . ASP A 1 344 ? 32.747 8.847 -56.762 1.00 75.38 344 ASP A N 1
ATOM 2626 C CA . ASP A 1 344 ? 31.342 8.437 -56.698 1.00 75.38 344 ASP A CA 1
ATOM 2627 C C . ASP A 1 344 ? 30.910 7.680 -57.956 1.00 75.38 344 ASP A C 1
ATOM 2629 O O . ASP A 1 344 ? 31.156 8.097 -59.097 1.00 75.38 344 ASP A O 1
ATOM 2633 N N . ALA A 1 345 ? 30.233 6.553 -57.747 1.00 69.31 345 ALA A N 1
ATOM 2634 C CA . ALA A 1 345 ? 29.677 5.791 -58.849 1.00 69.31 345 ALA A CA 1
ATOM 2635 C C . ALA A 1 345 ? 28.582 6.620 -59.535 1.00 69.31 345 ALA A C 1
ATOM 2637 O O . ALA A 1 345 ? 27.670 7.127 -58.884 1.00 69.31 345 ALA A O 1
ATOM 2638 N N . LEU A 1 346 ? 28.634 6.739 -60.862 1.00 69.62 346 LEU A N 1
ATOM 2639 C CA . LEU A 1 346 ? 27.577 7.412 -61.613 1.00 69.62 346 LEU A CA 1
ATOM 2640 C C . LEU A 1 346 ? 26.373 6.478 -61.769 1.00 69.62 346 LEU A C 1
ATOM 2642 O O . LEU A 1 346 ? 26.481 5.401 -62.356 1.00 69.62 346 LEU A O 1
ATOM 2646 N N . ALA A 1 347 ? 25.207 6.920 -61.306 1.00 65.19 347 ALA A N 1
ATOM 2647 C CA . ALA A 1 347 ? 23.927 6.274 -61.566 1.00 65.19 347 ALA A CA 1
ATOM 2648 C C . ALA A 1 347 ? 23.026 7.263 -62.315 1.00 65.19 347 ALA A C 1
ATOM 2650 O O . ALA A 1 347 ? 22.644 8.294 -61.773 1.00 65.19 347 ALA A O 1
ATOM 2651 N N . GLY A 1 348 ? 22.722 6.991 -63.589 1.00 61.72 348 GLY A N 1
ATOM 2652 C CA . GLY A 1 348 ? 21.846 7.860 -64.392 1.00 61.72 348 GLY A CA 1
ATOM 2653 C C . GLY A 1 348 ? 22.393 9.269 -64.675 1.00 61.72 348 GLY A C 1
ATOM 2654 O O . GLY A 1 348 ? 21.614 10.158 -64.996 1.00 61.72 348 GLY A O 1
ATOM 2655 N N . GLY A 1 349 ? 23.710 9.484 -64.563 1.00 63.81 349 GLY A N 1
ATOM 2656 C CA . GLY A 1 349 ? 24.359 10.787 -64.780 1.00 63.81 349 GLY A CA 1
ATOM 2657 C C . GLY A 1 349 ? 24.518 11.646 -63.520 1.00 63.81 349 GLY A C 1
ATOM 2658 O O . GLY A 1 349 ? 25.157 12.691 -63.585 1.00 63.81 349 GLY A O 1
ATOM 2659 N N . THR A 1 350 ? 24.001 11.193 -62.377 1.00 68.25 350 THR A N 1
ATOM 2660 C CA . THR A 1 350 ? 24.220 11.796 -61.054 1.00 68.25 350 THR A CA 1
ATOM 2661 C C . THR A 1 350 ? 25.188 10.947 -60.231 1.00 68.25 350 THR A C 1
ATOM 2663 O O . THR A 1 350 ? 25.165 9.716 -60.334 1.00 68.25 350 THR A O 1
ATOM 2666 N N . GLY A 1 351 ? 26.043 11.593 -59.431 1.00 70.50 351 GLY A N 1
ATOM 2667 C CA . GLY A 1 351 ? 26.883 10.902 -58.449 1.00 70.50 351 GLY A CA 1
ATOM 2668 C C . GLY A 1 351 ? 26.020 10.176 -57.417 1.00 70.50 351 GLY A C 1
ATOM 2669 O O . GLY A 1 351 ? 24.959 10.673 -57.038 1.00 70.50 351 GLY A O 1
ATOM 2670 N N . ARG A 1 352 ? 26.441 8.973 -57.024 1.00 80.12 352 ARG A N 1
ATOM 2671 C CA . ARG A 1 352 ? 25.816 8.183 -55.965 1.00 80.12 352 ARG A CA 1
ATOM 2672 C C . ARG A 1 352 ? 26.761 8.108 -54.773 1.00 80.12 352 ARG A C 1
ATOM 2674 O O . ARG A 1 352 ? 27.837 7.526 -54.898 1.00 80.12 352 ARG A O 1
ATOM 2681 N N . ASP A 1 353 ? 26.288 8.604 -53.637 1.00 84.44 353 ASP A N 1
ATOM 2682 C CA . ASP A 1 353 ? 26.977 8.521 -52.355 1.00 84.44 353 ASP A CA 1
ATOM 2683 C C . ASP A 1 353 ? 27.282 7.070 -51.957 1.00 84.44 353 ASP A C 1
ATOM 2685 O O . ASP A 1 353 ? 26.526 6.127 -52.235 1.00 84.44 353 ASP A O 1
ATOM 2689 N N . TYR A 1 354 ? 28.383 6.905 -51.237 1.00 87.38 354 TYR A N 1
ATOM 2690 C CA . TYR A 1 354 ? 28.724 5.675 -50.547 1.00 87.38 354 TYR A CA 1
ATOM 2691 C C . TYR A 1 354 ? 27.929 5.573 -49.247 1.00 87.38 354 TYR A C 1
ATOM 2693 O O . TYR A 1 354 ? 28.097 6.378 -48.333 1.00 87.38 354 TYR A O 1
ATOM 2701 N N . ASP A 1 355 ? 27.107 4.534 -49.134 1.00 91.69 355 ASP A N 1
ATOM 2702 C CA . ASP A 1 355 ? 26.459 4.187 -47.874 1.00 91.69 355 ASP A CA 1
ATOM 2703 C C . ASP A 1 355 ? 27.454 3.452 -46.972 1.00 91.69 355 ASP A C 1
ATOM 2705 O O . ASP A 1 355 ? 27.976 2.393 -47.331 1.00 91.69 355 ASP A O 1
ATOM 2709 N N . VAL A 1 356 ? 27.691 3.989 -45.776 1.00 94.56 356 VAL A N 1
ATOM 2710 C CA . VAL A 1 356 ? 28.571 3.390 -44.768 1.00 94.56 356 VAL A CA 1
ATOM 2711 C C . VAL A 1 356 ? 27.706 2.747 -43.682 1.00 94.56 356 VAL A C 1
ATOM 2713 O O . VAL A 1 356 ? 27.177 3.455 -42.821 1.00 94.56 356 VAL A O 1
ATOM 2716 N N . PRO A 1 357 ? 27.511 1.413 -43.696 1.00 96.38 357 PRO A N 1
ATOM 2717 C CA . PRO A 1 357 ? 26.644 0.746 -42.735 1.00 96.38 357 PRO A CA 1
ATOM 2718 C C . PRO A 1 357 ? 27.370 0.446 -41.425 1.00 96.38 357 PRO A C 1
ATOM 2720 O O . PRO A 1 357 ? 28.473 -0.115 -41.393 1.00 96.38 357 PRO A O 1
ATOM 2723 N N . LEU A 1 358 ? 26.697 0.734 -40.317 1.00 96.06 358 LEU A N 1
ATOM 2724 C CA . LEU A 1 358 ? 27.177 0.470 -38.972 1.00 96.06 358 LEU A CA 1
ATOM 2725 C C . LEU A 1 358 ? 26.068 -0.025 -38.042 1.00 96.06 358 LEU A C 1
ATOM 2727 O O . LEU A 1 358 ? 24.873 0.146 -38.277 1.00 96.06 358 LEU A O 1
ATOM 2731 N N . ILE A 1 359 ? 26.494 -0.628 -36.942 1.00 97.69 359 ILE A N 1
ATOM 2732 C CA . ILE A 1 359 ? 25.646 -0.985 -35.813 1.00 97.69 359 ILE A CA 1
ATOM 2733 C C . ILE A 1 359 ? 26.019 -0.081 -34.638 1.00 97.69 359 ILE A C 1
ATOM 2735 O O . ILE A 1 359 ? 27.184 -0.023 -34.249 1.00 97.69 359 ILE A O 1
ATOM 2739 N N . LEU A 1 360 ? 25.029 0.601 -34.069 1.00 97.56 360 LEU A N 1
ATOM 2740 C CA . LEU A 1 360 ? 25.144 1.415 -32.864 1.00 97.56 360 LEU A CA 1
ATOM 2741 C C . LEU A 1 360 ? 24.713 0.601 -31.646 1.00 97.56 360 LEU A C 1
ATOM 2743 O O . LEU A 1 360 ? 23.655 -0.030 -31.665 1.00 97.56 360 LEU A O 1
ATOM 2747 N N . TYR A 1 361 ? 25.497 0.673 -30.577 1.00 97.81 361 TYR A N 1
ATOM 2748 C CA . TYR A 1 361 ? 25.153 0.142 -29.264 1.00 97.81 361 TYR A CA 1
ATOM 2749 C C . TYR A 1 361 ? 24.940 1.308 -28.325 1.00 97.81 361 TYR A C 1
ATOM 2751 O O . TYR A 1 361 ? 25.855 2.104 -28.100 1.00 97.81 361 TYR A O 1
ATOM 2759 N N . VAL A 1 362 ? 23.730 1.418 -27.795 1.00 97.25 362 VAL A N 1
ATOM 2760 C CA . VAL A 1 362 ? 23.365 2.524 -26.918 1.00 97.25 362 VAL A CA 1
ATOM 2761 C C . VAL A 1 362 ? 22.820 2.021 -25.605 1.00 97.25 362 VAL A C 1
ATOM 2763 O O . VAL A 1 362 ? 22.207 0.958 -25.531 1.00 97.25 362 VAL A O 1
ATOM 2766 N N . ARG A 1 363 ? 23.006 2.846 -24.586 1.00 97.69 363 ARG A N 1
ATOM 2767 C CA . ARG A 1 363 ? 22.453 2.652 -23.259 1.00 97.69 363 ARG A CA 1
ATOM 2768 C C . ARG A 1 363 ? 21.458 3.754 -22.975 1.00 97.69 363 ARG A C 1
ATOM 2770 O O . ARG A 1 363 ? 21.795 4.926 -23.126 1.00 97.69 363 ARG A O 1
ATOM 2777 N N . THR A 1 364 ? 20.267 3.383 -22.527 1.00 97.88 364 THR A N 1
ATOM 2778 C CA . THR A 1 364 ? 19.252 4.327 -22.062 1.00 97.88 364 THR A CA 1
ATOM 2779 C C . THR A 1 364 ? 19.056 4.167 -20.561 1.00 97.88 364 THR A C 1
ATOM 2781 O O . THR A 1 364 ? 18.726 3.080 -20.085 1.00 97.88 364 THR A O 1
ATOM 2784 N N . THR A 1 365 ? 19.226 5.263 -19.826 1.00 97.56 365 THR A N 1
ATOM 2785 C CA . THR A 1 365 ? 18.909 5.354 -18.396 1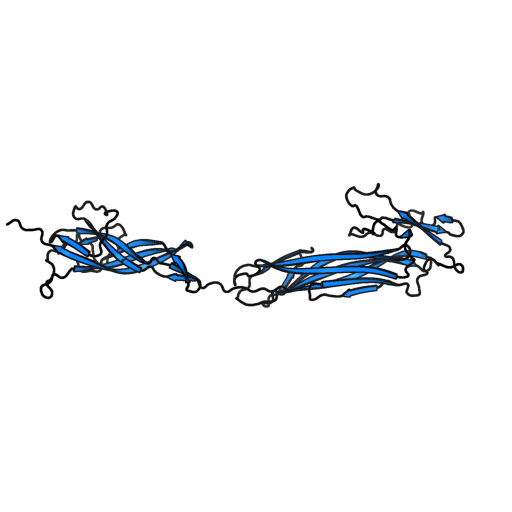.00 97.56 365 THR A CA 1
ATOM 2786 C C . THR A 1 365 ? 17.560 6.042 -18.232 1.00 97.56 365 THR A C 1
ATOM 2788 O O . THR A 1 365 ? 17.390 7.184 -18.655 1.00 97.56 365 THR A O 1
ATOM 2791 N N . TYR A 1 366 ? 16.591 5.355 -17.637 1.00 96.25 366 TYR A N 1
ATOM 2792 C CA . TYR A 1 366 ? 15.239 5.865 -17.424 1.00 96.25 366 TYR A CA 1
ATOM 2793 C C . TYR A 1 366 ? 15.117 6.636 -16.090 1.00 96.25 366 TYR A C 1
ATOM 2795 O O . TYR A 1 366 ? 15.943 6.445 -15.195 1.00 96.25 366 TYR A O 1
ATOM 2803 N N . PRO A 1 367 ? 14.099 7.509 -15.917 1.00 94.38 367 PRO A N 1
ATOM 2804 C CA . PRO A 1 367 ? 13.967 8.376 -14.733 1.00 94.38 367 PRO A CA 1
ATOM 2805 C C . PRO A 1 367 ? 13.871 7.663 -13.380 1.00 94.38 367 PRO A C 1
ATOM 2807 O O . PRO A 1 367 ? 14.103 8.265 -12.338 1.00 94.38 367 PRO A O 1
ATOM 2810 N N . ASP A 1 368 ? 13.503 6.389 -13.387 1.00 92.12 368 ASP A N 1
ATOM 2811 C CA . ASP A 1 368 ? 13.401 5.524 -12.214 1.00 92.12 368 ASP A CA 1
ATOM 2812 C C . ASP A 1 368 ? 14.705 4.773 -11.889 1.00 92.12 368 ASP A C 1
ATOM 2814 O O . ASP A 1 368 ? 14.720 3.932 -10.992 1.00 92.12 368 ASP A O 1
ATOM 2818 N N . GLY A 1 369 ? 15.779 5.041 -12.636 1.00 94.31 369 GLY A N 1
ATOM 2819 C CA . GLY A 1 369 ? 17.075 4.382 -12.506 1.00 94.31 369 GLY A CA 1
ATOM 2820 C C . GLY A 1 369 ? 17.198 3.060 -13.265 1.00 94.31 369 GLY A C 1
ATOM 2821 O O . GLY A 1 369 ? 18.261 2.442 -13.212 1.00 94.31 369 GLY A O 1
ATOM 2822 N N . HIS A 1 370 ? 16.162 2.607 -13.984 1.00 95.44 370 HIS A N 1
ATOM 2823 C CA . HIS A 1 370 ? 16.291 1.434 -14.846 1.00 95.44 370 HIS A CA 1
ATOM 2824 C C . HIS A 1 370 ? 17.249 1.730 -16.007 1.00 95.44 370 HIS A C 1
ATOM 2826 O O . HIS A 1 370 ? 17.210 2.807 -16.600 1.00 95.44 370 HIS A O 1
ATOM 2832 N N . VAL A 1 371 ? 18.097 0.762 -16.351 1.00 97.19 371 VAL A N 1
ATOM 2833 C CA . VAL A 1 371 ? 19.059 0.868 -17.452 1.00 97.19 371 VAL A CA 1
ATOM 2834 C C . VAL A 1 371 ? 18.797 -0.261 -18.435 1.00 97.19 371 VAL A C 1
ATOM 2836 O O . VAL A 1 371 ? 18.734 -1.423 -18.033 1.00 97.19 371 VAL A O 1
ATOM 2839 N N . ALA A 1 372 ? 18.669 0.084 -19.714 1.00 97.06 372 ALA A N 1
ATOM 2840 C CA . ALA A 1 372 ? 18.527 -0.880 -20.797 1.00 97.06 372 ALA A CA 1
ATOM 2841 C C . ALA A 1 372 ? 19.523 -0.584 -21.922 1.00 97.06 372 ALA A C 1
ATOM 2843 O O . ALA A 1 372 ? 19.744 0.575 -22.281 1.00 97.06 372 ALA A O 1
ATOM 2844 N N . ASP A 1 373 ? 20.092 -1.647 -22.484 1.00 97.25 373 ASP A N 1
ATOM 2845 C CA . ASP A 1 373 ? 21.004 -1.580 -23.621 1.00 97.25 373 ASP A CA 1
ATOM 2846 C C . ASP A 1 373 ? 20.257 -1.984 -24.905 1.00 97.25 373 ASP A C 1
ATOM 2848 O O . ASP A 1 373 ? 19.499 -2.957 -24.929 1.00 97.25 373 ASP A O 1
ATOM 2852 N N . PHE A 1 374 ? 20.470 -1.230 -25.982 1.00 96.94 374 PHE A N 1
ATOM 2853 C CA . PHE A 1 374 ? 19.809 -1.408 -27.274 1.00 96.94 374 PHE A CA 1
ATOM 2854 C C . PHE A 1 374 ? 20.825 -1.431 -28.419 1.00 96.94 374 PHE A C 1
ATOM 2856 O O . PHE A 1 374 ? 21.938 -0.913 -28.314 1.00 96.94 374 PHE A O 1
ATOM 2863 N N . THR A 1 375 ? 20.432 -2.028 -29.544 1.00 96.62 375 THR A N 1
ATOM 2864 C CA . THR A 1 375 ? 21.265 -2.138 -30.746 1.00 96.62 375 THR A CA 1
ATOM 2865 C C . THR A 1 375 ? 20.488 -1.681 -31.973 1.00 96.62 375 THR A C 1
ATOM 2867 O O . THR A 1 375 ? 19.350 -2.103 -32.172 1.00 96.62 375 THR A O 1
ATOM 2870 N N . PHE A 1 376 ? 21.106 -0.838 -32.800 1.00 96.88 376 PHE A N 1
ATOM 2871 C CA . PHE A 1 376 ? 20.476 -0.252 -33.983 1.00 96.88 376 PHE A CA 1
ATOM 2872 C C . PHE A 1 376 ? 21.373 -0.396 -35.207 1.00 96.88 376 PHE A C 1
ATOM 2874 O O . PHE A 1 376 ? 22.534 0.000 -35.173 1.00 96.88 376 PHE A O 1
ATOM 2881 N N . SER A 1 377 ? 20.830 -0.917 -36.304 1.00 96.75 377 SER A N 1
ATOM 2882 C CA . SER A 1 377 ? 21.464 -0.807 -37.619 1.00 96.75 377 SER A CA 1
ATOM 2883 C C . SER A 1 377 ? 21.220 0.590 -38.181 1.00 96.75 377 SER A C 1
ATOM 2885 O O . SER A 1 377 ? 20.091 1.076 -38.151 1.00 96.75 377 SER A O 1
ATOM 2887 N N . SER A 1 378 ? 22.270 1.227 -38.688 1.00 95.50 378 SER A N 1
ATOM 2888 C CA . SER A 1 378 ? 22.215 2.574 -39.249 1.00 95.50 378 SER A CA 1
ATOM 2889 C C . SER A 1 378 ? 23.214 2.737 -40.388 1.00 95.50 378 SER A C 1
ATOM 2891 O O . SER A 1 378 ? 24.156 1.961 -40.524 1.00 95.50 378 SER A O 1
ATOM 2893 N N . THR A 1 379 ? 23.031 3.784 -41.180 1.00 95.06 379 THR A N 1
ATOM 2894 C CA . THR A 1 379 ? 23.975 4.230 -42.205 1.00 95.06 379 THR A CA 1
ATOM 2895 C C . THR A 1 379 ? 24.250 5.724 -42.047 1.00 95.06 379 THR A C 1
ATOM 2897 O O . THR A 1 379 ? 23.442 6.445 -41.457 1.00 95.06 379 THR A O 1
ATOM 2900 N N . PHE A 1 380 ? 25.391 6.174 -42.558 1.00 94.12 380 PHE A N 1
ATOM 2901 C CA . PHE A 1 380 ? 25.608 7.560 -42.979 1.00 94.12 380 PHE A CA 1
ATOM 2902 C C . PHE A 1 380 ? 26.137 7.540 -44.418 1.00 94.12 380 PHE A C 1
ATOM 2904 O O . PHE A 1 380 ? 26.669 6.518 -44.861 1.00 94.12 380 PHE A O 1
ATOM 2911 N N . SER A 1 381 ? 25.961 8.639 -45.142 1.00 93.44 381 SER A N 1
ATOM 2912 C CA . SER A 1 381 ? 26.313 8.743 -46.560 1.00 93.44 381 SER A CA 1
ATOM 2913 C C . SER A 1 381 ? 27.597 9.550 -46.740 1.00 93.44 381 SER A C 1
ATOM 2915 O O . SER A 1 381 ? 27.831 10.528 -46.026 1.00 93.44 381 SER A O 1
ATOM 2917 N N . VAL A 1 382 ? 28.443 9.131 -47.677 1.00 90.00 382 VAL A N 1
ATOM 2918 C CA . VAL A 1 382 ? 29.699 9.809 -48.006 1.00 90.00 382 VAL A CA 1
ATOM 2919 C C . VAL A 1 382 ? 29.745 10.132 -49.491 1.00 90.00 382 VAL A C 1
ATOM 2921 O O . VAL A 1 382 ? 29.628 9.232 -50.318 1.00 90.00 382 VAL A O 1
ATOM 2924 N N . THR A 1 383 ? 29.992 11.395 -49.813 1.00 88.88 383 THR A N 1
ATOM 2925 C CA . THR A 1 383 ? 30.259 11.873 -51.174 1.00 88.88 383 THR A CA 1
ATOM 2926 C C . THR A 1 383 ? 31.766 12.024 -51.356 1.00 88.88 383 THR A C 1
ATOM 2928 O O . THR A 1 383 ? 32.431 12.648 -50.527 1.00 88.88 383 THR A O 1
ATOM 2931 N N . VAL A 1 384 ? 32.351 11.454 -52.410 1.00 85.12 384 VAL A N 1
ATOM 2932 C CA . VAL A 1 384 ? 33.803 11.478 -52.643 1.00 85.12 384 VAL A CA 1
ATOM 2933 C C . VAL A 1 384 ? 34.155 12.530 -53.690 1.00 85.12 384 VAL A C 1
ATOM 2935 O O . VAL A 1 384 ? 34.049 12.314 -54.899 1.00 85.12 384 VAL A O 1
ATOM 2938 N N . ASN A 1 385 ? 34.663 13.668 -53.216 1.00 73.25 385 ASN A N 1
ATOM 2939 C CA . ASN A 1 385 ? 35.034 14.797 -54.062 1.00 73.25 385 ASN A CA 1
ATOM 2940 C C . ASN A 1 385 ? 36.484 14.703 -54.573 1.00 73.25 385 ASN A C 1
ATOM 2942 O O . ASN A 1 385 ? 37.396 14.203 -53.901 1.00 73.25 385 ASN A O 1
ATOM 2946 N N . PHE A 1 386 ? 36.719 15.255 -55.768 1.00 64.12 386 PHE A N 1
ATOM 2947 C CA . PHE A 1 386 ? 38.067 15.518 -56.269 1.00 64.12 386 PHE A CA 1
ATOM 2948 C C . PHE A 1 386 ? 38.685 16.677 -55.475 1.00 64.12 386 PHE A C 1
ATOM 2950 O O . PHE A 1 386 ? 38.159 17.788 -55.494 1.00 64.12 386 PHE A O 1
ATOM 2957 N N . ALA A 1 387 ? 39.849 16.466 -54.856 1.00 52.16 387 ALA A N 1
ATOM 2958 C CA . ALA A 1 387 ? 40.751 17.590 -54.630 1.00 52.16 387 ALA A CA 1
ATOM 2959 C C . ALA A 1 387 ? 41.158 18.100 -56.021 1.00 52.16 387 ALA A C 1
ATOM 2961 O O . ALA A 1 387 ? 41.692 17.326 -56.820 1.00 52.16 387 ALA A O 1
ATOM 2962 N N . ALA A 1 388 ? 40.818 19.346 -56.351 1.00 39.56 388 ALA A N 1
ATOM 2963 C CA . ALA A 1 388 ? 41.079 19.923 -57.664 1.00 39.56 388 ALA A CA 1
ATOM 2964 C C . ALA A 1 388 ? 42.542 19.679 -58.083 1.00 39.56 388 ALA A C 1
ATOM 2966 O O . ALA A 1 388 ? 43.473 20.068 -57.377 1.00 39.56 388 ALA A O 1
ATOM 2967 N N . GLN A 1 389 ? 42.750 19.030 -59.233 1.00 33.50 389 GLN A N 1
ATOM 2968 C CA . GLN A 1 389 ? 44.037 19.102 -59.917 1.00 33.50 389 GLN A CA 1
ATOM 2969 C C . GLN A 1 389 ? 44.218 20.553 -60.369 1.00 33.50 389 GLN A C 1
ATOM 2971 O O . GLN A 1 389 ? 43.402 21.061 -61.136 1.00 33.50 389 GLN A O 1
ATOM 2976 N N . ASN A 1 390 ? 45.274 21.210 -59.883 1.00 29.89 390 ASN A N 1
ATOM 2977 C CA . ASN A 1 390 ? 45.812 22.402 -60.534 1.00 29.89 390 ASN A CA 1
ATOM 2978 C C . ASN A 1 390 ? 46.059 22.062 -62.012 1.00 29.89 390 ASN A C 1
ATOM 2980 O O . ASN A 1 390 ? 46.830 21.143 -62.301 1.00 29.89 390 ASN A O 1
ATOM 2984 N N . GLY A 1 391 ? 45.374 22.777 -62.905 1.00 31.42 391 GLY A N 1
ATOM 2985 C CA . GLY A 1 391 ? 45.735 22.891 -64.317 1.00 31.42 391 GLY A CA 1
ATOM 2986 C C . GLY A 1 391 ? 46.740 24.010 -64.509 1.00 31.42 391 GLY A C 1
ATOM 2987 O O . GLY A 1 391 ? 46.555 25.060 -63.850 1.00 31.42 391 GLY A O 1
#

Radius of gyration: 46.4 Å; Cα contacts (8 Å, |Δi|>4): 952; chains: 1; bounding box: 92×38×136 Å

Secondary structure (DSSP, 8-state):
-EEEEE-BSSSEEEEEEEEE--SS---S--STT---SEEEEEEE--GGGS-TT-TT---EEEEEEETTT--BSS-STTS-------SS-----TT--GGGSPP-SEEEEEEEEEEEEEEESSSPBTTSEEEEEEEEEEEEEE-B-SS-EEEEEEEEEEEEEEE-SSS-EEEE-S--SSEEEEEEE-SSSS-B--EEEEEEEEEEEEEEE-TTS-EEEEEEEEEEEEEEE--B-PBPPP-EEEE--EEEEEEEEE-S---PPPTT--BSEEEEETT--EEEEEEEEEEE--EEEETTEEEEE-EEEEEEEEE-SPPPSS-TTTS--TT-EEETTSEEEE---SPPEEETTEEEPEEEEEEEEEEEE-TTS-EEEEEEEEEEEEEEEPPPPP-

Solvent-accessible surface area (backbone atoms only — not comparable to full-atom values): 21983 Å² total; per-residue (Å²): 112,53,73,49,58,43,66,16,72,84,12,46,22,40,37,40,34,40,35,61,70,72,93,66,50,64,66,83,50,91,53,97,86,54,70,56,67,53,48,75,50,78,42,77,53,65,75,87,83,54,83,90,86,69,97,32,73,84,49,62,47,80,42,37,24,32,59,88,74,68,42,70,67,63,74,47,86,87,70,57,89,76,76,89,72,56,80,63,81,56,70,73,67,94,87,65,59,55,89,76,52,80,92,56,74,54,22,41,17,38,40,42,37,44,42,48,46,47,50,46,58,60,63,29,41,26,68,35,79,24,30,46,35,38,42,51,46,77,50,80,46,61,32,70,44,88,82,30,28,23,32,70,30,50,70,48,37,61,28,35,41,38,34,55,52,81,83,52,68,51,75,44,64,84,61,50,54,58,53,48,78,45,78,48,62,51,76,60,53,49,80,31,58,27,33,43,30,44,36,30,40,34,34,35,38,32,49,44,48,41,87,84,65,49,78,47,79,48,75,44,76,50,63,42,40,34,18,22,58,33,73,41,43,29,36,72,64,67,54,73,48,81,43,77,54,42,71,41,46,19,34,26,79,44,69,85,74,78,87,68,74,66,92,86,55,68,35,50,59,46,80,41,51,55,69,40,68,32,35,30,32,62,39,76,43,72,80,37,64,22,33,36,23,47,68,84,39,84,72,46,62,25,50,74,45,66,57,27,36,27,44,64,45,79,80,44,71,42,60,80,93,71,30,50,64,56,74,42,82,39,53,37,87,48,64,44,31,42,24,40,77,62,66,48,53,72,58,96,86,40,76,40,62,47,74,46,35,30,37,41,31,32,40,34,43,34,84,89,70,52,73,50,78,49,79,44,82,33,52,33,37,36,39,44,42,79,72,79,76,87,127

pLDDT: mean 74.28, std 21.69, range [29.89, 97.88]

Foldseek 3Di:
DDKDWAAAAAQKIKIKDKDAPDPAADQCDPDDPDHQQKDKDKDWPDPPPDDPDAPADTWIFIWMAGPVVRHTDPPDVVNDGDTPAAPDRDHDDPPDDLVPDDDDSMWMKMKMKGKDWAKVVNAAAAQDKIKIKMAMDIDIDWDCHPRKGKGFRDKWFQKKWKDFQLRDIDIGRPPTHRMDIDMDHHNDFDKGKMKMKTKMKGKMKMWGAHSSRDIDIDIDIDIYMYMHIDMYGHHYFFDKDKFAFDWAKWWDKDQPPPLDGDPDDTHLEEEDEAPGKIWIQIDIDTPGFIAMDGNNHTDWGWDKDFFKKFWADDWAPDDPVQADDHPDIGGNSGTHIHHHNDAFDDDPNDGDWDKTKMKTWMWIQIPVRDIDIDIDIYTGTYHYDYPDDDD